Protein 9DRQ (pdb70)

Organism: Mumps virus genotype B (strain Miyahara vaccine) (NCBI:txid11171)

Sequence (441 aa):
VNINILQQIGYIKQQVRQLSYYSQSSSSYIVVKLLPNIQPTDDSCEFKSVTQYNKTLSNLLLPIAENINNIAIGIAALGVATAAQVTAAVSLVQAQTNARAIAAMKNSIQATNRAVFEVKEGTQQLAIAVQAIQDHINTIMNTQLNNMSCQILDNQLATSLGLYLTELTTCFQPQLTNPALSPISIQCLRSLLGSMTPAVVQATLSTSISAAEILSAGLMEGQIISVLLDEMQMIVKINI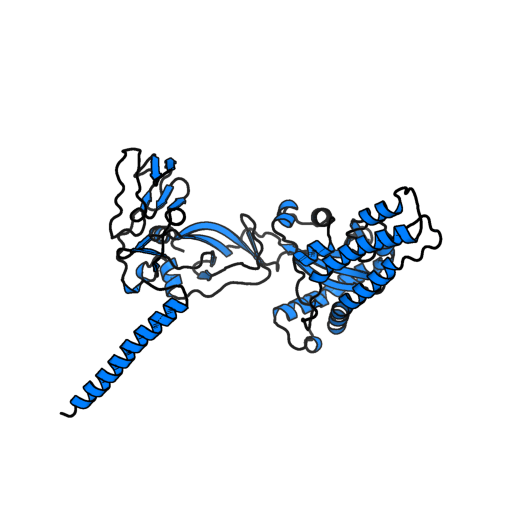PTIVTQSNALVIDFYSISSFINNQESIIQLPDRILEIGNEQWSYPAKNCKLTRHHIFCQYNEAERLSLESKLCLAGNISACVFSPIAGSYMRRFVALDGTIVANCRSLTCLCKSPSYPIYQPDHHAVTTIDLTACQTLSLDGLDFSIVSLSNITYAENLTISLSQTINTQPIDISTELSKVNASLQNAVKYIKESNHQLQS

Secondary structure (DSSP, 8-state):
--HHHHHTTTEEEEEEEEEEETTSEEEEEEEEE-S-----S-S----HHHHHHHHHHHHHHHHHHHHHHHH----GGG-S--HHHHHHHHHHHHTHHHHHHHHTTHHHHHH---SEEEEEETTEEEEEEE-TTHHHHHHHHH---SS--HHHHHHHHHHHHHHHHHHHGGG--TT-SSGGGSPBPHHHHHHHHGGGHHHHHHHS--SSS-HHHHHHHT--EEEEEEEETTTTEEEEEEEEE---S----EEEEEEE--EEETTEEEEE---SEEEEETTEEEE---TTSEE-SSEEEESS---BPPPHHHHHHHTT-GGG--EEE----GGGSEEEETTEEEE-TTTS-EEE-SS--EE---TT-SSEEE-TTT-SEEEETTEEEE--S--S--SPPPP---GGGB---SHHHHHHHHHHHHHHHHHHHHHHHHHHHTT--

Radius of gyration: 31.1 Å; Cα contacts (8 Å, |Δi|>4): 772; chains: 1; bounding box: 43×76×114 Å

Structure (mmCIF, N/CA/C/O backbone):
data_9DRQ
#
_entry.id   9DRQ
#
_cell.length_a   74.823
_cell.length_b   74.823
_cell.length_c   460.854
_cell.angle_alpha   90.00
_cell.angle_beta   90.00
_cell.angle_gamma   120.00
#
_symmetry.space_group_name_H-M   'H 3 2'
#
loop_
_entity.id
_entity.type
_entity.pdbx_description
1 polymer 'Fusion glycoprotein F0'
2 branched 2-acetamido-2-deoxy-beta-D-glucopyranose-(1-4)-2-acetamido-2-deoxy-beta-D-glucopyranose
3 branched alpha-D-mannopyranose-(1-3)-beta-D-mannopyranose-(1-4)-2-acetamido-2-deoxy-beta-D-glucopyranose-(1-4)-2-acetamido-2-deoxy-beta-D-glucopyranose
4 non-polymer 2-acetamido-2-deoxy-beta-D-glucopyranose
5 water water
#
loop_
_atom_site.group_PDB
_atom_site.id
_atom_site.type_symbol
_atom_site.label_atom_id
_atom_site.label_alt_id
_atom_site.label_comp_id
_atom_site.label_asym_id
_atom_site.label_entity_id
_atom_site.label_seq_id
_atom_site.pdbx_PDB_ins_code
_atom_site.Cartn_x
_atom_site.Cartn_y
_atom_site.Cartn_z
_atom_site.occupancy
_atom_site.B_iso_or_equiv
_atom_site.auth_seq_id
_atom_site.auth_comp_id
_atom_site.auth_asym_id
_atom_site.auth_atom_id
_atom_site.pdbx_PDB_model_num
ATOM 1 N N . VAL A 1 1 ? -12.746 33.043 20.080 1.00 68.03 0 VAL A N 1
ATOM 2 C CA . VAL A 1 1 ? -14.044 33.659 19.838 1.00 63.66 0 VAL A CA 1
ATOM 3 C C . VAL A 1 1 ? -13.890 35.173 19.595 1.00 57.89 0 VAL A C 1
ATOM 4 O O . VAL A 1 1 ? -13.137 35.844 20.289 1.00 55.00 0 VAL A O 1
ATOM 8 N N . ASN A 1 2 ? -14.617 35.702 18.611 1.00 49.37 1 ASN A N 1
ATOM 9 C CA . ASN A 1 2 ? -14.444 37.078 18.141 1.00 53.70 1 ASN A CA 1
ATOM 10 C C . ASN A 1 2 ? -15.365 38.023 18.910 1.00 56.22 1 ASN A C 1
ATOM 11 O O . ASN A 1 2 ? -16.460 38.363 18.452 1.00 49.96 1 ASN A O 1
ATOM 16 N N . ILE A 1 3 ? -14.871 38.506 20.059 1.00 42.58 2 ILE A N 1
ATOM 17 C CA . ILE A 1 3 ? -15.696 39.242 21.023 1.00 50.28 2 ILE A CA 1
ATOM 18 C C . ILE A 1 3 ? -16.233 40.545 20.425 1.00 47.75 2 ILE A C 1
ATOM 19 O O . ILE A 1 3 ? -17.407 40.889 20.610 1.00 48.86 2 ILE A O 1
ATOM 24 N N . ASN A 1 4 ? -15.386 41.289 19.708 1.00 44.99 3 ASN A N 1
ATOM 25 C CA . ASN A 1 4 ? -15.755 42.630 19.254 1.00 48.35 3 ASN A CA 1
ATOM 26 C C . ASN A 1 4 ? -16.791 42.579 18.139 1.00 50.25 3 ASN A C 1
ATOM 27 O O . ASN A 1 4 ? -17.661 43.450 18.052 1.00 55.49 3 ASN A O 1
ATOM 32 N N . ILE A 1 5 ? -16.689 41.595 17.255 1.00 47.73 4 ILE A N 1
ATOM 33 C CA . ILE A 1 5 ? -17.710 41.431 16.228 1.00 52.89 4 ILE A CA 1
ATOM 34 C C . ILE A 1 5 ? -19.014 40.931 16.848 1.00 52.79 4 ILE A C 1
ATOM 35 O O . ILE A 1 5 ? -20.078 41.527 16.644 1.00 48.21 4 ILE A O 1
ATOM 40 N N . LEU A 1 6 ? -18.939 39.872 17.668 1.00 50.72 5 LEU A N 1
ATOM 41 C CA . LEU A 1 6 ? -20.135 39.317 18.303 1.00 45.05 5 LEU A CA 1
ATOM 42 C C . LEU A 1 6 ? -20.935 40.379 19.049 1.00 41.10 5 LEU A C 1
ATOM 43 O O . LEU A 1 6 ? -22.171 40.345 19.040 1.00 49.46 5 LEU A O 1
ATOM 48 N N . GLN A 1 7 ? -20.252 41.349 19.656 1.00 43.63 6 GLN A N 1
ATOM 49 C CA . GLN A 1 7 ? -20.945 42.421 20.367 1.00 50.50 6 GLN A CA 1
ATOM 50 C C . GLN A 1 7 ? -21.864 43.193 19.430 1.00 52.38 6 GLN A C 1
ATOM 51 O O . GLN A 1 7 ? -22.947 43.635 19.835 1.00 46.18 6 GLN A O 1
ATOM 57 N N . GLN A 1 8 ? -21.475 43.327 18.167 1.00 46.84 7 GLN A N 1
ATOM 58 C CA . GLN A 1 8 ? -22.214 44.150 17.224 1.00 45.87 7 GLN A CA 1
ATOM 59 C C . GLN A 1 8 ? -23.422 43.442 16.638 1.00 47.11 7 GLN A C 1
ATOM 60 O O . GLN A 1 8 ? -24.110 44.009 15.791 1.00 51.04 7 GLN A O 1
ATOM 66 N N . ILE A 1 9 ? -23.700 42.219 17.067 1.00 44.81 8 ILE A N 1
ATOM 67 C CA . ILE A 1 9 ? -24.988 41.596 16.812 1.00 44.81 8 ILE A CA 1
ATOM 68 C C . ILE A 1 9 ? -25.678 41.223 18.121 1.00 44.50 8 ILE A C 1
ATOM 69 O O . ILE A 1 9 ? -26.559 40.368 18.141 1.00 45.42 8 ILE A O 1
ATOM 74 N N . GLY A 1 10 ? -25.244 41.829 19.220 1.00 46.98 9 GLY A N 1
ATOM 75 C CA . GLY A 1 10 ? -25.947 41.699 20.474 1.00 51.00 9 GLY A CA 1
ATOM 76 C C . GLY A 1 10 ? -25.573 40.507 21.326 1.00 49.89 9 GLY A C 1
ATOM 77 O O . GLY A 1 10 ? -26.339 40.145 22.207 1.00 46.10 9 GLY A O 1
ATOM 78 N N . TYR A 1 11 ? -24.424 39.888 21.088 1.00 51.54 10 TYR A N 1
ATOM 79 C CA . TYR A 1 11 ? -23.918 38.748 21.847 1.00 42.02 10 TYR A CA 1
ATOM 80 C C . TYR A 1 11 ? -22.736 39.275 22.660 1.00 46.67 10 TYR A C 1
ATOM 81 O O . TYR A 1 11 ? -21.643 39.452 22.110 1.00 40.94 10 TYR A O 1
ATOM 90 N N . ILE A 1 12 ? -22.970 39.535 23.960 1.00 41.75 11 ILE A N 1
ATOM 91 C CA . ILE A 1 12 ? -22.070 40.289 24.837 1.00 42.56 11 ILE A CA 1
ATOM 92 C C . ILE A 1 12 ? -21.416 39.354 25.855 1.00 44.78 11 ILE A C 1
ATOM 93 O O . ILE A 1 12 ? -22.109 38.659 26.611 1.00 48.06 11 ILE A O 1
ATOM 98 N N . LYS A 1 13 ? -20.081 39.371 25.911 1.00 45.10 12 LYS A N 1
ATOM 99 C CA . LYS A 1 13 ? -19.358 38.532 26.863 1.00 49.18 12 LYS A CA 1
ATOM 100 C C . LYS A 1 13 ? -19.557 39.061 28.279 1.00 48.22 12 LYS A C 1
ATOM 101 O O . LYS A 1 13 ? -19.440 40.265 28.519 1.00 47.24 12 LYS A O 1
ATOM 107 N N . GLN A 1 14 ? -19.872 38.170 29.219 1.00 54.09 13 GLN A N 1
ATOM 108 C CA . GLN A 1 14 ? -20.194 38.613 30.570 1.00 57.88 13 GLN A CA 1
ATOM 109 C C . GLN A 1 14 ? -19.216 38.128 31.629 1.00 60.72 13 GLN A C 1
ATOM 110 O O . GLN A 1 14 ? -18.719 38.938 32.420 1.00 66.48 13 GLN A O 1
ATOM 116 N N . GLN A 1 15 ? -18.948 36.827 31.697 1.00 57.65 14 GLN A N 1
ATOM 117 C CA . GLN A 1 15 ? -18.137 36.279 32.777 1.00 51.97 14 GLN A CA 1
ATOM 118 C C . GLN A 1 15 ? -17.386 35.060 32.274 1.00 44.58 14 GLN A C 1
ATOM 119 O O . GLN A 1 15 ? -17.954 34.233 31.561 1.00 51.45 14 GLN A O 1
ATOM 125 N N . VAL A 1 16 ? -16.112 34.955 32.637 1.00 49.05 15 VAL A N 1
ATOM 126 C CA . VAL A 1 16 ? -15.274 33.817 32.284 1.00 49.38 15 VAL A CA 1
ATOM 127 C C . VAL A 1 16 ? -14.948 33.037 33.552 1.00 53.08 15 VAL A C 1
ATOM 128 O O . VAL A 1 16 ? -14.653 33.632 34.594 1.00 50.08 15 VAL A O 1
ATOM 132 N N . ARG A 1 17 ? -15.023 31.707 33.467 1.00 48.10 16 ARG A N 1
ATOM 133 C CA . ARG A 1 17 ? -14.700 30.827 34.580 1.00 47.29 16 ARG A CA 1
ATOM 134 C C . ARG A 1 17 ? -13.778 29.721 34.100 1.00 48.26 16 ARG A C 1
ATOM 135 O O . ARG A 1 17 ? -13.812 29.323 32.934 1.00 50.80 16 ARG A O 1
ATOM 143 N N . GLN A 1 18 ? -12.942 29.248 35.008 1.00 45.56 17 GLN A N 1
ATOM 144 C CA . GLN A 1 18 ? -12.061 28.126 34.749 1.00 44.06 17 GLN A CA 1
ATOM 145 C C . GLN A 1 18 ? -12.818 26.840 35.020 1.00 49.79 17 GLN A C 1
ATOM 146 O O . GLN A 1 18 ? -13.461 26.707 36.065 1.00 49.33 17 GLN A O 1
ATOM 152 N N . LEU A 1 19 ? -12.739 25.896 34.089 1.00 47.84 18 LEU A N 1
ATOM 153 C CA . LEU A 1 19 ? -13.438 24.622 34.217 1.00 50.68 18 LEU A CA 1
ATOM 154 C C . LEU A 1 19 ? -12.475 23.591 34.781 1.00 56.02 18 LEU A C 1
ATOM 155 O O . LEU A 1 19 ? -11.338 23.487 34.323 1.00 52.80 18 LEU A O 1
ATOM 160 N N . SER A 1 20 ? -12.917 22.852 35.790 1.00 61.14 19 SER A N 1
ATOM 161 C CA . SER A 1 20 ? -12.131 21.729 36.265 1.00 60.05 19 SER A CA 1
ATOM 162 C C . SER A 1 20 ? -13.081 20.639 36.716 1.00 55.22 19 SER A C 1
ATOM 163 O O . SER A 1 20 ? -14.275 20.867 36.930 1.00 53.94 19 SER A O 1
ATOM 166 N N . TYR A 1 21 ? -12.538 19.440 36.821 1.00 50.03 20 TYR A N 1
ATOM 167 C CA . TYR A 1 21 ? -13.338 18.260 37.081 1.00 51.65 20 TYR A CA 1
ATOM 168 C C . TYR A 1 21 ? -12.996 17.711 38.457 1.00 56.48 20 TYR A C 1
ATOM 169 O O . TYR A 1 21 ? -11.907 17.951 38.985 1.00 57.59 20 TYR A O 1
ATOM 178 N N . TYR A 1 22 ? -13.960 17.004 39.047 1.00 54.09 21 TYR A N 1
ATOM 179 C CA . TYR A 1 22 ? -13.728 16.358 40.327 1.00 63.50 21 TYR A CA 1
ATOM 180 C C . TYR A 1 22 ? -12.654 15.280 40.253 1.00 71.56 21 TYR A C 1
ATOM 181 O O . TYR A 1 22 ? -12.284 14.737 41.298 1.00 75.78 21 TYR A O 1
ATOM 190 N N . SER A 1 23 ? -12.147 14.961 39.056 1.00 61.01 22 SER A N 1
ATOM 191 C CA . SER A 1 23 ? -10.974 14.102 38.947 1.00 68.60 22 SER A CA 1
ATOM 192 C C . SER A 1 23 ? -9.847 14.591 39.844 1.00 79.21 22 SER A C 1
ATOM 193 O O . SER A 1 23 ? -9.154 13.791 40.480 1.00 94.29 22 SER A O 1
ATOM 196 N N . GLN A 1 24 ? -9.633 15.898 39.900 1.00 82.17 23 GLN A N 1
ATOM 197 C CA . GLN A 1 24 ? -8.669 16.476 40.826 1.00 91.61 23 GLN A CA 1
ATOM 198 C C . GLN A 1 24 ? -9.451 17.140 41.951 1.00 91.19 23 GLN A C 1
ATOM 199 O O . GLN A 1 24 ? -10.092 18.180 41.752 1.00 92.24 23 GLN A O 1
ATOM 205 N N . SER A 1 25 ? -9.409 16.521 43.126 1.00 81.98 24 SER A N 1
ATOM 206 C CA . SER A 1 25 ? -10.194 16.966 44.266 1.00 74.44 24 SER A CA 1
ATOM 207 C C . SER A 1 25 ? -9.675 16.262 45.510 1.00 70.90 24 SER A C 1
ATOM 208 O O . SER A 1 25 ? -9.028 15.215 45.427 1.00 65.62 24 SER A O 1
ATOM 211 N N . SER A 1 26 ? -9.964 16.861 46.664 1.00 77.93 25 SER A N 1
ATOM 212 C CA . SER A 1 26 ? -9.607 16.279 47.951 1.00 74.59 25 SER A CA 1
ATOM 213 C C . SER A 1 26 ? -10.653 15.259 48.366 1.00 66.86 25 SER A C 1
ATOM 214 O O . SER A 1 26 ? -11.857 15.481 48.200 1.00 62.32 25 SER A O 1
ATOM 217 N N . SER A 1 27 ? -10.190 14.143 48.917 1.00 62.27 26 SER A N 1
ATOM 218 C CA . SER A 1 27 ? -11.064 13.036 49.268 1.00 63.82 26 SER A CA 1
ATOM 219 C C . SER A 1 27 ? -11.080 12.840 50.778 1.00 60.01 26 SER A C 1
ATOM 220 O O . SER A 1 27 ? -10.023 12.786 51.413 1.00 61.84 26 SER A O 1
ATOM 223 N N . SER A 1 28 ? -12.281 12.719 51.342 1.00 60.12 27 SER A N 1
ATOM 224 C CA . SER A 1 28 ? -12.494 12.609 52.781 1.00 60.44 27 SER A CA 1
ATOM 225 C C . SER A 1 28 ? -13.566 11.562 53.046 1.00 56.52 27 SER A C 1
ATOM 226 O O . SER A 1 28 ? -14.294 11.140 52.143 1.00 51.93 27 SER A O 1
ATOM 229 N N . TYR A 1 29 ? -13.683 11.162 54.308 1.00 43.96 28 TYR A N 1
ATOM 230 C CA . TYR A 1 29 ? -14.632 10.134 54.697 1.00 45.13 28 TYR A CA 1
ATOM 231 C C . TYR A 1 29 ? -15.496 10.610 55.856 1.00 47.59 28 TYR A C 1
ATOM 232 O O . TYR A 1 29 ? -15.019 11.275 56.780 1.00 50.83 28 TYR A O 1
ATOM 241 N N . ILE A 1 30 ? -16.771 10.245 55.790 1.00 44.61 29 ILE A N 1
ATOM 242 C CA . ILE A 1 30 ? -17.763 10.586 56.793 1.00 53.45 29 ILE A CA 1
ATOM 243 C C . ILE A 1 30 ? -18.459 9.311 57.242 1.00 56.42 29 ILE A C 1
ATOM 244 O O . ILE A 1 30 ? -18.826 8.468 56.415 1.00 49.84 29 ILE A O 1
ATOM 249 N N . VAL A 1 31 ? -18.642 9.169 58.552 1.00 50.60 30 VAL A N 1
ATOM 250 C CA . VAL A 1 31 ? -19.451 8.098 59.110 1.00 45.85 30 VAL A CA 1
ATOM 251 C C . VAL A 1 31 ? -20.742 8.734 59.597 1.00 47.18 30 VAL A C 1
ATOM 252 O O . VAL A 1 31 ? -20.745 9.496 60.575 1.00 45.64 30 VAL A O 1
ATOM 256 N N . VAL A 1 32 ? -21.842 8.417 58.924 1.00 46.34 31 VAL A N 1
ATOM 257 C CA . VAL A 1 32 ? -23.156 8.849 59.372 1.00 45.02 31 VAL A CA 1
ATOM 258 C C . VAL A 1 32 ? -23.654 7.803 60.362 1.00 43.48 31 VAL A C 1
ATOM 259 O O . VAL A 1 32 ? -23.944 6.660 59.989 1.00 47.15 31 VAL A O 1
ATOM 263 N N . LYS A 1 33 ? -23.690 8.185 61.634 1.00 42.22 32 LYS A N 1
ATOM 264 C CA . LYS A 1 33 ? -24.324 7.389 62.682 1.00 46.52 32 LYS A CA 1
ATOM 265 C C . LYS A 1 33 ? -25.819 7.601 62.577 1.00 41.11 32 LYS A C 1
ATOM 266 O O . LYS A 1 33 ? -26.309 8.686 62.914 1.00 45.50 32 LYS A O 1
ATOM 272 N N . LEU A 1 34 ? -26.548 6.570 62.138 1.00 38.66 33 LEU A N 1
ATOM 273 C CA . LEU A 1 34 ? -27.986 6.733 61.933 1.00 44.03 33 LEU A CA 1
ATOM 274 C C . LEU A 1 34 ? -28.790 6.536 63.216 1.00 48.80 33 LEU A C 1
ATOM 275 O O . LEU A 1 34 ? -29.945 6.968 63.283 1.00 47.48 33 LEU A O 1
ATOM 280 N N . LEU A 1 35 ? -28.194 5.925 64.236 1.00 43.49 34 LEU A N 1
ATOM 281 C CA . LEU A 1 35 ? -28.822 5.700 65.537 1.00 51.44 34 LEU A CA 1
ATOM 282 C C . LEU A 1 35 ? -28.199 6.635 66.567 1.00 44.76 34 LEU A C 1
ATOM 283 O O . LEU A 1 35 ? -26.987 6.533 66.812 1.00 46.48 34 LEU A O 1
ATOM 288 N N . PRO A 1 36 ? -28.945 7.539 67.194 1.00 47.47 35 PRO A N 1
ATOM 289 C CA . PRO A 1 36 ? -28.365 8.361 68.262 1.00 50.87 35 PRO A CA 1
ATOM 290 C C . PRO A 1 36 ? -28.251 7.585 69.564 1.00 50.51 35 PRO A C 1
ATOM 291 O O . PRO A 1 36 ? -28.965 6.611 69.812 1.00 55.63 35 PRO A O 1
ATOM 295 N N . ASN A 1 37 ? -27.326 8.040 70.402 1.00 43.79 36 ASN A N 1
ATOM 296 C CA . ASN A 1 37 ? -27.232 7.495 71.743 1.00 46.56 36 ASN A CA 1
ATOM 297 C C . ASN A 1 37 ? -28.434 7.974 72.540 1.00 47.88 36 ASN A C 1
ATOM 298 O O . ASN A 1 37 ? -28.754 9.163 72.521 1.00 56.51 36 ASN A O 1
ATOM 303 N N . ILE A 1 38 ? -29.122 7.045 73.197 1.00 50.18 37 ILE A N 1
ATOM 304 C CA . ILE A 1 38 ? -30.242 7.347 74.085 1.00 57.02 37 ILE A CA 1
ATOM 305 C C . ILE A 1 38 ? -29.799 6.974 75.493 1.00 61.28 37 ILE A C 1
ATOM 306 O O . ILE A 1 38 ? -29.864 5.802 75.883 1.00 58.29 37 ILE A O 1
ATOM 311 N N . GLN A 1 39 ? -29.370 7.965 76.276 1.00 67.43 38 GLN A N 1
ATOM 312 C CA . GLN A 1 39 ? -28.844 7.711 77.616 1.00 79.35 38 GLN A CA 1
ATOM 313 C C . GLN A 1 39 ? -29.771 8.344 78.645 1.00 84.66 38 GLN A C 1
ATOM 314 O O . GLN A 1 39 ? -29.658 9.542 78.952 1.00 81.58 38 GLN A O 1
ATOM 320 N N . PRO A 1 40 ? -30.718 7.593 79.180 1.00 93.99 39 PRO A N 1
ATOM 321 C CA . PRO A 1 40 ? -31.678 8.169 80.123 1.00 105.51 39 PRO A CA 1
ATOM 322 C C . PRO A 1 40 ? -31.382 7.819 81.566 1.00 112.89 39 PRO A C 1
ATOM 323 O O . PRO A 1 40 ? -30.674 6.847 81.849 1.00 117.17 39 PRO A O 1
ATOM 327 N N . THR A 1 41 ? -31.934 8.611 82.485 1.00 119.90 40 THR A N 1
ATOM 328 C CA . THR A 1 41 ? -32.136 8.155 83.853 1.00 123.06 40 THR A CA 1
ATOM 329 C C . THR A 1 41 ? -33.125 6.995 83.793 1.00 130.66 40 THR A C 1
ATOM 330 O O . THR A 1 41 ? -34.342 7.201 83.797 1.00 126.83 40 THR A O 1
ATOM 334 N N . ASP A 1 42 ? -32.601 5.772 83.719 1.00 142.33 41 ASP A N 1
ATOM 335 C CA . ASP A 1 42 ? -33.343 4.637 83.181 1.00 146.48 41 ASP A CA 1
ATOM 336 C C . ASP A 1 42 ? -34.277 4.013 84.213 1.00 151.92 41 ASP A C 1
ATOM 337 O O . ASP A 1 42 ? -33.883 3.750 85.357 1.00 161.19 41 ASP A O 1
ATOM 342 N N . ASP A 1 43 ? -35.525 3.779 83.796 1.00 139.17 42 ASP A N 1
ATOM 343 C CA . ASP A 1 43 ? -36.493 2.972 84.529 1.00 125.25 42 ASP A CA 1
ATOM 344 C C . ASP A 1 43 ? -36.875 1.742 83.717 1.00 120.08 42 ASP A C 1
ATOM 345 O O . ASP A 1 43 ? -38.021 1.291 83.762 1.00 112.76 42 ASP A O 1
ATOM 350 N N . SER A 1 44 ? -35.913 1.208 82.961 1.00 126.78 43 SER A N 1
ATOM 351 C CA . SER A 1 44 ? -36.145 0.119 82.013 1.00 131.66 43 SER A CA 1
ATOM 352 C C . SER A 1 44 ? -37.206 0.514 80.980 1.00 125.67 43 SER A C 1
ATOM 353 O O . SER A 1 44 ? -38.112 -0.257 80.656 1.00 141.25 43 SER A O 1
ATOM 356 N N . CYS A 1 45 ? -37.088 1.741 80.466 1.00 102.71 44 CYS A N 1
ATOM 357 C CA . CYS A 1 45 ? -37.951 2.184 79.377 1.00 85.54 44 CYS A CA 1
ATOM 358 C C . CYS A 1 45 ? -37.695 1.343 78.140 1.00 81.74 44 CYS A C 1
ATOM 359 O O . CYS A 1 45 ? -36.544 1.140 77.747 1.00 77.58 44 CYS A O 1
ATOM 362 N N . GLU A 1 46 ? -38.763 0.867 77.518 1.00 89.84 45 GLU A N 1
ATOM 363 C CA . GLU A 1 46 ? -38.679 0.251 76.199 1.00 101.26 45 GLU A CA 1
ATOM 364 C C . GLU A 1 46 ? -39.147 1.296 75.198 1.00 90.99 45 GLU A C 1
ATOM 365 O O . GLU A 1 46 ? -40.336 1.621 75.146 1.00 100.24 45 GLU A O 1
ATOM 371 N N . PHE A 1 47 ? -38.214 1.842 74.423 1.00 69.05 46 PHE A N 1
ATOM 372 C CA . PHE A 1 47 ? -38.562 2.870 73.446 1.00 55.96 46 PHE A CA 1
ATOM 373 C C . PHE A 1 47 ? -38.899 2.169 72.143 1.00 64.11 46 PHE A C 1
ATOM 374 O O . PHE A 1 47 ? -38.024 1.853 71.328 1.00 70.16 46 PHE A O 1
ATOM 382 N N . LYS A 1 48 ? -40.193 1.904 71.960 1.00 61.82 47 LYS A N 1
ATOM 383 C CA . LYS A 1 48 ? -40.665 1.345 70.700 1.00 65.75 47 LYS A CA 1
ATOM 384 C C . LYS A 1 48 ? -40.305 2.249 69.530 1.00 66.39 47 LYS A C 1
ATOM 385 O O . LYS A 1 48 ? -40.057 1.754 68.422 1.00 71.39 47 LYS A O 1
ATOM 391 N N . SER A 1 49 ? -40.254 3.570 69.761 1.00 54.56 48 SER A N 1
ATOM 392 C CA . SER A 1 49 ? -39.913 4.508 68.694 1.00 49.52 48 SER A CA 1
ATOM 393 C C . SER A 1 49 ? -38.589 4.144 68.063 1.00 49.43 48 SER A C 1
ATOM 394 O O . SER A 1 49 ? -38.459 4.129 66.837 1.00 55.46 48 SER A O 1
ATOM 397 N N . VAL A 1 50 ? -37.583 3.877 68.893 1.00 50.62 49 VAL A N 1
ATOM 398 C CA . VAL A 1 50 ? -36.276 3.499 68.366 1.00 53.86 49 VAL A CA 1
ATOM 399 C C . VAL A 1 50 ? -36.388 2.235 67.525 1.00 52.77 49 VAL A C 1
ATOM 400 O O . VAL A 1 50 ? -35.808 2.140 66.435 1.00 48.03 49 VAL A O 1
ATOM 404 N N . THR A 1 51 ? -37.171 1.265 67.993 1.00 55.21 50 THR A N 1
ATOM 405 C CA . THR A 1 51 ? -37.264 -0.013 67.299 1.00 54.66 50 THR A CA 1
ATOM 406 C C . THR A 1 51 ? -37.977 0.119 65.953 1.00 48.46 50 THR A C 1
ATOM 407 O O . THR A 1 51 ? -37.534 -0.459 64.952 1.00 50.94 50 THR A O 1
ATOM 411 N N . GLN A 1 52 ? -39.073 0.880 65.901 1.00 50.35 51 GLN A N 1
ATOM 412 C CA . GLN A 1 52 ? -39.742 1.100 64.626 1.00 53.56 51 GLN A CA 1
ATOM 413 C C . GLN A 1 52 ? -38.849 1.868 63.661 1.00 48.67 51 GLN A C 1
ATOM 414 O O . GLN A 1 52 ? -38.731 1.499 62.488 1.00 56.83 51 GLN A O 1
ATOM 420 N N . TYR A 1 53 ? -38.231 2.950 64.133 1.00 47.51 52 TYR A N 1
ATOM 421 C CA . TYR A 1 53 ? -37.280 3.685 63.307 1.00 42.58 52 TYR A CA 1
ATOM 422 C C . TYR A 1 53 ? -36.194 2.756 62.780 1.00 43.24 52 TYR A C 1
ATOM 423 O O . TYR A 1 53 ? -35.925 2.715 61.573 1.00 47.51 52 TYR A O 1
ATOM 432 N N . ASN A 1 54 ? -35.580 1.970 63.665 1.00 49.80 53 ASN A N 1
ATOM 433 C CA . ASN A 1 54 ? -34.491 1.112 63.215 1.00 43.90 53 ASN A CA 1
ATOM 434 C C . ASN A 1 54 ? -34.974 0.089 62.193 1.00 53.58 53 ASN A C 1
ATOM 435 O O . ASN A 1 54 ? -34.251 -0.241 61.246 1.00 47.48 53 ASN A O 1
ATOM 440 N N . LYS A 1 55 ? -36.199 -0.418 62.363 1.00 54.58 54 LYS A N 1
ATOM 441 C CA . LYS A 1 55 ? -36.723 -1.420 61.439 1.00 60.14 54 LYS A CA 1
ATOM 442 C C . LYS A 1 55 ? -36.966 -0.824 60.056 1.00 56.28 54 LYS A C 1
ATOM 443 O O . LYS A 1 55 ? -36.582 -1.409 59.038 1.00 59.52 54 LYS A O 1
ATOM 449 N N . THR A 1 56 ? -37.627 0.327 59.996 1.00 53.76 55 THR A N 1
ATOM 450 C CA . THR A 1 56 ? -37.888 0.941 58.700 1.00 51.68 55 THR A CA 1
ATOM 451 C C . THR A 1 56 ? -36.589 1.347 58.025 1.00 54.50 55 THR A C 1
ATOM 452 O O . THR A 1 56 ? -36.371 1.046 56.848 1.00 60.41 55 THR A O 1
ATOM 456 N N . LEU A 1 57 ? -35.702 2.017 58.761 1.00 56.91 56 LEU A N 1
ATOM 457 C CA . LEU A 1 57 ? -34.481 2.495 58.131 1.00 60.53 56 LEU A CA 1
ATOM 458 C C . LEU A 1 57 ? -33.653 1.336 57.588 1.00 57.39 56 LEU A C 1
ATOM 459 O O . LEU A 1 57 ? -33.046 1.457 56.516 1.00 49.34 56 LEU A O 1
ATOM 464 N N . SER A 1 58 ? -33.660 0.191 58.278 1.00 47.63 57 SER A N 1
ATOM 465 C CA . SER A 1 58 ? -32.873 -0.943 57.806 1.00 52.59 57 SER A CA 1
ATOM 466 C C . SER A 1 58 ? -33.452 -1.518 56.509 1.00 60.46 57 SER A C 1
ATOM 467 O O . SER A 1 58 ? -32.697 -1.899 55.604 1.00 55.65 57 SER A O 1
ATOM 470 N N . ASN A 1 59 ? -34.787 -1.567 56.391 1.00 57.05 58 ASN A N 1
ATOM 471 C CA . ASN A 1 59 ? -35.403 -1.952 55.121 1.00 52.98 58 ASN A CA 1
ATOM 472 C C . ASN A 1 59 ? -34.989 -1.008 54.000 1.00 58.97 58 ASN A C 1
ATOM 473 O O . ASN A 1 59 ? -34.728 -1.446 52.876 1.00 54.20 58 ASN A O 1
ATOM 478 N N . LEU A 1 60 ? -34.924 0.291 54.285 1.00 57.77 59 LEU A N 1
ATOM 479 C CA . LEU A 1 60 ? -34.540 1.247 53.256 1.00 51.36 59 LEU A CA 1
ATOM 480 C C . LEU A 1 60 ? -33.096 1.043 52.813 1.00 48.81 59 LEU A C 1
ATOM 481 O O . LEU A 1 60 ? -32.782 1.213 51.637 1.00 49.79 59 LEU A O 1
ATOM 486 N N . LEU A 1 61 ? -32.206 0.683 53.735 1.00 50.23 60 LEU A N 1
ATOM 487 C CA . LEU A 1 61 ? -30.786 0.552 53.420 1.00 51.33 60 LEU A CA 1
ATOM 488 C C . LEU A 1 61 ? -30.437 -0.772 52.748 1.00 51.73 60 LEU A C 1
ATOM 489 O O . LEU A 1 61 ? -29.391 -0.864 52.102 1.00 55.01 60 LEU A O 1
ATOM 494 N N . LEU A 1 62 ? -31.285 -1.789 52.882 1.00 46.35 61 LEU A N 1
ATOM 495 C CA . LEU A 1 62 ? -30.915 -3.127 52.435 1.00 47.85 61 LEU A CA 1
ATOM 496 C C . LEU A 1 62 ? -30.502 -3.194 50.962 1.00 56.89 61 LEU A C 1
ATOM 497 O O . LEU A 1 62 ? -29.480 -3.841 50.673 1.00 54.35 61 LEU A O 1
ATOM 502 N N . PRO A 1 63 ? -31.213 -2.574 50.000 1.00 57.01 62 PRO A N 1
ATOM 503 C CA . PRO A 1 63 ? -30.737 -2.631 48.601 1.00 49.15 62 PRO A CA 1
ATOM 504 C C . PRO A 1 63 ? -29.359 -2.022 48.384 1.00 52.56 62 PRO A C 1
ATOM 505 O O . PRO A 1 63 ? -28.603 -2.531 47.547 1.00 61.18 62 PRO A O 1
ATOM 509 N N . ILE A 1 64 ? -29.013 -0.942 49.097 1.00 46.74 63 ILE A N 1
ATOM 510 C CA . ILE A 1 64 ? -27.677 -0.354 48.974 1.00 45.01 63 ILE A CA 1
ATOM 511 C C . ILE A 1 64 ? -26.627 -1.309 49.522 1.00 46.33 63 ILE A C 1
ATOM 512 O O . ILE A 1 64 ? -25.592 -1.566 48.889 1.00 51.70 63 ILE A O 1
ATOM 517 N N . ALA A 1 65 ? -26.867 -1.820 50.729 1.00 48.20 64 ALA A N 1
ATOM 518 C CA . ALA A 1 65 ? -25.964 -2.787 51.340 1.00 45.58 64 ALA A CA 1
ATOM 519 C C . ALA A 1 65 ? -25.774 -4.005 50.442 1.00 52.76 64 ALA A C 1
ATOM 520 O O . ALA A 1 65 ? -24.643 -4.447 50.202 1.00 51.67 64 ALA A O 1
ATOM 522 N N . GLU A 1 66 ? -26.874 -4.571 49.940 1.00 50.30 65 GLU A N 1
ATOM 523 C CA . GLU A 1 66 ? -26.758 -5.733 49.064 1.00 55.02 65 GLU A CA 1
ATOM 524 C C . GLU A 1 66 ? -25.993 -5.391 47.784 1.00 58.00 65 GLU A C 1
ATOM 525 O O . GLU A 1 66 ? -25.126 -6.160 47.355 1.00 60.35 65 GLU A O 1
ATOM 531 N N . ASN A 1 67 ? -26.278 -4.226 47.182 1.00 48.98 66 ASN A N 1
ATOM 532 C CA . ASN A 1 67 ? -25.577 -3.805 45.968 1.00 46.55 66 ASN A CA 1
ATOM 533 C C . ASN A 1 67 ? -24.072 -3.719 46.215 1.00 49.22 66 ASN A C 1
ATOM 534 O O . ASN A 1 67 ? -23.271 -4.249 45.437 1.00 49.60 66 ASN A O 1
ATOM 539 N N . ILE A 1 68 ? -23.678 -3.069 47.315 1.00 46.55 67 ILE A N 1
ATOM 540 C CA . ILE A 1 68 ? -22.270 -2.984 47.708 1.00 50.07 67 ILE A CA 1
ATOM 541 C C . ILE A 1 68 ? -21.685 -4.378 47.880 1.00 53.68 67 ILE A C 1
ATOM 542 O O . ILE A 1 68 ? -20.574 -4.669 47.425 1.00 51.51 67 ILE A O 1
ATOM 547 N N . ASN A 1 69 ? -22.430 -5.255 48.555 1.00 61.68 68 ASN A N 1
ATOM 548 C CA . ASN A 1 69 ? -21.952 -6.605 48.821 1.00 64.82 68 ASN A CA 1
ATOM 549 C C . ASN A 1 69 ? -21.659 -7.347 47.520 1.00 61.49 68 ASN A C 1
ATOM 550 O O . ASN A 1 69 ? -20.606 -7.978 47.381 1.00 59.52 68 ASN A O 1
ATOM 555 N N . ASN A 1 70 ? -22.578 -7.272 46.548 1.00 55.56 69 ASN A N 1
ATOM 556 C CA . ASN A 1 70 ? -22.385 -7.986 45.282 1.00 63.31 69 ASN A CA 1
ATOM 557 C C . ASN A 1 70 ? -21.212 -7.426 44.477 1.00 64.59 69 ASN A C 1
ATOM 558 O O . ASN A 1 70 ? -20.525 -8.183 43.782 1.00 65.61 69 ASN A O 1
ATOM 563 N N . ILE A 1 71 ? -20.962 -6.118 44.553 1.00 63.99 70 ILE A N 1
ATOM 564 C CA . ILE A 1 71 ? -19.882 -5.515 43.773 1.00 71.96 70 ILE A CA 1
ATOM 565 C C . ILE A 1 71 ? -18.539 -5.702 44.470 1.00 78.36 70 ILE A C 1
ATOM 566 O O . ILE A 1 71 ? -17.556 -6.115 43.847 1.00 82.00 70 ILE A O 1
ATOM 571 N N . ALA A 1 72 ? -18.470 -5.402 45.767 1.00 75.58 71 ALA A N 1
ATOM 572 C CA . ALA A 1 72 ? -17.204 -5.491 46.496 1.00 75.61 71 ALA A CA 1
ATOM 573 C C . ALA A 1 72 ? -17.033 -6.840 47.189 1.00 78.48 71 ALA A C 1
ATOM 574 O O . ALA A 1 72 ? -16.020 -7.517 47.008 1.00 85.81 71 ALA A O 1
ATOM 576 N N . ILE A 1 73 ? -12.908 -4.465 38.621 1.00 95.40 88 ILE A N 1
ATOM 577 C CA . ILE A 1 73 ? -12.303 -4.979 37.397 1.00 92.94 88 ILE A CA 1
ATOM 578 C C . ILE A 1 73 ? -13.261 -5.988 36.774 1.00 91.48 88 ILE A C 1
ATOM 579 O O . ILE A 1 73 ? -13.264 -6.178 35.562 1.00 101.83 88 ILE A O 1
ATOM 584 N N . GLY A 1 74 ? -14.077 -6.629 37.610 1.00 82.98 89 GLY A N 1
ATOM 585 C CA . GLY A 1 74 ? -15.121 -7.516 37.125 1.00 82.64 89 GLY A CA 1
ATOM 586 C C . GLY A 1 74 ? -16.412 -6.743 36.898 1.00 82.44 89 GLY A C 1
ATOM 587 O O . GLY A 1 74 ? -16.766 -5.862 37.674 1.00 81.16 89 GLY A O 1
ATOM 588 N N . ILE A 1 75 ? -17.112 -7.079 35.814 1.00 78.32 90 ILE A N 1
ATOM 589 C CA . ILE A 1 75 ? -18.321 -6.355 35.438 1.00 59.24 90 ILE A CA 1
ATOM 590 C C . ILE A 1 75 ? -19.593 -7.198 35.534 1.00 59.29 90 ILE A C 1
ATOM 591 O O . ILE A 1 75 ? -20.685 -6.618 35.624 1.00 60.70 90 ILE A O 1
ATOM 596 N N . ALA A 1 76 ? -19.496 -8.530 35.528 1.00 58.44 91 ALA A N 1
ATOM 597 C CA . ALA A 1 76 ? -20.686 -9.382 35.550 1.00 69.73 91 ALA A CA 1
ATOM 598 C C . ALA A 1 76 ? -21.672 -8.976 36.637 1.00 65.12 91 ALA A C 1
ATOM 599 O O . ALA A 1 76 ? -22.886 -8.954 36.412 1.00 66.22 91 ALA A O 1
ATOM 601 N N . ALA A 1 77 ? -21.169 -8.653 37.824 1.00 59.39 92 ALA A N 1
ATOM 602 C CA . ALA A 1 77 ? -22.036 -8.294 38.937 1.00 60.28 92 ALA A CA 1
ATOM 603 C C . ALA A 1 77 ? -22.786 -6.990 38.712 1.00 61.98 92 ALA A C 1
ATOM 604 O O . ALA A 1 77 ? -23.683 -6.664 39.494 1.00 61.05 92 ALA A O 1
ATOM 606 N N . LEU A 1 78 ? -22.453 -6.241 37.667 1.00 61.80 93 LEU A N 1
ATOM 607 C CA . LEU A 1 78 ? -23.100 -4.957 37.460 1.00 54.07 93 LEU A CA 1
ATOM 608 C C . LEU A 1 78 ? -24.416 -5.074 36.710 1.00 55.86 93 LEU A C 1
ATOM 609 O O . LEU A 1 78 ? -25.211 -4.132 36.745 1.00 56.05 93 LEU A O 1
ATOM 614 N N . GLY A 1 79 ? -24.665 -6.197 36.046 1.00 55.68 94 GLY A N 1
ATOM 615 C CA . GLY A 1 79 ? -25.797 -6.276 35.133 1.00 51.68 94 GLY A CA 1
ATOM 616 C C . GLY A 1 79 ? -25.560 -5.367 33.943 1.00 53.40 94 GLY A C 1
ATOM 617 O O . GLY A 1 79 ? -24.583 -5.517 33.209 1.00 64.17 94 GLY A O 1
ATOM 618 N N . VAL A 1 80 ? -26.451 -4.402 33.748 1.00 54.59 95 VAL A N 1
ATOM 619 C CA . VAL A 1 80 ? -26.334 -3.408 32.685 1.00 55.42 95 VAL A CA 1
ATOM 620 C C . VAL A 1 80 ? -26.017 -2.081 33.354 1.00 57.90 95 VAL A C 1
ATOM 621 O O . VAL A 1 80 ? -26.749 -1.644 34.246 1.00 58.41 95 VAL A O 1
ATOM 625 N N . ALA A 1 81 ? -24.922 -1.446 32.949 1.00 48.24 96 ALA A N 1
ATOM 626 C CA . ALA A 1 81 ? -24.478 -0.256 33.662 1.00 44.93 96 ALA A CA 1
ATOM 627 C C . ALA A 1 81 ? -23.839 0.711 32.678 1.00 50.09 96 ALA A C 1
ATOM 628 O O . ALA A 1 81 ? -23.223 0.287 31.699 1.00 46.74 96 ALA A O 1
ATOM 630 N N . THR A 1 82 ? -24.017 2.007 32.926 1.00 44.35 97 THR A N 1
ATOM 631 C CA . THR A 1 82 ? -23.336 3.013 32.134 1.00 48.45 97 THR A CA 1
ATOM 632 C C . THR A 1 82 ? -21.858 3.055 32.488 1.00 47.25 97 THR A C 1
ATOM 633 O O . THR A 1 82 ? -21.393 2.433 33.447 1.00 49.29 97 THR A O 1
ATOM 637 N N . ALA A 1 83 ? -21.122 3.833 31.702 1.00 46.94 98 ALA A N 1
ATOM 638 C CA . ALA A 1 83 ? -19.711 4.033 31.983 1.00 46.75 98 ALA A CA 1
ATOM 639 C C . ALA A 1 83 ? -19.518 4.765 33.301 1.00 42.17 98 ALA A C 1
ATOM 640 O O . ALA A 1 83 ? -18.558 4.493 34.015 1.00 46.60 98 ALA A O 1
ATOM 642 N N . ALA A 1 84 ? -20.423 5.686 33.629 1.00 49.43 99 ALA A N 1
ATOM 643 C CA . ALA A 1 84 ? -20.352 6.405 34.890 1.00 53.52 99 ALA A CA 1
ATOM 644 C C . ALA A 1 84 ? -20.546 5.465 36.081 1.00 54.52 99 ALA A C 1
ATOM 645 O O . ALA A 1 84 ? -19.847 5.584 37.096 1.00 51.26 99 ALA A O 1
ATOM 647 N N . GLN A 1 85 ? -21.509 4.542 35.986 1.00 54.08 100 GLN A N 1
ATOM 648 C CA . GLN A 1 85 ? -21.698 3.558 37.050 1.00 47.88 100 GLN A CA 1
ATOM 649 C C . GLN A 1 85 ? -20.496 2.633 37.154 1.00 49.93 100 GLN A C 1
ATOM 650 O O . GLN A 1 85 ? -20.067 2.289 38.259 1.00 49.46 100 GLN A O 1
ATOM 656 N N . VAL A 1 86 ? -19.938 2.227 36.009 1.00 46.19 101 VAL A N 1
ATOM 657 C CA . VAL A 1 86 ? -18.760 1.372 36.019 1.00 48.94 101 VAL A CA 1
ATOM 658 C C . VAL A 1 86 ? -17.621 2.069 36.748 1.00 52.22 101 VAL A C 1
ATOM 659 O O . VAL A 1 86 ? -16.936 1.460 37.576 1.00 52.20 101 VAL A O 1
ATOM 663 N N . THR A 1 87 ? -17.411 3.367 36.472 1.00 49.05 102 THR A N 1
ATOM 664 C CA . THR A 1 87 ? -16.304 4.046 37.140 1.00 51.69 102 THR A CA 1
ATOM 665 C C . THR A 1 87 ? -16.607 4.266 38.619 1.00 51.87 102 THR A C 1
ATOM 666 O O . THR A 1 87 ? -15.686 4.210 39.443 1.00 48.59 102 THR A O 1
ATOM 670 N N . ALA A 1 88 ? -17.880 4.484 38.979 1.00 49.14 103 ALA A N 1
ATOM 671 C CA . ALA A 1 88 ? -18.241 4.527 40.396 1.00 51.85 103 ALA A CA 1
ATOM 672 C C . ALA A 1 88 ? -17.959 3.188 41.071 1.00 55.55 103 ALA A C 1
ATOM 673 O O . ALA A 1 88 ? -17.446 3.149 42.193 1.00 60.92 103 ALA A O 1
ATOM 675 N N . ALA A 1 89 ? -18.278 2.081 40.389 1.00 50.96 104 ALA A N 1
ATOM 676 C CA . ALA A 1 89 ? -17.957 0.759 40.911 1.00 47.67 104 ALA A CA 1
ATOM 677 C C . ALA A 1 89 ? -16.467 0.616 41.169 1.00 49.15 104 ALA A C 1
ATOM 678 O O . ALA A 1 89 ? -16.062 0.015 42.167 1.00 52.05 104 ALA A O 1
ATOM 680 N N . VAL A 1 90 ? -15.636 1.156 40.274 1.00 48.19 105 VAL A N 1
ATOM 681 C CA . VAL A 1 90 ? -14.193 1.063 40.459 1.00 49.24 105 VAL A CA 1
ATOM 682 C C . VAL A 1 90 ? -13.779 1.768 41.747 1.00 56.85 105 VAL A C 1
ATOM 683 O O . VAL A 1 90 ? -13.090 1.191 42.596 1.00 62.67 105 VAL A O 1
ATOM 687 N N . SER A 1 91 ? -14.223 3.011 41.936 1.00 48.94 106 SER A N 1
ATOM 688 C CA . SER A 1 91 ? -13.847 3.718 43.159 1.00 57.26 106 SER A CA 1
ATOM 689 C C . SER A 1 91 ? -14.513 3.119 44.398 1.00 52.73 106 SER A C 1
ATOM 690 O O . SER A 1 91 ? -13.941 3.182 45.493 1.00 55.38 106 SER A O 1
ATOM 693 N N . LEU A 1 92 ? -15.713 2.543 44.258 1.00 46.83 107 LEU A N 1
ATOM 694 C CA . LEU A 1 92 ? -16.298 1.790 45.371 1.00 49.37 107 LEU A CA 1
ATOM 695 C C . LEU A 1 92 ? -15.366 0.675 45.830 1.00 49.81 107 LEU A C 1
ATOM 696 O O . LEU A 1 92 ? -15.141 0.490 47.032 1.00 53.93 107 LEU A O 1
ATOM 701 N N . VAL A 1 93 ? -14.833 -0.093 44.881 1.00 48.65 108 VAL A N 1
ATOM 702 C CA . VAL A 1 93 ? -13.941 -1.195 45.229 1.00 61.20 108 VAL A CA 1
ATOM 703 C C . VAL A 1 93 ? -12.634 -0.666 45.824 1.00 61.84 108 VAL A C 1
ATOM 704 O O . VAL A 1 93 ? -12.147 -1.171 46.844 1.00 60.58 108 VAL A O 1
ATOM 708 N N . GLN A 1 94 ? -12.069 0.382 45.222 1.00 56.26 109 GLN A N 1
ATOM 709 C CA . GLN A 1 94 ? -10.822 0.945 45.716 1.00 61.65 109 GLN A CA 1
ATOM 710 C C . GLN A 1 94 ? -10.978 1.587 47.078 1.00 64.79 109 GLN A C 1
ATOM 711 O O . GLN A 1 94 ? -9.973 1.810 47.759 1.00 69.12 109 GLN A O 1
ATOM 717 N N . ALA A 1 95 ? -12.201 1.921 47.477 1.00 59.74 110 ALA A N 1
ATOM 718 C CA . ALA A 1 95 ? -12.405 2.586 48.756 1.00 58.03 110 ALA A CA 1
ATOM 719 C C . ALA A 1 95 ? -12.548 1.606 49.911 1.00 59.26 110 ALA A C 1
ATOM 720 O O . ALA A 1 95 ? -12.650 2.040 51.064 1.00 60.17 110 ALA A O 1
ATOM 722 N N . GLN A 1 96 ? -12.549 0.304 49.634 1.00 60.11 111 GLN A N 1
ATOM 723 C CA . GLN A 1 96 ? -12.879 -0.670 50.666 1.00 64.57 111 GLN A CA 1
ATOM 724 C C . GLN A 1 96 ? -11.780 -0.813 51.710 1.00 59.25 111 GLN A C 1
ATOM 725 O O . GLN A 1 96 ? -12.080 -1.143 52.864 1.00 54.14 111 GLN A O 1
ATOM 731 N N . THR A 1 97 ? -10.525 -0.544 51.350 1.00 55.08 112 THR A N 1
ATOM 732 C CA . THR A 1 97 ? -9.473 -0.535 52.363 1.00 68.45 112 THR A CA 1
ATOM 733 C C . THR A 1 97 ? -9.692 0.583 53.375 1.00 65.88 112 THR A C 1
ATOM 734 O O . THR A 1 97 ? -9.599 0.358 54.586 1.00 66.47 112 THR A O 1
ATOM 738 N N . ASN A 1 98 ? -10.008 1.790 52.900 1.00 62.83 113 ASN A N 1
ATOM 739 C CA . ASN A 1 98 ? -10.295 2.881 53.821 1.00 60.24 113 ASN A CA 1
ATOM 740 C C . ASN A 1 98 ? -11.537 2.601 54.653 1.00 56.17 113 ASN A C 1
ATOM 741 O O . ASN A 1 98 ? -11.617 3.031 55.806 1.00 61.33 113 ASN A O 1
ATOM 746 N N . ALA A 1 99 ? -12.519 1.902 54.093 1.00 53.27 114 ALA A N 1
ATOM 747 C CA . ALA A 1 99 ? -13.756 1.701 54.830 1.00 55.60 114 ALA A CA 1
ATOM 748 C C . ALA A 1 99 ? -13.610 0.607 55.870 1.00 56.10 114 ALA A C 1
ATOM 749 O O . ALA A 1 99 ? -14.263 0.669 56.915 1.00 57.85 114 ALA A O 1
ATOM 751 N N . ARG A 1 100 ? -12.760 -0.389 55.613 1.00 45.48 115 ARG A N 1
ATOM 752 C CA . ARG A 1 100 ? -12.502 -1.393 56.637 1.00 53.14 115 ARG A CA 1
ATOM 753 C C . ARG A 1 100 ? -11.724 -0.806 57.810 1.00 56.65 115 ARG A C 1
ATOM 754 O O . ARG A 1 100 ? -11.975 -1.164 58.965 1.00 57.35 115 ARG A O 1
ATOM 762 N N . ALA A 1 101 ? -10.765 0.084 57.539 1.00 60.96 116 ALA A N 1
ATOM 763 C CA . ALA A 1 101 ? -10.044 0.716 58.638 1.00 61.50 116 ALA A CA 1
ATOM 764 C C . ALA A 1 101 ? -10.991 1.539 59.497 1.00 56.60 116 ALA A C 1
ATOM 765 O O . ALA A 1 101 ? -10.875 1.550 60.726 1.00 59.16 116 ALA A O 1
ATOM 767 N N . ILE A 1 102 ? -11.952 2.210 58.862 1.00 49.57 117 ILE A N 1
ATOM 768 C CA . ILE A 1 102 ? -12.966 2.976 59.586 1.00 51.37 117 ILE A CA 1
ATOM 769 C C . ILE A 1 102 ? -13.954 2.049 60.294 1.00 52.04 117 ILE A C 1
ATOM 770 O O . ILE A 1 102 ? -14.359 2.304 61.438 1.00 54.83 117 ILE A O 1
ATOM 775 N N . ALA A 1 103 ? -14.369 0.969 59.628 1.00 50.27 118 ALA A N 1
ATOM 776 C CA . ALA A 1 103 ? -15.338 0.059 60.228 1.00 49.92 118 ALA A CA 1
ATOM 777 C C . ALA A 1 103 ? -14.784 -0.632 61.462 1.00 53.52 118 ALA A C 1
ATOM 778 O O . ALA A 1 103 ? -15.563 -1.033 62.332 1.00 57.33 118 ALA A O 1
ATOM 780 N N . ALA A 1 104 ? -13.455 -0.759 61.566 1.00 59.17 119 ALA A N 1
ATOM 781 C CA . ALA A 1 104 ? -12.827 -1.299 62.771 1.00 60.81 119 ALA A CA 1
ATOM 782 C C . ALA A 1 104 ? -13.123 -0.469 64.021 1.00 56.62 119 ALA A C 1
ATOM 783 O O . ALA A 1 104 ? -12.873 -0.939 65.138 1.00 53.65 119 ALA A O 1
ATOM 785 N N . MET A 1 105 ? -13.630 0.751 63.862 1.00 52.91 120 MET A N 1
ATOM 786 C CA . MET A 1 105 ? -13.891 1.651 64.974 1.00 53.71 120 MET A CA 1
ATOM 787 C C . MET A 1 105 ? -15.372 1.766 65.291 1.00 46.96 120 MET A C 1
ATOM 788 O O . MET A 1 105 ? -15.757 2.658 66.050 1.00 52.07 120 MET A O 1
ATOM 793 N N . LYS A 1 106 ? -16.210 0.892 64.718 1.00 43.61 121 LYS A N 1
ATOM 794 C CA . LYS A 1 106 ? -17.652 1.097 64.752 1.00 45.54 121 LYS A CA 1
ATOM 795 C C . LYS A 1 106 ? -18.198 1.095 66.176 1.00 46.18 121 LYS A C 1
ATOM 796 O O . LYS A 1 106 ? -19.155 1.817 66.474 1.00 51.70 121 LYS A O 1
ATOM 802 N N . ASN A 1 107 ? -17.631 0.277 67.068 1.00 50.63 122 ASN A N 1
ATOM 803 C CA . ASN A 1 107 ? -18.217 0.217 68.403 1.00 50.81 122 ASN A CA 1
ATOM 804 C C . ASN A 1 107 ? -17.812 1.415 69.224 1.00 50.60 122 ASN A C 1
ATOM 805 O O . ASN A 1 107 ? -18.625 1.949 69.976 1.00 56.72 122 ASN A O 1
ATOM 810 N N . SER A 1 108 ? -16.571 1.865 69.085 1.00 47.22 123 SER A N 1
ATOM 811 C CA . SER A 1 108 ? -16.204 3.109 69.746 1.00 48.05 123 SER A CA 1
ATOM 812 C C . SER A 1 108 ? -16.950 4.297 69.148 1.00 51.85 123 SER A C 1
ATOM 813 O O . SER A 1 108 ? -17.271 5.255 69.866 1.00 50.25 123 SER A O 1
ATOM 816 N N . ILE A 1 109 ? -17.245 4.246 67.844 1.00 48.28 124 ILE A N 1
ATOM 817 C CA . ILE A 1 109 ? -18.046 5.297 67.221 1.00 45.02 124 ILE A CA 1
ATOM 818 C C . ILE A 1 109 ? -19.456 5.302 67.797 1.00 49.23 124 ILE A C 1
ATOM 819 O O . ILE A 1 109 ? -19.975 6.350 68.200 1.00 48.35 124 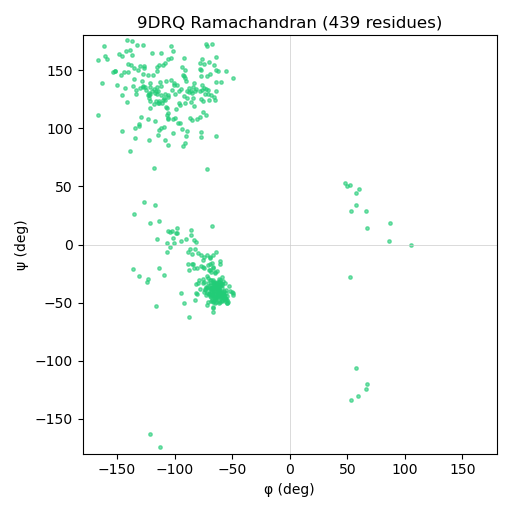ILE A O 1
ATOM 824 N N . GLN A 1 110 ? -20.101 4.131 67.830 1.00 47.00 125 GLN A N 1
ATOM 825 C CA . GLN A 1 110 ? -21.444 4.035 68.392 1.00 46.53 125 GLN A CA 1
ATOM 826 C C . GLN A 1 110 ? -21.470 4.495 69.848 1.00 54.55 125 GLN A C 1
ATOM 827 O O . GLN A 1 110 ? -22.444 5.114 70.297 1.00 51.26 125 GLN A O 1
ATOM 833 N N . ALA A 1 111 ? -20.400 4.224 70.595 1.00 44.78 126 ALA A N 1
ATOM 834 C CA . ALA A 1 111 ? -20.388 4.545 72.014 1.00 50.53 126 ALA A CA 1
ATOM 835 C C . ALA A 1 111 ? -20.162 6.023 72.297 1.00 50.36 126 ALA A C 1
ATOM 836 O O . ALA A 1 111 ? -20.472 6.471 73.393 1.00 50.32 126 ALA A O 1
ATOM 838 N N . THR A 1 112 ? -19.645 6.804 71.355 1.00 49.61 127 THR A N 1
ATOM 839 C CA . THR A 1 112 ? -19.353 8.201 71.664 1.00 53.61 127 THR A CA 1
ATOM 840 C C . THR A 1 112 ? -20.595 9.058 71.468 1.00 57.71 127 THR A C 1
ATOM 841 O O . THR A 1 112 ? -21.150 9.108 70.365 1.00 54.42 127 THR A O 1
ATOM 845 N N . ASN A 1 113 ? -21.015 9.756 72.521 1.00 54.89 128 ASN A N 1
ATOM 846 C CA . ASN A 1 113 ? -22.218 10.583 72.447 1.00 46.27 128 ASN A CA 1
ATOM 847 C C . ASN A 1 113 ? -21.780 11.993 72.070 1.00 44.36 128 ASN A C 1
ATOM 848 O O . ASN A 1 113 ? -21.618 12.863 72.924 1.00 47.52 128 ASN A O 1
ATOM 853 N N . ARG A 1 114 ? -21.623 12.221 70.767 1.00 48.18 129 ARG A N 1
ATOM 854 C CA . ARG A 1 114 ? -21.252 13.527 70.250 1.00 50.91 129 ARG A CA 1
ATOM 855 C C . ARG A 1 114 ? -21.811 13.665 68.839 1.00 46.13 129 ARG A C 1
ATOM 856 O O . ARG A 1 114 ? -21.981 12.675 68.122 1.00 44.25 129 ARG A O 1
ATOM 864 N N . ALA A 1 115 ? -22.130 14.900 68.463 1.00 44.37 130 ALA A N 1
ATOM 865 C CA . ALA A 1 115 ? -22.820 15.127 67.200 1.00 51.99 130 ALA A CA 1
ATOM 866 C C . ALA A 1 115 ? -21.853 15.123 66.023 1.00 48.34 130 ALA A C 1
ATOM 867 O O . ALA A 1 115 ? -22.217 14.696 64.927 1.00 43.03 130 ALA A O 1
ATOM 869 N N . VAL A 1 116 ? -20.631 15.602 66.232 1.00 49.07 131 VAL A N 1
ATOM 870 C CA . VAL A 1 116 ? -19.568 15.559 65.235 1.00 48.10 131 VAL A CA 1
ATOM 871 C C . VAL A 1 116 ? -18.249 15.362 65.972 1.00 51.79 131 VAL A C 1
ATOM 872 O O . VAL A 1 116 ? -17.966 16.057 66.953 1.00 52.91 131 VAL A O 1
ATOM 876 N N . PHE A 1 117 ? -17.472 14.376 65.545 1.00 46.23 132 PHE A N 1
ATOM 877 C CA . PHE A 1 117 ? -16.215 14.054 66.204 1.00 52.26 132 PHE A CA 1
ATOM 878 C C . PHE A 1 117 ? -15.390 13.250 65.213 1.00 51.40 132 PHE A C 1
ATOM 879 O O . PHE A 1 117 ? -15.919 12.731 64.226 1.00 47.47 132 PHE A O 1
ATOM 887 N N . GLU A 1 118 ? -14.085 13.172 65.461 1.00 48.00 133 GLU A N 1
ATOM 888 C CA . GLU A 1 118 ? -13.222 12.514 64.499 1.00 59.12 133 GLU A CA 1
ATOM 889 C C . GLU A 1 118 ? -13.037 11.045 64.832 1.00 58.22 133 GLU A C 1
ATOM 890 O O . GLU A 1 118 ? -13.044 10.638 65.998 1.00 53.93 133 GLU A O 1
ATOM 896 N N . VAL A 1 119 ? -12.924 10.247 63.781 1.00 53.12 134 VAL A N 1
ATOM 897 C CA . VAL A 1 119 ? -12.562 8.846 63.903 1.00 53.82 134 VAL A CA 1
ATOM 898 C C . VAL A 1 119 ? -11.057 8.743 63.688 1.00 60.50 134 VAL A C 1
ATOM 899 O O . VAL A 1 119 ? -10.537 9.138 62.639 1.00 63.03 134 VAL A O 1
ATOM 903 N N . LYS A 1 120 ? -10.353 8.247 64.689 1.00 61.29 135 LYS A N 1
ATOM 904 C CA . LYS A 1 120 ? -8.906 8.332 64.713 1.00 65.80 135 LYS A CA 1
ATOM 905 C C . LYS A 1 120 ? -8.272 6.949 64.650 1.00 61.38 135 LYS A C 1
ATOM 906 O O . LYS A 1 120 ? -8.861 5.948 65.066 1.00 58.62 135 LYS A O 1
ATOM 912 N N . GLU A 1 121 ? -7.060 6.906 64.113 1.00 62.99 136 GLU A N 1
ATOM 913 C CA . GLU A 1 121 ? -6.197 5.729 64.189 1.00 72.06 136 GLU A CA 1
ATOM 914 C C . GLU A 1 121 ? -4.843 6.242 64.659 1.00 70.57 136 GLU A C 1
ATOM 915 O O . GLU A 1 121 ? -4.081 6.795 63.861 1.00 69.76 136 GLU A O 1
ATOM 921 N N . GLY A 1 122 ? -4.535 6.047 65.940 1.00 62.03 137 GLY A N 1
ATOM 922 C CA . GLY A 1 122 ? -3.407 6.758 66.506 1.00 53.03 137 GLY A CA 1
ATOM 923 C C . GLY A 1 122 ? -3.670 8.240 66.354 1.00 69.18 137 GLY A C 1
ATOM 924 O O . GLY A 1 122 ? -4.760 8.739 66.667 1.00 64.60 137 GLY A O 1
ATOM 925 N N . THR A 1 123 ? -2.673 8.947 65.819 1.00 73.48 138 THR A N 1
ATOM 926 C CA . THR A 1 123 ? -2.772 10.378 65.565 1.00 73.50 138 THR A CA 1
ATOM 927 C C . THR A 1 123 ? -3.463 10.694 64.254 1.00 74.67 138 THR A C 1
ATOM 928 O O . THR A 1 123 ? -3.932 11.822 64.081 1.00 83.29 138 THR A O 1
ATOM 932 N N . GLN A 1 124 ? -3.521 9.730 63.338 1.00 70.30 139 GLN A N 1
ATOM 933 C CA . GLN A 1 124 ? -4.145 9.939 62.040 1.00 72.09 139 GLN A CA 1
ATOM 934 C C . GLN A 1 124 ? -5.658 9.954 62.162 1.00 71.49 139 GLN A C 1
ATOM 935 O O . GLN A 1 124 ? -6.257 9.107 62.830 1.00 77.80 139 GLN A O 1
ATOM 941 N N . GLN A 1 125 ? -6.275 10.922 61.502 1.00 67.88 140 GLN A N 1
ATOM 942 C CA . GLN A 1 125 ? -7.724 10.988 61.394 1.00 63.83 140 GLN A CA 1
ATOM 943 C C . GLN A 1 125 ? -8.187 10.126 60.226 1.00 56.13 140 GLN A C 1
ATOM 944 O O . GLN A 1 125 ? -7.651 10.231 59.123 1.00 64.04 140 GLN A O 1
ATOM 950 N N . LEU A 1 126 ? -9.168 9.266 60.470 1.00 51.98 141 LEU A N 1
ATOM 951 C CA . LEU A 1 126 ? -9.689 8.424 59.403 1.00 48.78 141 LEU A CA 1
ATOM 952 C C . LEU A 1 126 ? -10.906 9.035 58.731 1.00 53.53 141 LEU A C 1
ATOM 953 O O . LEU A 1 126 ? -11.041 8.959 57.507 1.00 60.87 141 LEU A O 1
ATOM 958 N N . ALA A 1 127 ? -11.800 9.615 59.521 1.00 51.51 142 ALA A N 1
ATOM 959 C CA . ALA A 1 127 ? -13.093 10.088 59.057 1.00 52.39 142 ALA A CA 1
ATOM 960 C C . ALA A 1 127 ? -13.628 11.075 60.084 1.00 51.81 142 ALA A C 1
ATOM 961 O O . ALA A 1 127 ? -13.064 11.252 61.162 1.00 50.45 142 ALA A O 1
ATOM 963 N N . ILE A 1 128 ? -14.710 11.738 59.717 1.00 52.66 143 ILE A N 1
ATOM 964 C CA . ILE A 1 128 ? -15.481 12.563 60.632 1.00 52.54 143 ILE A CA 1
ATOM 965 C C . ILE A 1 128 ? -16.772 11.804 60.891 1.00 46.75 143 ILE A C 1
ATOM 966 O O . ILE A 1 128 ? -17.473 11.429 59.948 1.00 44.23 143 ILE A O 1
ATOM 971 N N . ALA A 1 129 ? -17.079 11.535 62.145 1.00 44.84 144 ALA A N 1
ATOM 972 C CA . ALA A 1 129 ? -18.354 10.903 62.461 1.00 43.59 144 ALA A CA 1
ATOM 973 C C . ALA A 1 129 ? -19.411 11.977 62.728 1.00 47.04 144 ALA A C 1
ATOM 974 O O . ALA A 1 129 ? -19.120 13.020 63.329 1.00 42.85 144 ALA A O 1
ATOM 976 N N . VAL A 1 130 ? -20.641 11.711 62.301 1.00 41.30 145 VAL A N 1
ATOM 977 C CA . VAL A 1 130 ? -21.733 12.678 62.409 1.00 46.47 145 VAL A CA 1
ATOM 978 C C . VAL A 1 130 ? -22.979 11.964 62.903 1.00 43.38 145 VAL A C 1
ATOM 979 O O . VAL A 1 130 ? -23.315 10.889 62.405 1.00 49.70 145 VAL A O 1
ATOM 983 N N . GLN A 1 131 ? -23.690 12.578 63.845 1.00 47.85 146 GLN A N 1
ATOM 984 C CA . GLN A 1 131 ? -24.990 12.084 64.301 1.00 43.96 146 GLN A CA 1
ATOM 985 C C . GLN A 1 131 ? -25.910 13.300 64.272 1.00 45.48 146 GLN A C 1
ATOM 986 O O . GLN A 1 131 ? -25.845 14.147 65.165 1.00 50.20 146 GLN A O 1
ATOM 992 N N . ALA A 1 132 ? -26.772 13.365 63.255 1.00 42.89 147 ALA A N 1
ATOM 993 C CA . ALA A 1 132 ? -27.370 14.632 62.849 1.00 45.71 147 ALA A CA 1
ATOM 994 C C . ALA A 1 132 ? -28.251 15.228 63.937 1.00 45.51 147 ALA A C 1
ATOM 995 O O . ALA A 1 132 ? -28.306 16.453 64.092 1.00 47.08 147 ALA A O 1
ATOM 997 N N . ILE A 1 133 ? -28.925 14.390 64.720 1.00 47.48 148 ILE A N 1
ATOM 998 C CA . ILE A 1 133 ? -29.886 14.866 65.701 1.00 44.88 148 ILE A CA 1
ATOM 999 C C . ILE A 1 133 ? -29.424 14.596 67.137 1.00 46.81 148 ILE A C 1
ATOM 1000 O O . ILE A 1 133 ? -30.240 14.623 68.064 1.00 49.49 148 ILE A O 1
ATOM 1005 N N . GLN A 1 134 ? -28.125 14.383 67.356 1.00 45.27 149 GLN A N 1
ATOM 1006 C CA . GLN A 1 134 ? -27.683 13.906 68.671 1.00 43.37 149 GLN A CA 1
ATOM 1007 C C . GLN A 1 134 ? -27.882 14.966 69.751 1.00 47.41 149 GLN A C 1
ATOM 1008 O O . GLN A 1 134 ? -28.306 14.648 70.874 1.00 47.21 149 GLN A O 1
ATOM 1014 N N . ASP A 1 135 ? -27.592 16.230 69.437 1.00 42.53 150 ASP A N 1
ATOM 1015 C CA . ASP A 1 135 ? -27.808 17.287 70.423 1.00 50.10 150 ASP A CA 1
ATOM 1016 C C . ASP A 1 135 ? -29.286 17.400 70.786 1.00 52.74 150 ASP A C 1
ATOM 1017 O O . ASP A 1 135 ? -29.646 17.508 71.968 1.00 52.26 150 ASP A O 1
ATOM 1022 N N . HIS A 1 136 ? -30.155 17.331 69.784 1.00 44.83 151 HIS A N 1
ATOM 1023 C CA . HIS A 1 136 ? -31.586 17.380 70.036 1.00 47.75 151 HIS A CA 1
ATOM 1024 C C . HIS A 1 136 ? -32.009 16.264 70.977 1.00 49.79 151 HIS A C 1
ATOM 1025 O O . HIS A 1 136 ? -32.754 16.499 71.932 1.00 52.09 151 HIS A O 1
ATOM 1032 N N . ILE A 1 137 ? -31.508 15.044 70.740 1.00 48.48 152 ILE A N 1
ATOM 1033 C CA . ILE A 1 137 ? -31.875 13.887 71.552 1.00 44.95 152 ILE A CA 1
ATOM 1034 C C . ILE A 1 137 ? -31.339 14.023 72.979 1.00 54.60 152 ILE A C 1
ATOM 1035 O O . ILE A 1 137 ? -32.042 13.715 73.949 1.00 46.44 152 ILE A O 1
ATOM 1040 N N . ASN A 1 138 ? -30.075 14.448 73.128 1.00 51.42 153 ASN A N 1
ATOM 1041 C CA . ASN A 1 138 ? -29.538 14.711 74.455 1.00 48.61 153 ASN A CA 1
ATOM 1042 C C . ASN A 1 138 ? -30.388 15.743 75.177 1.00 52.70 153 ASN A C 1
ATOM 1043 O O . ASN A 1 138 ? -30.685 15.588 76.363 1.00 50.09 153 ASN A O 1
ATOM 1048 N N . THR A 1 139 ? -30.805 16.799 74.472 1.00 54.98 154 THR A N 1
ATOM 1049 C CA . THR A 1 139 ? -31.662 17.783 75.116 1.00 51.91 154 THR A CA 1
ATOM 1050 C C . THR A 1 139 ? -32.964 17.150 75.571 1.00 58.00 154 THR A C 1
ATOM 1051 O O . THR A 1 139 ? -33.399 17.378 76.697 1.00 53.91 154 THR A O 1
ATOM 1055 N N . ILE A 1 140 ? -33.571 16.307 74.738 1.00 58.99 155 ILE A N 1
ATOM 1056 C CA . ILE A 1 140 ? -34.794 15.629 75.157 1.00 56.89 155 ILE A CA 1
ATOM 1057 C C . ILE A 1 140 ? -34.555 14.844 76.442 1.00 58.35 155 ILE A C 1
ATOM 1058 O O . ILE A 1 140 ? -35.356 14.903 77.380 1.00 53.18 155 ILE A O 1
ATOM 1063 N N . MET A 1 141 ? -33.453 14.083 76.498 1.00 57.43 156 MET A N 1
ATOM 1064 C CA . MET A 1 141 ? -33.220 13.179 77.623 1.00 55.92 156 MET A CA 1
ATOM 1065 C C . MET A 1 141 ? -32.865 13.892 78.918 1.00 59.16 156 MET A C 1
ATOM 1066 O O . MET A 1 141 ? -32.807 13.226 79.952 1.00 63.70 156 MET A O 1
ATOM 1071 N N . ASN A 1 142 ? -32.610 15.203 78.924 1.00 58.84 157 ASN A N 1
ATOM 1072 C CA . ASN A 1 142 ? -32.368 15.753 80.251 1.00 65.32 157 ASN A CA 1
ATOM 1073 C C . ASN A 1 142 ? -33.106 17.067 80.498 1.00 57.83 157 ASN A C 1
ATOM 1074 O O . ASN A 1 142 ? -32.697 17.854 81.358 1.00 65.49 157 ASN A O 1
ATOM 1079 N N . THR A 1 143 ? -34.221 17.309 79.814 1.00 48.09 158 THR A N 1
ATOM 1080 C CA . THR A 1 143 ? -35.096 18.389 80.251 1.00 55.16 158 THR A CA 1
ATOM 1081 C C . THR A 1 143 ? -36.003 17.869 81.352 1.00 49.36 158 THR A C 1
ATOM 1082 O O . THR A 1 143 ? -36.550 16.763 81.254 1.00 45.65 158 THR A O 1
ATOM 1086 N N . GLN A 1 144 ? -36.139 18.664 82.402 1.00 48.84 159 GLN A N 1
ATOM 1087 C CA . GLN A 1 144 ? -37.092 18.377 83.463 1.00 47.62 159 GLN A CA 1
ATOM 1088 C C . GLN A 1 144 ? -38.507 18.546 82.935 1.00 50.57 159 GLN A C 1
ATOM 1089 O O . GLN A 1 144 ? -38.832 19.573 82.334 1.00 51.14 159 GLN A O 1
ATOM 1095 N N . LEU A 1 145 ? -39.340 17.537 83.146 1.00 49.30 160 LEU A N 1
ATOM 1096 C CA . LEU A 1 145 ? -40.747 17.594 82.789 1.00 47.97 160 LEU A CA 1
ATOM 1097 C C . LEU A 1 145 ? -41.615 17.650 84.046 1.00 47.80 160 LEU A C 1
ATOM 1098 O O . LEU A 1 145 ? -41.210 17.196 85.123 1.00 48.77 160 LEU A O 1
ATOM 1103 N N . ASN A 1 146 ? -42.819 18.221 83.909 1.00 49.69 161 ASN A N 1
ATOM 1104 C CA . ASN A 1 146 ? -43.825 18.052 84.958 1.00 50.95 161 ASN A CA 1
ATOM 1105 C C . ASN A 1 146 ? -44.123 16.579 85.177 1.00 48.60 161 ASN A C 1
ATOM 1106 O O . ASN A 1 146 ? -44.297 16.119 86.310 1.00 60.99 161 ASN A O 1
ATOM 1111 N N . ASN A 1 147 ? -44.135 15.825 84.101 1.00 51.50 162 ASN A N 1
ATOM 1112 C CA . ASN A 1 147 ? -44.534 14.432 84.087 1.00 64.15 162 ASN A CA 1
ATOM 1113 C C . ASN A 1 147 ? -43.487 13.688 83.271 1.00 62.34 162 ASN A C 1
ATOM 1114 O O . ASN A 1 147 ? -43.490 13.753 82.038 1.00 58.50 162 ASN A O 1
ATOM 1119 N N . MET A 1 148 ? -42.565 13.033 83.959 1.00 69.19 163 MET A N 1
ATOM 1120 C CA . MET A 1 148 ? -41.504 12.274 83.316 1.00 72.89 163 MET A CA 1
ATOM 1121 C C . MET A 1 148 ? -41.918 10.810 83.328 1.00 76.84 163 MET A C 1
ATOM 1122 O O . MET A 1 148 ? -41.947 10.179 84.392 1.00 73.61 163 MET A O 1
ATOM 1127 N N . SER A 1 149 ? -42.259 10.280 82.150 1.00 75.05 164 SER A N 1
ATOM 1128 C CA . SER A 1 149 ? -42.655 8.885 82.000 1.00 74.81 164 SER A CA 1
ATOM 1129 C C . SER A 1 149 ? -42.070 8.323 80.713 1.00 73.48 164 SER A C 1
ATOM 1130 O O . SER A 1 149 ? -41.787 9.064 79.767 1.00 74.33 164 SER A O 1
ATOM 1133 N N . CYS A 1 150 ? -41.901 6.996 80.688 1.00 63.01 165 CYS A N 1
ATOM 1134 C CA . CYS A 1 150 ? -41.320 6.345 79.519 1.00 64.31 165 CYS A CA 1
ATOM 1135 C C . CYS A 1 150 ? -42.100 6.687 78.258 1.00 55.09 165 CYS A C 1
ATOM 1136 O O . CYS A 1 150 ? -41.509 6.928 77.203 1.00 62.08 165 CYS A O 1
ATOM 1139 N N . GLN A 1 151 ? -43.427 6.745 78.365 1.00 50.08 166 GLN A N 1
ATOM 1140 C CA . GLN A 1 151 ? -44.279 6.915 77.197 1.00 58.57 166 GLN A CA 1
ATOM 1141 C C . GLN A 1 151 ? -44.178 8.324 76.628 1.00 54.06 166 GLN A C 1
ATOM 1142 O O . GLN A 1 151 ? -44.215 8.502 75.404 1.00 53.90 166 GLN A O 1
ATOM 1148 N N . ILE A 1 152 ? -44.055 9.341 77.485 1.00 45.55 167 ILE A N 1
ATOM 1149 C CA . ILE A 1 152 ? -43.961 10.690 76.934 1.00 51.41 167 ILE A CA 1
ATOM 1150 C C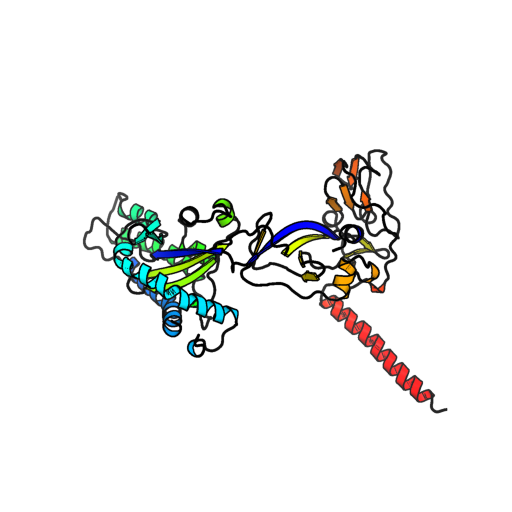 . ILE A 1 152 ? -42.583 10.939 76.325 1.00 51.52 167 ILE A C 1
ATOM 1151 O O . ILE A 1 152 ? -42.465 11.677 75.345 1.00 50.26 167 ILE A O 1
ATOM 1156 N N . LEU A 1 153 ? -41.522 10.330 76.868 1.00 50.24 168 LEU A N 1
ATOM 1157 C CA . LEU A 1 153 ? -40.229 10.388 76.185 1.00 54.43 168 LEU A CA 1
ATOM 1158 C C . LEU A 1 153 ? -40.269 9.628 74.868 1.00 46.86 168 LEU A C 1
ATOM 1159 O O . LEU A 1 153 ? -39.726 10.098 73.861 1.00 46.59 168 LEU A O 1
ATOM 1164 N N . ASP A 1 154 ? -40.907 8.447 74.868 1.00 48.41 169 ASP A N 1
ATOM 1165 C CA . ASP A 1 154 ? -41.061 7.644 73.653 1.00 47.27 169 ASP A CA 1
ATOM 1166 C C . ASP A 1 154 ? -41.757 8.446 72.562 1.00 45.96 169 ASP A C 1
ATOM 1167 O O . ASP A 1 154 ? -41.343 8.423 71.396 1.00 52.58 169 ASP A O 1
ATOM 1172 N N . ASN A 1 155 ? -42.814 9.169 72.935 1.00 43.88 170 ASN A N 1
ATOM 1173 C CA . ASN A 1 155 ? -43.533 10.004 71.982 1.00 53.06 170 ASN A CA 1
ATOM 1174 C C . ASN A 1 155 ? -42.636 11.100 71.422 1.00 51.03 170 ASN A C 1
ATOM 1175 O O . ASN A 1 155 ? -42.739 11.457 70.241 1.00 49.82 170 ASN A O 1
ATOM 1180 N N . GLN A 1 156 ? -41.754 11.652 72.254 1.00 47.69 171 GLN A N 1
ATOM 1181 C CA . GLN A 1 156 ? -40.835 12.662 71.748 1.00 50.51 171 GLN A CA 1
ATOM 1182 C C . GLN A 1 156 ? -39.823 12.037 70.798 1.00 50.83 171 GLN A C 1
ATOM 1183 O O . GLN A 1 156 ? -39.554 12.580 69.716 1.00 55.08 171 GLN A O 1
ATOM 1189 N N . LEU A 1 157 ? -39.267 10.884 71.170 1.00 43.79 172 LEU A N 1
ATOM 1190 C CA . LEU A 1 157 ? -38.408 10.166 70.235 1.00 44.12 172 LEU A CA 1
ATOM 1191 C C . LEU A 1 157 ? -39.134 9.901 68.923 1.00 47.98 172 LEU A C 1
ATOM 1192 O O . LEU A 1 157 ? -38.558 10.077 67.843 1.00 57.30 172 LEU A O 1
ATOM 1197 N N . ALA A 1 158 ? -40.415 9.516 69.000 1.00 43.61 173 ALA A N 1
ATOM 1198 C CA . ALA A 1 158 ? -41.166 9.216 67.785 1.00 50.75 173 ALA A CA 1
ATOM 1199 C C . ALA A 1 158 ? -41.127 10.385 66.809 1.00 51.19 173 ALA A C 1
ATOM 1200 O O . ALA A 1 158 ? -40.914 10.189 65.607 1.00 53.33 173 ALA A O 1
ATOM 1202 N N . THR A 1 159 ? -41.319 11.611 67.301 1.00 50.35 174 THR A N 1
ATOM 1203 C CA . THR A 1 159 ? -41.414 12.721 66.363 1.00 51.31 174 THR A CA 1
ATOM 1204 C C . THR A 1 159 ? -40.033 13.177 65.881 1.00 52.50 174 THR A C 1
ATOM 1205 O O . THR A 1 159 ? -39.889 13.540 64.706 1.00 46.85 174 THR A O 1
ATOM 1209 N N . SER A 1 160 ? -38.992 13.089 66.722 1.00 46.61 175 SER A N 1
ATOM 1210 C CA . SER A 1 160 ? -37.642 13.430 66.257 1.00 45.26 175 SER A CA 1
ATOM 1211 C C . SER A 1 160 ? -37.119 12.422 65.233 1.00 49.11 175 SER A C 1
ATOM 1212 O O . SER A 1 160 ? -36.562 12.813 64.194 1.00 44.43 175 SER A O 1
ATOM 1215 N N . LEU A 1 161 ? -37.233 11.119 65.539 1.00 43.22 176 LEU A N 1
ATOM 1216 C CA . LEU A 1 161 ? -36.769 10.088 64.610 1.00 44.43 176 LEU A CA 1
ATOM 1217 C C . LEU A 1 161 ? -37.602 10.094 63.329 1.00 46.26 176 LEU A C 1
ATOM 1218 O O . LEU A 1 161 ? -37.060 9.972 62.222 1.00 52.05 176 LEU A O 1
ATOM 1223 N N . GLY A 1 162 ? -38.919 10.275 63.466 1.00 44.29 177 GLY A N 1
ATOM 1224 C CA . GLY A 1 162 ? -39.798 10.288 62.306 1.00 44.08 177 GLY A CA 1
ATOM 1225 C C . GLY A 1 162 ? -39.502 11.428 61.355 1.00 45.92 177 GLY A C 1
ATOM 1226 O O . GLY A 1 162 ? -39.567 11.263 60.129 1.00 47.04 177 GLY A O 1
ATOM 1227 N N . LEU A 1 163 ? -39.176 12.597 61.902 1.00 42.87 178 LEU A N 1
ATOM 1228 C CA . LEU A 1 163 ? -38.757 13.707 61.050 1.00 50.73 178 LEU A CA 1
ATOM 1229 C C . LEU A 1 163 ? -37.455 13.373 60.326 1.00 51.68 178 LEU A C 1
ATOM 1230 O O . LEU A 1 163 ? -37.345 13.526 59.101 1.00 46.01 178 LEU A O 1
ATOM 1235 N N . TYR A 1 164 ? -36.460 12.890 61.070 1.00 43.91 179 TYR A N 1
ATOM 1236 C CA . TYR A 1 164 ? -35.200 12.518 60.442 1.00 45.50 179 TYR A CA 1
ATOM 1237 C C . TYR A 1 164 ? -35.408 11.405 59.417 1.00 44.61 179 TYR A C 1
ATOM 1238 O O . TYR A 1 164 ? -34.833 11.442 58.324 1.00 44.69 179 TYR A O 1
ATOM 1247 N N . LEU A 1 165 ? -36.252 10.427 59.738 1.00 44.99 180 LEU A N 1
ATOM 1248 C CA . LEU A 1 165 ? -36.538 9.352 58.793 1.00 45.06 180 LEU A CA 1
ATOM 1249 C C . LEU A 1 165 ? -37.214 9.891 57.536 1.00 48.43 180 LEU A C 1
ATOM 1250 O O . LEU A 1 165 ? -36.840 9.532 56.413 1.00 47.82 180 LEU A O 1
ATOM 1255 N N . THR A 1 166 ? -38.208 10.766 57.704 1.00 48.47 181 THR A N 1
ATOM 1256 C CA . THR A 1 166 ? -38.873 11.342 56.540 1.00 50.50 181 THR A CA 1
ATOM 1257 C C . THR A 1 166 ? -37.876 12.076 55.642 1.00 52.11 181 THR A C 1
ATOM 1258 O O . THR A 1 166 ? -37.927 11.948 54.412 1.00 48.98 181 THR A O 1
ATOM 1262 N N . GLU A 1 167 ? -36.934 12.816 56.239 1.00 49.08 182 GLU A N 1
ATOM 1263 C CA . GLU A 1 167 ? -35.965 13.546 55.430 1.00 54.43 182 GLU A CA 1
ATOM 1264 C C . GLU A 1 167 ? -34.994 12.595 54.735 1.00 56.61 182 GLU A C 1
ATOM 1265 O O . GLU A 1 167 ? -34.575 12.847 53.599 1.00 49.38 182 GLU A O 1
ATOM 1271 N N . LEU A 1 168 ? -34.644 11.488 55.385 1.00 52.42 183 LEU A N 1
ATOM 1272 C CA . LEU A 1 168 ? -33.712 10.547 54.776 1.00 53.35 183 LEU A CA 1
ATOM 1273 C C . LEU A 1 168 ? -34.283 9.862 53.540 1.00 55.10 183 LEU A C 1
ATOM 1274 O O . LEU A 1 168 ? -33.507 9.348 52.737 1.00 54.46 183 LEU A O 1
ATOM 1279 N N . THR A 1 169 ? -35.611 9.837 53.367 1.00 51.48 184 THR A N 1
ATOM 1280 C CA . THR A 1 169 ? -36.184 9.044 52.285 1.00 54.57 184 THR A CA 1
ATOM 1281 C C . THR A 1 169 ? -35.777 9.558 50.911 1.00 58.62 184 THR A C 1
ATOM 1282 O O . THR A 1 169 ? -35.811 8.793 49.944 1.00 63.65 184 THR A O 1
ATOM 1286 N N . THR A 1 170 ? -35.416 10.837 50.796 1.00 56.42 185 THR A N 1
ATOM 1287 C CA . THR A 1 170 ? -34.907 11.337 49.528 1.00 63.61 185 THR A CA 1
ATOM 1288 C C . THR A 1 170 ? -33.598 10.652 49.135 1.00 62.99 185 THR A C 1
ATOM 1289 O O . THR A 1 170 ? -33.275 10.594 47.951 1.00 60.00 185 THR A O 1
ATOM 1293 N N . CYS A 1 171 ? -32.864 10.091 50.096 1.00 66.18 186 CYS A N 1
ATOM 1294 C CA . CYS A 1 171 ? -31.635 9.371 49.802 1.00 63.33 186 CYS A CA 1
ATOM 1295 C C . CYS A 1 171 ? -31.863 8.045 49.089 1.00 60.50 186 CYS A C 1
ATOM 1296 O O . CYS A 1 171 ? -30.937 7.537 48.448 1.00 65.55 186 CYS A O 1
ATOM 1299 N N . PHE A 1 172 ? -33.047 7.453 49.191 1.00 54.13 187 PHE A N 1
ATOM 1300 C CA . PHE A 1 172 ? -33.250 6.098 48.696 1.00 56.58 187 PHE A CA 1
ATOM 1301 C C . PHE A 1 172 ? -34.052 6.141 47.408 1.00 69.04 187 PHE A C 1
ATOM 1302 O O . PHE A 1 172 ? -35.127 6.748 47.357 1.00 82.07 187 PHE A O 1
ATOM 1310 N N . GLN A 1 173 ? -33.513 5.503 46.372 1.00 61.31 188 GLN A N 1
ATOM 1311 C CA . GLN A 1 173 ? -34.112 5.458 45.043 1.00 63.76 188 GLN A CA 1
ATOM 1312 C C . GLN A 1 173 ? -34.298 3.987 44.720 1.00 55.18 188 GLN A C 1
ATOM 1313 O O . GLN A 1 173 ? -33.402 3.343 44.150 1.00 56.27 188 GLN A O 1
ATOM 1319 N N . PRO A 1 174 ? -35.445 3.410 45.073 1.00 51.66 189 PRO A N 1
ATOM 1320 C CA . PRO A 1 174 ? -35.635 1.967 44.868 1.00 51.59 189 PRO A CA 1
ATOM 1321 C C . PRO A 1 174 ? -35.738 1.570 43.407 1.00 49.57 189 PRO A C 1
ATOM 1322 O O . PRO A 1 174 ? -35.688 0.370 43.107 1.00 49.34 189 PRO A O 1
ATOM 1326 N N . GLN A 1 175 ? -35.880 2.526 42.483 1.00 52.38 190 GLN A N 1
ATOM 1327 C CA . GLN A 1 175 ? -35.995 2.151 41.079 1.00 55.71 190 GLN A CA 1
ATOM 1328 C C . GLN A 1 175 ? -34.661 1.730 40.482 1.00 55.22 190 GLN A C 1
ATOM 1329 O O . GLN A 1 175 ? -34.649 1.057 39.443 1.00 51.04 190 GLN A O 1
ATOM 1335 N N . LEU A 1 176 ? -33.545 2.108 41.108 1.00 53.93 191 LEU A N 1
ATOM 1336 C CA . LEU A 1 176 ? -32.227 1.838 40.543 1.00 49.58 191 LEU A CA 1
ATOM 1337 C C . LEU A 1 176 ? -31.864 0.374 40.733 1.00 48.91 191 LEU A C 1
ATOM 1338 O O . LEU A 1 176 ? -32.092 -0.205 41.797 1.00 48.82 191 LEU A O 1
ATOM 1343 N N . THR A 1 177 ? -31.293 -0.225 39.691 1.00 43.05 192 THR A N 1
ATOM 1344 C CA . THR A 1 177 ? -30.744 -1.573 39.819 1.00 56.53 192 THR A CA 1
ATOM 1345 C C . THR A 1 177 ? -29.422 -1.584 40.571 1.00 49.47 192 THR A C 1
ATOM 1346 O O . THR A 1 177 ? -29.114 -2.568 41.251 1.00 53.38 192 THR A O 1
ATOM 1350 N N . ASN A 1 178 ? -28.616 -0.530 40.427 1.00 42.91 193 ASN A N 1
ATOM 1351 C CA . ASN A 1 178 ? -27.348 -0.385 41.139 1.00 49.80 193 ASN A CA 1
ATOM 1352 C C . ASN A 1 178 ? -27.426 0.856 42.023 1.00 46.00 193 ASN A C 1
ATOM 1353 O O . ASN A 1 178 ? -26.692 1.829 41.802 1.00 48.73 193 ASN A O 1
ATOM 1358 N N . PRO A 1 179 ? -28.294 0.847 43.053 1.00 50.69 194 PRO A N 1
ATOM 1359 C CA . PRO A 1 179 ? -28.483 2.072 43.853 1.00 51.26 194 PRO A CA 1
ATOM 1360 C C . PRO A 1 179 ? -27.204 2.613 44.445 1.00 44.98 194 PRO A C 1
ATOM 1361 O O . PRO A 1 179 ? -27.060 3.834 44.542 1.00 52.36 194 PRO A O 1
ATOM 1365 N N . ALA A 1 180 ? -26.248 1.752 44.810 1.00 47.44 195 ALA A N 1
ATOM 1366 C CA . ALA A 1 180 ? -25.040 2.269 45.454 1.00 48.00 195 ALA A CA 1
ATOM 1367 C C . ALA A 1 180 ? -24.149 3.036 44.490 1.00 53.07 195 ALA A C 1
ATOM 1368 O O . ALA A 1 180 ? -23.291 3.799 44.941 1.00 55.76 195 ALA A O 1
ATOM 1370 N N . LEU A 1 181 ? -24.335 2.867 43.179 1.00 49.87 196 LEU A N 1
ATOM 1371 C CA . LEU A 1 181 ? -23.446 3.514 42.230 1.00 52.96 196 LEU A CA 1
ATOM 1372 C C . LEU A 1 181 ? -23.893 4.917 41.845 1.00 55.78 196 LEU A C 1
ATOM 1373 O O . LEU A 1 181 ? -23.088 5.683 41.304 1.00 65.88 196 LEU A O 1
ATOM 1378 N N . SER A 1 182 ? -25.136 5.280 42.105 1.00 52.34 197 SER A N 1
ATOM 1379 C CA . SER A 1 182 ? -25.541 6.641 41.827 1.00 52.88 197 SER A CA 1
ATOM 1380 C C . SER A 1 182 ? -24.889 7.566 42.847 1.00 58.69 197 SER A C 1
ATOM 1381 O O . SER A 1 182 ? -24.705 7.179 44.004 1.00 56.73 197 SER A O 1
ATOM 1384 N N . PRO A 1 183 ? -24.507 8.774 42.450 1.00 59.99 198 PRO A N 1
ATOM 1385 C CA . PRO A 1 183 ? -23.944 9.723 43.416 1.00 55.21 198 PRO A CA 1
ATOM 1386 C C . PRO A 1 183 ? -25.012 10.215 44.380 1.00 55.40 198 PRO A C 1
ATOM 1387 O O . PRO A 1 183 ? -26.210 10.181 44.098 1.00 55.47 198 PRO A O 1
ATOM 1391 N N . ILE A 1 184 ? -24.560 10.674 45.545 1.00 49.47 199 ILE A N 1
ATOM 1392 C CA . ILE A 1 184 ? -25.476 11.199 46.550 1.00 51.53 199 ILE A CA 1
ATOM 1393 C C . ILE A 1 184 ? -25.920 12.598 46.141 1.00 50.12 199 ILE A C 1
ATOM 1394 O O . ILE A 1 184 ? -25.088 13.487 45.937 1.00 50.75 199 ILE A O 1
ATOM 1399 N N . SER A 1 185 ? -27.230 12.805 46.054 1.00 45.47 200 SER A N 1
ATOM 1400 C CA . SER A 1 185 ? -27.719 14.136 45.728 1.00 50.95 200 SER A CA 1
ATOM 1401 C C . SER A 1 185 ? -27.357 15.123 46.829 1.00 60.90 200 SER A C 1
ATOM 1402 O O . SER A 1 185 ? -27.041 14.750 47.967 1.00 56.61 200 SER A O 1
ATOM 1405 N N . ILE A 1 186 ? -27.397 16.406 46.473 1.00 64.18 201 ILE A N 1
ATOM 1406 C CA . ILE A 1 186 ? -27.128 17.437 47.466 1.00 64.95 201 ILE A CA 1
ATOM 1407 C C . ILE A 1 186 ? -28.251 17.479 48.496 1.00 57.12 201 ILE A C 1
ATOM 1408 O O . ILE A 1 186 ? -28.004 17.716 49.682 1.00 58.77 201 ILE A O 1
ATOM 1413 N N . GLN A 1 187 ? -29.493 17.228 48.072 1.00 59.29 202 GLN A N 1
ATOM 1414 C CA . GLN A 1 187 ? -30.593 17.118 49.020 1.00 68.46 202 GLN A CA 1
ATOM 1415 C C . GLN A 1 187 ? -30.365 15.960 49.996 1.00 67.74 202 GLN A C 1
ATOM 1416 O O . GLN A 1 187 ? -30.620 16.084 51.202 1.00 58.93 202 GLN A O 1
ATOM 1422 N N . CYS A 1 188 ? -29.856 14.835 49.495 1.00 58.46 203 CYS A N 1
ATOM 1423 C CA . CYS A 1 188 ? -29.640 13.690 50.363 1.00 52.57 203 CYS A CA 1
ATOM 1424 C C . CYS A 1 188 ? -28.517 13.953 51.366 1.00 41.77 203 CYS A C 1
ATOM 1425 O O . CYS A 1 188 ? -28.669 13.663 52.556 1.00 45.49 203 CYS A O 1
ATOM 1428 N N . LEU A 1 189 ? -27.397 14.518 50.908 1.00 38.99 204 LEU A N 1
ATOM 1429 C CA . LEU A 1 189 ? -26.308 14.867 51.814 1.00 47.36 204 LEU A CA 1
ATOM 1430 C C . LEU A 1 189 ? -26.795 15.798 52.917 1.00 49.70 204 LEU A C 1
ATOM 1431 O O . LEU A 1 189 ? -26.519 15.563 54.099 1.00 46.52 204 LEU A O 1
ATOM 1436 N N . ARG A 1 190 ? -27.561 16.833 52.553 1.00 48.50 205 ARG A N 1
ATOM 1437 C CA . ARG A 1 190 ? -28.078 17.761 53.562 1.00 51.03 205 ARG A CA 1
ATOM 1438 C C . ARG A 1 190 ? -29.049 17.069 54.507 1.00 54.47 205 ARG A C 1
ATOM 1439 O O . ARG A 1 190 ? -29.083 17.373 55.708 1.00 49.92 205 ARG A O 1
ATOM 1447 N N . SER A 1 191 ? -29.871 16.155 53.979 1.00 53.21 206 SER A N 1
ATOM 1448 C CA . SER A 1 191 ? -30.733 15.369 54.854 1.00 52.83 206 SER A CA 1
ATOM 1449 C C . SER A 1 191 ? -29.908 14.515 55.804 1.00 46.03 206 SER A C 1
ATOM 1450 O O . SER A 1 191 ? -30.261 14.362 56.978 1.00 46.09 206 SER A O 1
ATOM 1453 N N . LEU A 1 192 ? -28.804 13.948 55.318 1.00 45.34 207 LEU A N 1
ATOM 1454 C CA . LEU A 1 192 ? -28.015 13.058 56.159 1.00 42.05 207 LEU A CA 1
ATOM 1455 C C . LEU A 1 192 ? -27.384 13.812 57.314 1.00 41.30 207 LEU A C 1
ATOM 1456 O O . LEU A 1 192 ? -27.447 13.365 58.464 1.00 49.35 207 LEU A O 1
ATOM 1461 N N . LEU A 1 193 ? -26.742 14.937 57.016 1.00 43.90 208 LEU A N 1
ATOM 1462 C CA . LEU A 1 193 ? -25.978 15.710 57.990 1.00 46.47 208 LEU A CA 1
ATOM 1463 C C . LEU A 1 193 ? -26.827 16.726 58.741 1.00 47.76 208 LEU A C 1
ATOM 1464 O O . LEU A 1 193 ? -26.407 17.185 59.811 1.00 49.03 208 LEU A O 1
ATOM 1469 N N . GLY A 1 194 ? -27.973 17.120 58.177 1.00 45.15 209 GLY A N 1
ATOM 1470 C CA . GLY A 1 194 ? -28.892 17.993 58.890 1.00 43.64 209 GLY A CA 1
ATOM 1471 C C . GLY A 1 194 ? -28.208 19.243 59.391 1.00 50.90 209 GLY A C 1
ATOM 1472 O O . GLY A 1 194 ? -27.426 19.891 58.673 1.00 50.87 209 GLY A O 1
ATOM 1473 N N . SER A 1 195 ? -28.480 19.580 60.656 1.00 45.45 210 SER A N 1
ATOM 1474 C CA . SER A 1 195 ? -27.960 20.804 61.237 1.00 46.25 210 SER A CA 1
ATOM 1475 C C . SER A 1 195 ? -26.454 20.767 61.439 1.00 45.39 210 SER A C 1
ATOM 1476 O O . SER A 1 195 ? -25.868 21.814 61.740 1.00 53.19 210 SER A O 1
ATOM 1479 N N . MET A 1 196 ? -25.813 19.606 61.298 1.00 42.63 211 MET A N 1
ATOM 1480 C CA . MET A 1 196 ? -24.363 19.512 61.405 1.00 36.05 211 MET A CA 1
ATOM 1481 C C . MET A 1 196 ? -23.653 19.709 60.067 1.00 46.06 211 MET A C 1
ATOM 1482 O O . MET A 1 196 ? -22.420 19.588 60.017 1.00 43.79 211 MET A O 1
ATOM 1487 N N . THR A 1 197 ? -24.382 20.029 58.988 1.00 44.42 212 THR A N 1
ATOM 1488 C CA . THR A 1 197 ? -23.713 20.293 57.712 1.00 42.75 212 THR A CA 1
ATOM 1489 C C . THR A 1 197 ? -22.617 21.363 57.824 1.00 46.16 212 THR A C 1
ATOM 1490 O O . THR A 1 197 ? -21.495 21.110 57.358 1.00 46.69 212 THR A O 1
ATOM 1494 N N . PRO A 1 198 ? -22.844 22.542 58.423 1.00 45.72 213 PRO A N 1
ATOM 1495 C CA . PRO A 1 198 ? -21.728 23.506 58.510 1.00 48.29 213 PRO A CA 1
ATOM 1496 C C . PRO A 1 198 ? -20.529 22.995 59.305 1.00 52.14 213 PRO A C 1
ATOM 1497 O O . PRO A 1 198 ? -19.388 23.194 58.866 1.00 52.20 213 PRO A O 1
ATOM 1501 N N . ALA A 1 199 ? -20.741 22.336 60.451 1.00 54.93 214 ALA A N 1
ATOM 1502 C CA . ALA A 1 199 ? -19.603 21.838 61.223 1.00 52.13 214 ALA A CA 1
ATOM 1503 C C . ALA A 1 199 ? -18.810 20.801 60.433 1.00 50.43 214 ALA A C 1
ATOM 1504 O O . ALA A 1 199 ? -17.576 20.796 60.466 1.00 54.05 214 ALA A O 1
ATOM 1506 N N . VAL A 1 200 ? -19.498 19.933 59.690 1.00 53.11 215 VAL A N 1
ATOM 1507 C CA . VAL A 1 200 ? -18.792 18.917 58.914 1.00 46.44 215 VAL A CA 1
ATOM 1508 C C . VAL A 1 200 ? -17.955 19.567 57.816 1.00 56.13 215 VAL A C 1
ATOM 1509 O O . VAL A 1 200 ? -16.847 19.112 57.505 1.00 59.41 215 VAL A O 1
ATOM 1513 N N . VAL A 1 201 ? -18.469 20.633 57.200 1.00 56.37 216 VAL A N 1
ATOM 1514 C CA . VAL A 1 201 ? -17.666 21.338 56.201 1.00 53.88 216 VAL A CA 1
ATOM 1515 C C . VAL A 1 201 ? -16.456 21.988 56.858 1.00 60.67 216 VAL A C 1
ATOM 1516 O O . VAL A 1 201 ? -15.335 21.908 56.348 1.00 53.64 216 VAL A O 1
ATOM 1520 N N . GLN A 1 202 ? -16.658 22.638 58.004 1.00 66.55 217 GLN A N 1
ATOM 1521 C CA . GLN A 1 202 ? -15.533 23.261 58.686 1.00 68.01 217 GLN A CA 1
ATOM 1522 C C . GLN A 1 202 ? -14.509 22.223 59.118 1.00 69.92 217 GLN A C 1
ATOM 1523 O O . GLN A 1 202 ? -13.305 22.507 59.139 1.00 75.18 217 GLN A O 1
ATOM 1529 N N . ALA A 1 203 ? -14.959 21.017 59.454 1.00 66.65 218 ALA A N 1
ATOM 1530 C CA . ALA A 1 203 ? -14.021 19.978 59.858 1.00 76.40 218 ALA A CA 1
ATOM 1531 C C . ALA A 1 203 ? -13.336 19.305 58.677 1.00 76.89 218 ALA A C 1
ATOM 1532 O O . ALA A 1 203 ? -12.418 18.507 58.894 1.00 77.63 218 ALA A O 1
ATOM 1534 N N . THR A 1 204 ? -13.740 19.607 57.445 1.00 80.51 219 THR A N 1
ATOM 1535 C CA . THR A 1 204 ? -13.078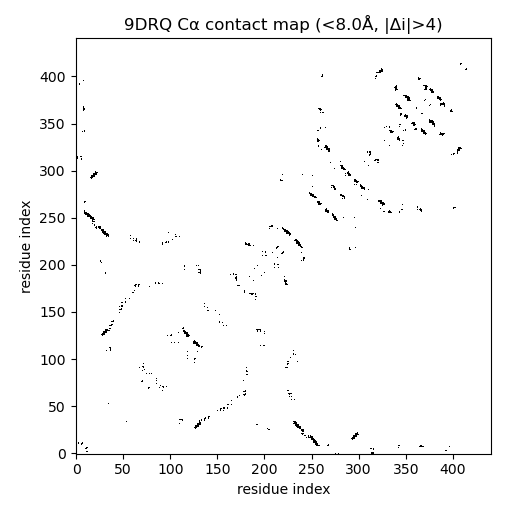 19.034 56.284 1.00 82.41 219 THR A CA 1
ATOM 1536 C C . THR A 1 204 ? -11.959 19.941 55.804 1.00 92.15 219 THR A C 1
ATOM 1537 O O . THR A 1 204 ? -11.913 21.136 56.101 1.00 94.62 219 THR A O 1
ATOM 1541 N N . LEU A 1 205 ? -11.058 19.353 55.034 1.00 106.51 220 LEU A N 1
ATOM 1542 C CA . LEU A 1 205 ? -9.821 20.006 54.649 1.00 119.07 220 LEU A CA 1
ATOM 1543 C C . LEU A 1 205 ? -9.908 20.440 53.194 1.00 127.36 220 LEU A C 1
ATOM 1544 O O . LEU A 1 205 ? -10.275 19.645 52.324 1.00 130.28 220 LEU A O 1
ATOM 1549 N N . SER A 1 206 ? -9.594 21.709 52.944 1.00 131.65 221 SER A N 1
ATOM 1550 C CA . SER A 1 206 ? -9.572 22.262 51.597 1.00 131.65 221 SER A CA 1
ATOM 1551 C C . SER A 1 206 ? -8.869 23.610 51.610 1.00 133.66 221 SER A C 1
ATOM 1552 O O . SER A 1 206 ? -9.384 24.580 52.174 1.00 132.71 221 SER A O 1
ATOM 1555 N N . THR A 1 207 ? -7.688 23.681 51.000 1.00 136.49 222 THR A N 1
ATOM 1556 C CA . THR A 1 207 ? -6.977 24.952 50.930 1.00 138.11 222 THR A CA 1
ATOM 1557 C C . THR A 1 207 ? -7.521 25.828 49.813 1.00 128.34 222 THR A C 1
ATOM 1558 O O . THR A 1 207 ? -7.710 27.035 50.002 1.00 127.67 222 THR A O 1
ATOM 1562 N N . SER A 1 208 ? -7.783 25.230 48.650 1.00 119.20 223 SER A N 1
ATOM 1563 C CA . SER A 1 208 ? -8.233 25.993 47.493 1.00 113.67 223 SER A CA 1
ATOM 1564 C C . SER A 1 208 ? -9.552 26.708 47.757 1.00 112.63 223 SER A C 1
ATOM 1565 O O . SER A 1 208 ? -9.802 27.774 47.183 1.00 119.84 223 SER A O 1
ATOM 1568 N N . ILE A 1 209 ? -10.410 26.145 48.608 1.00 99.09 224 ILE A N 1
ATOM 1569 C CA . ILE A 1 209 ? -11.791 26.596 48.721 1.00 80.73 224 ILE A CA 1
ATOM 1570 C C . ILE A 1 209 ? -12.171 26.745 50.189 1.00 74.94 224 ILE A C 1
ATOM 1571 O O . ILE A 1 209 ? -11.936 25.836 50.994 1.00 76.77 224 ILE A O 1
ATOM 1576 N N . SER A 1 210 ? -12.791 27.877 50.518 1.00 68.30 225 SER A N 1
ATOM 1577 C CA . SER A 1 210 ? -13.263 28.209 51.851 1.00 68.42 225 SER A CA 1
ATOM 1578 C C . SER A 1 210 ? -14.548 27.468 52.190 1.00 64.60 225 SER A C 1
ATOM 1579 O O . SER A 1 210 ? -15.298 27.025 51.314 1.00 64.47 225 SER A O 1
ATOM 1582 N N . ALA A 1 211 ? -14.818 27.373 53.494 1.00 60.38 226 ALA A N 1
ATOM 1583 C CA . ALA A 1 211 ? -16.036 26.707 53.944 1.00 59.51 226 ALA A CA 1
ATOM 1584 C C . ALA A 1 211 ? -17.278 27.439 53.456 1.00 64.37 226 ALA A C 1
ATOM 1585 O O . ALA A 1 211 ? -18.296 26.806 53.158 1.00 58.89 226 ALA A O 1
ATOM 1587 N N . ALA A 1 212 ? -17.210 28.770 53.374 1.00 71.71 227 ALA A N 1
ATOM 1588 C CA . ALA A 1 212 ? -18.322 29.547 52.838 1.00 69.16 227 ALA A CA 1
ATOM 1589 C C . ALA A 1 212 ? -18.652 29.129 51.406 1.00 61.56 227 ALA A C 1
ATOM 1590 O O . ALA A 1 212 ? -19.830 28.961 51.059 1.00 54.10 227 ALA A O 1
ATOM 1592 N N . GLU A 1 213 ? -17.625 28.934 50.567 1.00 60.33 228 GLU A N 1
ATOM 1593 C CA . GLU A 1 213 ? -17.856 28.562 49.168 1.00 68.15 228 GLU A CA 1
ATOM 1594 C C . GLU A 1 213 ? -18.311 27.115 49.044 1.00 61.47 228 GLU A C 1
ATOM 1595 O O . GLU A 1 213 ? -19.171 26.799 48.214 1.00 59.12 228 GLU A O 1
ATOM 1601 N N . ILE A 1 214 ? -17.735 26.216 49.843 1.00 55.32 229 ILE A N 1
ATOM 1602 C CA . ILE A 1 214 ? -18.181 24.829 49.822 1.00 48.72 229 ILE A CA 1
ATOM 1603 C C . ILE A 1 214 ? -19.665 24.747 50.157 1.00 54.77 229 ILE A C 1
ATOM 1604 O O . ILE A 1 214 ? -20.426 24.041 49.482 1.00 54.19 229 ILE A O 1
ATOM 1609 N N . LEU A 1 215 ? -20.116 25.516 51.162 1.00 56.08 230 LEU A N 1
ATOM 1610 C CA . LEU A 1 215 ? -21.528 25.481 51.560 1.00 53.91 230 LEU A CA 1
ATOM 1611 C C . LEU A 1 215 ? -22.428 26.155 50.531 1.00 53.02 230 LEU A C 1
ATOM 1612 O O . LEU A 1 215 ? -23.438 25.579 50.111 1.00 54.03 230 LEU A O 1
ATOM 1617 N N . SER A 1 216 ? -22.102 27.395 50.141 1.00 48.50 231 SER A N 1
ATOM 1618 C CA . SER A 1 216 ? -23.022 28.170 49.309 1.00 52.92 231 SER A CA 1
ATOM 1619 C C . SER A 1 216 ? -23.148 27.594 47.898 1.00 55.86 231 SER A C 1
ATOM 1620 O O . SER A 1 216 ? -24.217 27.691 47.283 1.00 54.88 231 SER A O 1
ATOM 1623 N N . ALA A 1 217 ? -22.093 26.966 47.384 1.00 53.07 232 ALA A N 1
ATOM 1624 C CA . ALA A 1 217 ? -22.131 26.386 46.051 1.00 51.69 232 ALA A CA 1
ATOM 1625 C C . ALA A 1 217 ? -22.350 24.883 46.066 1.00 54.96 232 ALA A C 1
ATOM 1626 O O . ALA A 1 217 ? -22.373 24.271 44.999 1.00 52.53 232 ALA A O 1
ATOM 1628 N N . GLY A 1 218 ? -22.502 24.271 47.240 1.00 49.49 233 GLY A N 1
ATOM 1629 C CA . GLY A 1 218 ? -22.751 22.843 47.305 1.00 43.52 233 GLY A CA 1
ATOM 1630 C C . GLY A 1 218 ? -21.661 21.980 46.701 1.00 45.75 233 GLY A C 1
ATOM 1631 O O . GLY A 1 218 ? -21.956 21.061 45.936 1.00 58.09 233 GLY A O 1
ATOM 1632 N N . LEU A 1 219 ? -20.398 22.242 47.035 1.00 44.98 234 LEU A N 1
ATOM 1633 C CA . LEU A 1 219 ? -19.295 21.549 46.372 1.00 47.45 234 LEU A CA 1
ATOM 1634 C C . LEU A 1 219 ? -19.115 20.114 46.836 1.00 55.83 234 LEU A C 1
ATOM 1635 O O . LEU A 1 219 ? -18.405 19.350 46.168 1.00 56.00 234 LEU A O 1
ATOM 1640 N N . MET A 1 220 ? -19.744 19.721 47.934 1.00 48.30 235 MET A N 1
ATOM 1641 C CA . MET A 1 220 ? -19.527 18.396 48.498 1.00 48.88 235 MET A CA 1
ATOM 1642 C C . MET A 1 220 ? -20.253 17.353 47.660 1.00 53.62 235 MET A C 1
ATOM 1643 O O . MET A 1 220 ? -21.471 17.429 47.476 1.00 58.86 235 MET A O 1
ATOM 1648 N N . GLU A 1 221 ? -19.513 16.372 47.164 1.00 55.63 236 GLU A N 1
ATOM 1649 C CA . GLU A 1 221 ? -20.080 15.269 46.401 1.00 63.86 236 GLU A CA 1
ATOM 1650 C C . GLU A 1 221 ? -19.730 13.965 47.101 1.00 55.36 236 GLU A C 1
ATOM 1651 O O . GLU A 1 221 ? -18.576 13.759 47.484 1.00 61.35 236 GLU A O 1
ATOM 1657 N N . GLY A 1 222 ? -20.700 13.075 47.231 1.00 48.10 237 GLY A N 1
ATOM 1658 C CA . GLY A 1 222 ? -20.522 11.885 48.036 1.00 51.58 237 GLY A CA 1
ATOM 1659 C C . GLY A 1 222 ? -20.840 10.617 47.279 1.00 50.67 237 GLY A C 1
ATOM 1660 O O . GLY A 1 222 ? -21.632 10.607 46.338 1.00 48.18 237 GLY A O 1
ATOM 1661 N N . GLN A 1 223 ? -20.200 9.530 47.713 1.00 44.85 238 GLN A N 1
ATOM 1662 C CA . GLN A 1 223 ? -20.514 8.179 47.277 1.00 44.46 238 GLN A CA 1
ATOM 1663 C C . GLN A 1 223 ? -20.591 7.278 48.508 1.00 47.67 238 GLN A C 1
ATOM 1664 O O . GLN A 1 223 ? -19.672 7.278 49.332 1.00 50.15 238 GLN A O 1
ATOM 1670 N N . ILE A 1 224 ? -21.682 6.518 48.634 1.00 46.41 239 ILE A N 1
ATOM 1671 C CA . ILE A 1 224 ? -21.826 5.564 49.731 1.00 46.57 239 ILE A CA 1
ATOM 1672 C C . ILE A 1 224 ? -20.860 4.408 49.537 1.00 50.64 239 ILE A C 1
ATOM 1673 O O . ILE A 1 224 ? -20.891 3.713 48.512 1.00 47.46 239 ILE A O 1
ATOM 1678 N N . ILE A 1 225 ? -20.024 4.170 50.544 1.00 51.01 240 ILE A N 1
ATOM 1679 C CA . ILE A 1 225 ? -18.933 3.219 50.438 1.00 50.94 240 ILE A CA 1
ATOM 1680 C C . ILE A 1 225 ? -19.171 1.972 51.275 1.00 49.80 240 ILE A C 1
ATOM 1681 O O . ILE A 1 225 ? -18.666 0.892 50.931 1.00 50.56 240 ILE A O 1
ATOM 1686 N N . SER A 1 226 ? -19.953 2.076 52.334 1.00 48.39 241 SER A N 1
ATOM 1687 C CA . SER A 1 226 ? -20.142 0.937 53.208 1.00 43.49 241 SER A CA 1
ATOM 1688 C C . SER A 1 226 ? -21.376 1.203 54.049 1.00 49.56 241 SER A C 1
ATOM 1689 O O . SER A 1 226 ? -21.602 2.339 54.478 1.00 51.96 241 SER A O 1
ATOM 1692 N N . VAL A 1 227 ? -22.190 0.168 54.233 1.00 50.25 242 VAL A N 1
ATOM 1693 C CA . VAL A 1 227 ? -23.340 0.215 55.117 1.00 51.22 242 VAL A CA 1
ATOM 1694 C C . VAL A 1 227 ? -23.141 -0.871 56.149 1.00 52.74 242 VAL A C 1
ATOM 1695 O O . VAL A 1 227 ? -23.037 -2.050 55.794 1.00 53.25 242 VAL A O 1
ATOM 1699 N N . LEU A 1 228 ? -23.036 -0.474 57.416 1.00 47.63 243 LEU A N 1
ATOM 1700 C CA . LEU A 1 228 ? -22.875 -1.420 58.523 1.00 49.13 243 LEU A CA 1
ATOM 1701 C C . LEU A 1 228 ? -24.252 -1.536 59.153 1.00 46.95 243 LEU A C 1
ATOM 1702 O O . LEU A 1 228 ? -24.650 -0.704 59.966 1.00 49.77 243 LEU A O 1
ATOM 1707 N N . LEU A 1 229 ? -25.000 -2.557 58.744 1.00 50.08 244 LEU A N 1
ATOM 1708 C CA . LEU A 1 229 ? -26.382 -2.682 59.202 1.00 62.67 244 LEU A CA 1
ATOM 1709 C C . LEU A 1 229 ? -26.478 -3.023 60.684 1.00 64.80 244 LEU A C 1
ATOM 1710 O O . LEU A 1 229 ? -27.513 -2.746 61.296 1.00 65.67 244 LEU A O 1
ATOM 1715 N N . ASP A 1 230 ? -25.420 -3.587 61.280 1.00 71.32 245 ASP A N 1
ATOM 1716 C CA . ASP A 1 230 ? -25.483 -3.960 62.691 1.00 73.32 245 ASP A CA 1
ATOM 1717 C C . ASP A 1 230 ? -25.440 -2.731 63.603 1.00 69.18 245 ASP A C 1
ATOM 1718 O O . ASP A 1 230 ? -26.115 -2.698 64.640 1.00 72.16 245 ASP A O 1
ATOM 1723 N N . GLU A 1 231 ? -24.660 -1.711 63.238 1.00 53.72 246 GLU A N 1
ATOM 1724 C CA . GLU A 1 231 ? -24.575 -0.489 64.025 1.00 55.58 246 GLU A CA 1
ATOM 1725 C C . GLU A 1 231 ? -25.300 0.673 63.361 1.00 53.51 246 GLU A C 1
ATOM 1726 O O . GLU A 1 231 ? -25.314 1.780 63.910 1.00 54.57 246 GLU A O 1
ATOM 1732 N N . MET A 1 232 ? -25.914 0.442 62.205 1.00 52.94 247 MET A N 1
ATOM 1733 C CA . MET A 1 232 ? -26.573 1.488 61.429 1.00 51.96 247 MET A CA 1
ATOM 1734 C C . MET A 1 232 ? -25.639 2.670 61.197 1.00 50.52 247 MET A C 1
ATOM 1735 O O . MET A 1 232 ? -25.978 3.829 61.470 1.00 46.48 247 MET A O 1
ATOM 1740 N N . GLN A 1 233 ? -24.440 2.368 60.707 1.00 48.49 248 GLN A N 1
ATOM 1741 C CA . GLN A 1 233 ? -23.515 3.407 60.267 1.00 44.98 248 GLN A CA 1
ATOM 1742 C C . GLN A 1 233 ? -23.330 3.315 58.756 1.00 49.83 248 GLN A C 1
ATOM 1743 O O . GLN A 1 233 ? -23.270 2.217 58.188 1.00 51.90 248 GLN A O 1
ATOM 1749 N N . MET A 1 234 ? -23.276 4.474 58.106 1.00 49.59 249 MET A N 1
ATOM 1750 C CA . MET A 1 234 ? -23.000 4.583 56.680 1.00 46.36 249 MET A CA 1
ATOM 1751 C C . MET A 1 234 ? -21.664 5.284 56.520 1.00 44.03 249 MET A C 1
ATOM 1752 O O . MET A 1 234 ? -21.495 6.405 57.007 1.00 48.95 249 MET A O 1
ATOM 1757 N N . ILE A 1 235 ? -20.730 4.649 55.827 1.00 44.08 250 ILE A N 1
ATOM 1758 C CA . ILE A 1 235 ? -19.488 5.309 55.449 1.00 44.36 250 ILE A CA 1
ATOM 1759 C C . ILE A 1 235 ? -19.664 5.948 54.075 1.00 47.42 250 ILE A C 1
ATOM 1760 O O . ILE A 1 235 ? -19.960 5.271 53.082 1.00 48.90 250 ILE A O 1
ATOM 1765 N N . VAL A 1 236 ? -19.464 7.256 54.011 1.00 46.05 251 VAL A N 1
ATOM 1766 C CA . VAL A 1 236 ? -19.594 8.016 52.777 1.00 50.15 251 VAL A CA 1
ATOM 1767 C C . VAL A 1 236 ? -18.230 8.602 52.433 1.00 52.96 251 VAL A C 1
ATOM 1768 O O . VAL A 1 236 ? -17.549 9.150 53.306 1.00 46.75 251 VAL A O 1
ATOM 1772 N N . LYS A 1 237 ? -17.816 8.446 51.177 1.00 49.09 252 LYS A N 1
ATOM 1773 C CA . LYS A 1 237 ? -16.635 9.122 50.656 1.00 47.60 252 LYS A CA 1
ATOM 1774 C C . LYS A 1 237 ? -17.060 10.446 50.036 1.00 54.91 252 LYS A C 1
ATOM 1775 O O . LYS A 1 237 ? -17.988 10.482 49.221 1.00 48.33 252 LYS A O 1
ATOM 1781 N N . ILE A 1 238 ? -16.406 11.533 50.450 1.00 53.82 253 ILE A N 1
ATOM 1782 C CA . ILE A 1 238 ? -16.759 12.885 50.024 1.00 54.74 253 ILE A CA 1
ATOM 1783 C C . ILE A 1 238 ? -15.602 13.461 49.223 1.00 53.20 253 ILE A C 1
ATOM 1784 O O . ILE A 1 238 ? -14.442 13.363 49.633 1.00 53.12 253 ILE A O 1
ATOM 1789 N N . ASN A 1 239 ? -15.921 14.104 48.106 1.00 52.37 254 ASN A N 1
ATOM 1790 C CA . ASN A 1 239 ? -14.915 14.751 47.281 1.00 53.49 254 ASN A CA 1
ATOM 1791 C C . ASN A 1 239 ? -15.197 16.242 47.217 1.00 58.28 254 ASN A C 1
ATOM 1792 O O . ASN A 1 239 ? -16.353 16.650 47.039 1.00 54.72 254 ASN A O 1
ATOM 1797 N N . ILE A 1 240 ? -14.148 17.041 47.403 1.00 62.01 255 ILE A N 1
ATOM 1798 C CA . ILE A 1 240 ? -14.210 18.498 47.352 1.00 64.30 255 ILE A CA 1
ATOM 1799 C C . ILE A 1 240 ? -13.245 18.937 46.262 1.00 65.57 255 ILE A C 1
ATOM 1800 O O . ILE A 1 240 ? -12.057 18.614 46.331 1.00 65.03 255 ILE A O 1
ATOM 1805 N N . PRO A 1 241 ? -13.689 19.683 45.253 1.00 59.70 256 PRO A N 1
ATOM 1806 C CA . PRO A 1 241 ? -12.798 19.998 44.133 1.00 62.24 256 PRO A CA 1
ATOM 1807 C C . PRO A 1 241 ? -11.622 20.836 44.598 1.00 66.35 256 PRO A C 1
ATOM 1808 O O . PRO A 1 241 ? -11.712 21.584 45.573 1.00 75.77 256 PRO A O 1
ATOM 1812 N N . THR A 1 242 ? -10.500 20.674 43.912 1.00 64.65 257 THR A N 1
ATOM 1813 C CA . THR A 1 242 ? -9.321 21.489 44.152 1.00 72.18 257 THR A CA 1
ATOM 1814 C C . THR A 1 242 ? -9.034 22.323 42.913 1.00 79.97 257 THR A C 1
ATOM 1815 O O . THR A 1 242 ? -9.314 21.909 41.786 1.00 75.40 257 THR A O 1
ATOM 1819 N N . ILE A 1 243 ? -8.469 23.501 43.137 1.00 94.05 258 ILE A N 1
ATOM 1820 C CA . ILE A 1 243 ? -8.343 24.522 42.106 1.00 100.52 258 ILE A CA 1
ATOM 1821 C C . ILE A 1 243 ? -6.939 24.468 41.516 1.00 101.29 258 ILE A C 1
ATOM 1822 O O . ILE A 1 243 ? -5.950 24.690 42.223 1.00 99.62 258 ILE A O 1
ATOM 1827 N N . VAL A 1 244 ? -6.851 24.153 40.225 1.00 107.18 259 VAL A N 1
ATOM 1828 C CA . VAL A 1 244 ? -5.650 24.388 39.432 1.00 116.85 259 VAL A CA 1
ATOM 1829 C C . VAL A 1 244 ? -5.894 25.637 38.594 1.00 121.64 259 VAL A C 1
ATOM 1830 O O . VAL A 1 244 ? -6.965 25.794 37.991 1.00 131.07 259 VAL A O 1
ATOM 1834 N N . THR A 1 245 ? -4.925 26.546 38.585 1.00 115.88 260 THR A N 1
ATOM 1835 C CA . THR A 1 245 ? -5.142 27.892 38.071 1.00 106.45 260 THR A CA 1
ATOM 1836 C C . THR A 1 245 ? -4.532 28.119 36.694 1.00 103.99 260 THR A C 1
ATOM 1837 O O . THR A 1 245 ? -4.475 29.265 36.238 1.00 98.80 260 THR A O 1
ATOM 1841 N N . GLN A 1 246 ? -4.084 27.067 36.019 1.00 117.29 261 GLN A N 1
ATOM 1842 C CA . GLN A 1 246 ? -3.482 27.197 34.699 1.00 131.04 261 GLN A CA 1
ATOM 1843 C C . GLN A 1 246 ? -4.161 26.272 33.706 1.00 126.48 261 GLN A C 1
ATOM 1844 O O . GLN A 1 246 ? -3.523 25.720 32.802 1.00 133.08 261 GLN A O 1
ATOM 1850 N N . SER A 1 247 ? -5.478 26.109 33.849 1.00 108.48 262 SER A N 1
ATOM 1851 C CA . SER A 1 247 ? -6.206 25.153 33.019 1.00 94.29 262 SER A CA 1
ATOM 1852 C C . SER A 1 247 ? -6.226 25.577 31.552 1.00 90.95 262 SER A C 1
ATOM 1853 O O . SER A 1 247 ? -5.851 24.799 30.671 1.00 97.38 262 SER A O 1
ATOM 1856 N N . ASN A 1 248 ? -6.671 26.800 31.267 1.00 77.87 263 ASN A N 1
ATOM 1857 C CA . ASN A 1 248 ? -6.960 27.264 29.906 1.00 70.37 263 ASN A CA 1
ATOM 1858 C C . ASN A 1 248 ? -8.150 26.541 29.276 1.00 62.31 263 ASN A C 1
ATOM 1859 O O . ASN A 1 248 ? -8.345 26.616 28.053 1.00 58.22 263 ASN A O 1
ATOM 1864 N N . ALA A 1 249 ? -8.948 25.818 30.070 1.00 42.24 264 ALA A N 1
ATOM 1865 C CA . ALA A 1 249 ? -10.296 25.441 29.666 1.00 51.91 264 ALA A CA 1
ATOM 1866 C C . ALA A 1 249 ? -11.213 26.497 30.268 1.00 51.10 264 ALA A C 1
ATOM 1867 O O . ALA A 1 249 ? -11.416 26.531 31.484 1.00 54.33 264 ALA A O 1
ATOM 1869 N N . LEU A 1 250 ? -11.703 27.403 29.434 1.00 49.46 265 LEU A N 1
ATOM 1870 C CA . LEU A 1 250 ? -12.445 28.568 29.895 1.00 52.62 265 LEU A CA 1
ATOM 1871 C C . LEU A 1 250 ? -13.896 28.454 29.471 1.00 47.99 265 LEU A C 1
ATOM 1872 O O . LEU A 1 250 ? -14.194 28.220 28.297 1.00 46.02 265 LEU A O 1
ATOM 1877 N N . VAL A 1 251 ? -14.795 28.628 30.418 1.00 48.57 266 VAL A N 1
ATOM 1878 C CA . VAL A 1 251 ? -16.212 28.585 30.135 1.00 48.64 266 VAL A CA 1
ATOM 1879 C C . VAL A 1 251 ? -16.734 30.016 30.191 1.00 52.90 266 VAL A C 1
ATOM 1880 O O . VAL A 1 251 ? -16.655 30.677 31.235 1.00 49.26 266 VAL A O 1
ATOM 1884 N N . ILE A 1 252 ? -17.249 30.505 29.058 1.00 44.56 267 ILE A N 1
ATOM 1885 C CA . ILE A 1 252 ? -17.647 31.898 28.904 1.00 44.30 267 ILE A CA 1
ATOM 1886 C C . ILE A 1 252 ? -19.161 31.988 28.854 1.00 46.62 267 ILE A C 1
ATOM 1887 O O . ILE A 1 252 ? -19.806 31.295 28.058 1.00 42.47 267 ILE A O 1
ATOM 1892 N N . ASP A 1 253 ? -19.721 32.875 29.667 1.00 39.08 268 ASP A N 1
ATOM 1893 C CA . ASP A 1 253 ? -21.144 33.181 29.649 1.00 46.40 268 ASP A CA 1
ATOM 1894 C C . ASP A 1 253 ? -21.369 34.447 28.831 1.00 47.78 268 ASP A C 1
ATOM 1895 O O . ASP A 1 253 ? -20.617 35.420 28.962 1.00 45.16 268 ASP A O 1
ATOM 1900 N N . PHE A 1 254 ? -22.409 34.433 28.003 1.00 40.63 269 PHE A N 1
ATOM 1901 C CA . PHE A 1 254 ? -22.793 35.573 27.178 1.00 40.45 269 PHE A CA 1
ATOM 1902 C C . PHE A 1 254 ? -24.217 36.017 27.492 1.00 43.68 269 PHE A C 1
ATOM 1903 O O . PHE A 1 254 ? -25.109 35.180 27.674 1.00 48.53 269 PHE A O 1
ATOM 1911 N N . TYR A 1 255 ? -24.431 37.332 27.541 1.00 46.37 270 TYR A N 1
ATOM 1912 C CA . TYR A 1 255 ? -25.766 37.913 27.460 1.00 42.34 270 TYR A CA 1
ATOM 1913 C C . TYR A 1 255 ? -26.121 38.228 26.009 1.00 49.11 270 TYR A C 1
ATOM 1914 O O . TYR A 1 255 ? -25.255 38.559 25.197 1.00 57.69 270 TYR A O 1
ATOM 1923 N N . SER A 1 256 ? -27.416 38.169 25.698 1.00 42.90 271 SER A N 1
ATOM 1924 C CA . SER A 1 256 ? -27.927 38.525 24.380 1.00 46.10 271 SER A CA 1
ATOM 1925 C C . SER A 1 256 ? -28.932 39.656 24.519 1.00 50.94 271 SER A C 1
ATOM 1926 O O . SER A 1 256 ? -29.828 39.585 25.371 1.00 44.84 271 SER A O 1
ATOM 1929 N N . ILE A 1 257 ? -28.754 40.710 23.716 1.00 41.30 272 ILE A N 1
ATOM 1930 C CA . ILE A 1 257 ? -29.738 41.777 23.578 1.00 38.29 272 ILE A CA 1
ATOM 1931 C C . ILE A 1 257 ? -30.395 41.656 22.209 1.00 44.53 272 ILE A C 1
ATOM 1932 O O . ILE A 1 257 ? -29.852 41.057 21.279 1.00 39.06 272 ILE A O 1
ATOM 1937 N N . SER A 1 258 ? -31.605 42.197 22.111 1.00 41.19 273 SER A N 1
ATOM 1938 C CA . SER A 1 258 ? -32.284 42.211 20.835 1.00 44.18 273 SER A CA 1
ATOM 1939 C C . SER A 1 258 ? -31.512 43.102 19.872 1.00 49.64 273 SER A C 1
ATOM 1940 O O . SER A 1 258 ? -30.779 44.010 20.278 1.00 46.13 273 SER A O 1
ATOM 1943 N N . SER A 1 259 ? -31.672 42.814 18.590 1.00 47.05 274 SER A N 1
ATOM 1944 C CA . SER A 1 259 ? -31.102 43.601 17.516 1.00 45.79 274 SER A CA 1
ATOM 1945 C C . SER A 1 259 ? -32.225 43.948 16.561 1.00 52.32 274 SER A C 1
ATOM 1946 O O . SER A 1 259 ? -33.346 43.444 16.686 1.00 50.44 274 SER A O 1
ATOM 1949 N N . PHE A 1 260 ? -31.917 44.823 15.605 1.00 52.94 275 PHE A N 1
ATOM 1950 C CA . PHE A 1 260 ? -32.857 45.208 14.547 1.00 57.63 275 PHE A CA 1
ATOM 1951 C C . PHE A 1 260 ? -32.324 44.655 13.233 1.00 53.72 275 PHE A C 1
ATOM 1952 O O . PHE A 1 260 ? -31.425 45.238 12.623 1.00 54.14 275 PHE A O 1
ATOM 1960 N N . ILE A 1 261 ? -32.884 43.531 12.801 1.00 52.26 276 ILE A N 1
ATOM 1961 C CA . ILE A 1 261 ? -32.360 42.754 11.685 1.00 60.74 276 ILE A CA 1
ATOM 1962 C C . ILE A 1 261 ? -33.406 42.718 10.570 1.00 68.44 276 ILE A C 1
ATOM 1963 O O . ILE A 1 261 ? -34.516 42.199 10.766 1.00 61.80 276 ILE A O 1
ATOM 1968 N N . ASN A 1 262 ? -33.028 43.222 9.392 1.00 83.96 277 ASN A N 1
ATOM 1969 C CA . ASN A 1 262 ? -33.890 43.244 8.209 1.00 80.19 277 ASN A CA 1
ATOM 1970 C C . ASN A 1 262 ? -35.275 43.781 8.562 1.00 70.09 277 ASN A C 1
ATOM 1971 O O . ASN A 1 262 ? -36.298 43.138 8.335 1.00 57.71 277 ASN A O 1
ATOM 1976 N N . ASN A 1 263 ? -35.277 44.957 9.191 1.00 73.96 278 ASN A N 1
ATOM 1977 C CA . ASN A 1 263 ? -36.478 45.713 9.538 1.00 74.53 278 ASN A CA 1
ATOM 1978 C C . ASN A 1 263 ? -37.364 45.022 10.580 1.00 68.50 278 ASN A C 1
ATOM 1979 O O . ASN A 1 263 ? -38.578 45.247 10.610 1.00 67.19 278 ASN A O 1
ATOM 1984 N N . GLN A 1 264 ? -36.798 44.210 11.471 1.00 59.48 279 GLN A N 1
ATOM 1985 C CA . GLN A 1 264 ? -37.595 43.770 12.605 1.00 60.74 279 GLN A CA 1
ATOM 1986 C C . GLN A 1 264 ? -36.719 43.464 13.814 1.00 51.02 279 GLN A C 1
ATOM 1987 O O . GLN A 1 264 ? -35.570 43.030 13.686 1.00 45.65 279 GLN A O 1
ATOM 1993 N N . GLU A 1 265 ? -37.293 43.682 14.992 1.00 45.23 280 GLU A N 1
ATOM 1994 C CA . GLU A 1 265 ? -36.610 43.359 16.231 1.00 45.24 280 GLU A CA 1
ATOM 1995 C C . GLU A 1 265 ? -36.404 41.858 16.314 1.00 48.67 280 GLU A C 1
ATOM 1996 O O . GLU A 1 265 ? -37.366 41.087 16.230 1.00 50.43 280 GLU A O 1
ATOM 2002 N N . SER A 1 266 ? -35.149 41.446 16.497 1.00 40.12 281 SER A N 1
ATOM 2003 C CA . SER A 1 266 ? -34.760 40.046 16.467 1.00 35.88 281 SER A CA 1
ATOM 2004 C C . SER A 1 266 ? -33.708 39.813 17.539 1.00 40.35 281 SER A C 1
ATOM 2005 O O . SER A 1 266 ? -33.248 40.756 18.187 1.00 52.46 281 SER A O 1
ATOM 2008 N N . ILE A 1 267 ? -33.296 38.558 17.719 1.00 41.57 282 ILE A N 1
ATOM 2009 C CA . ILE A 1 267 ? -32.217 38.233 18.645 1.00 40.30 282 ILE A CA 1
ATOM 2010 C C . ILE A 1 267 ? -31.367 37.103 18.081 1.00 41.58 282 ILE A C 1
ATOM 2011 O O . ILE A 1 267 ? -31.894 36.108 17.567 1.00 49.08 282 ILE A O 1
ATOM 2016 N N . ILE A 1 268 ? -30.044 37.281 18.167 1.00 42.84 283 ILE A N 1
ATOM 2017 C CA . ILE A 1 268 ? -29.042 36.276 17.826 1.00 39.35 283 ILE A CA 1
ATOM 2018 C C . ILE A 1 268 ? -29.387 34.950 18.495 1.00 44.26 283 ILE A C 1
ATOM 2019 O O . ILE A 1 268 ? -29.864 34.929 19.636 1.00 45.92 283 ILE A O 1
ATOM 2024 N N . GLN A 1 269 ? -29.143 33.833 17.809 1.00 43.56 284 GLN A N 1
ATOM 2025 C CA . GLN A 1 269 ? -29.387 32.513 18.385 1.00 43.94 284 GLN A CA 1
ATOM 2026 C C . GLN A 1 269 ? -28.063 31.772 18.480 1.00 45.17 284 GLN A C 1
ATOM 2027 O O . GLN A 1 269 ? -27.528 31.325 17.468 1.00 52.05 284 GLN A O 1
ATOM 2033 N N . LEU A 1 270 ? -27.551 31.651 19.702 1.00 43.32 285 LEU A N 1
ATOM 2034 C CA . LEU A 1 270 ? -26.325 30.952 20.042 1.00 43.95 285 LEU A CA 1
ATOM 2035 C C . LEU A 1 270 ? -26.464 30.495 21.485 1.00 46.18 285 LEU A C 1
ATOM 2036 O O . LEU A 1 270 ? -27.111 31.177 22.282 1.00 51.21 285 LEU A O 1
ATOM 2041 N N . PRO A 1 271 ? -25.865 29.368 21.856 1.00 58.80 286 PRO A N 1
ATOM 2042 C CA . PRO A 1 271 ? -25.893 28.975 23.271 1.00 59.15 286 PRO A CA 1
ATOM 2043 C C . PRO A 1 271 ? -25.331 30.081 24.155 1.00 51.15 286 PRO A C 1
ATOM 2044 O O . PRO A 1 271 ? -24.473 30.862 23.745 1.00 45.74 286 PRO A O 1
ATOM 2048 N N . ASP A 1 272 ? -25.839 30.155 25.379 1.00 48.69 287 ASP A N 1
ATOM 2049 C CA . ASP A 1 272 ? -25.450 31.226 26.280 1.00 53.72 287 ASP A CA 1
ATOM 2050 C C . ASP A 1 272 ? -24.162 30.934 27.040 1.00 53.15 287 ASP A C 1
ATOM 2051 O O . ASP A 1 272 ? -23.630 31.831 27.699 1.00 47.71 287 ASP A O 1
ATOM 2056 N N . ARG A 1 273 ? -23.627 29.724 26.945 1.00 41.50 288 ARG A N 1
ATOM 2057 C CA . ARG A 1 273 ? -22.459 29.358 27.728 1.00 43.07 288 ARG A CA 1
ATOM 2058 C C . ARG A 1 273 ? -21.567 28.494 26.861 1.00 41.20 288 ARG A C 1
ATOM 2059 O O . ARG A 1 273 ? -21.998 27.441 26.380 1.00 50.30 288 ARG A O 1
ATOM 2067 N N . ILE A 1 274 ? -20.324 28.940 26.683 1.00 40.24 289 ILE A N 1
ATOM 2068 C CA . ILE A 1 274 ? -19.404 28.407 25.690 1.00 46.13 289 ILE A CA 1
ATOM 2069 C C . ILE A 1 274 ? -18.142 27.944 26.402 1.00 49.74 289 ILE A C 1
ATOM 2070 O O . ILE A 1 274 ? -17.539 28.713 27.159 1.00 53.09 289 ILE A O 1
ATOM 2075 N N . LEU A 1 275 ? -17.737 26.700 26.139 1.00 44.02 290 LEU A N 1
ATOM 2076 C CA . LEU A 1 275 ? -16.405 26.224 26.484 1.00 44.69 290 LEU A CA 1
ATOM 2077 C C . LEU A 1 275 ? -15.472 26.509 25.319 1.00 47.54 290 LEU A C 1
ATOM 2078 O O . LEU A 1 275 ? -15.745 26.121 24.175 1.00 49.22 290 LEU A O 1
ATOM 2083 N N . GLU A 1 276 ? -14.374 27.190 25.608 1.00 36.73 291 GLU A N 1
ATOM 2084 C CA . GLU A 1 276 ? -13.360 27.469 24.610 1.00 43.02 291 GLU A CA 1
ATOM 2085 C C . GLU A 1 276 ? -12.037 26.905 25.099 1.00 47.05 291 GLU A C 1
ATOM 2086 O O . GLU A 1 276 ? -11.640 27.142 26.241 1.00 49.13 291 GLU A O 1
ATOM 2092 N N . ILE A 1 277 ? -11.390 26.121 24.246 1.00 46.24 292 ILE A N 1
ATOM 2093 C CA . ILE A 1 277 ? -10.025 25.658 24.447 1.00 51.97 292 ILE A CA 1
ATOM 2094 C C . ILE A 1 277 ? -9.276 25.970 23.163 1.00 57.41 292 ILE A C 1
ATOM 2095 O O . ILE A 1 277 ? -9.528 25.342 22.126 1.00 60.79 292 ILE A O 1
ATOM 2100 N N . GLY A 1 278 ? -8.367 26.934 23.220 1.00 60.20 293 GLY A N 1
ATOM 2101 C CA . GLY A 1 278 ? -7.639 27.317 22.032 1.00 59.92 293 GLY A CA 1
ATOM 2102 C C . GLY A 1 278 ? -8.579 27.945 21.033 1.00 63.00 293 GLY A C 1
ATOM 2103 O O . GLY A 1 278 ? -9.285 28.902 21.366 1.00 60.68 293 GLY A O 1
ATOM 2104 N N . ASN A 1 279 ? -8.616 27.408 19.817 1.00 63.98 294 ASN A N 1
ATOM 2105 C CA . ASN A 1 279 ? -9.570 27.864 18.821 1.00 69.24 294 ASN A CA 1
ATOM 2106 C C . ASN A 1 279 ? -10.760 26.922 18.664 1.00 65.98 294 ASN A C 1
ATOM 2107 O O . ASN A 1 279 ? -11.524 27.063 17.707 1.00 75.49 294 ASN A O 1
ATOM 2112 N N . GLU A 1 280 ? -10.932 25.959 19.560 1.00 53.75 295 GLU A N 1
ATOM 2113 C CA . GLU A 1 280 ? -12.079 25.060 19.506 1.00 54.20 295 GLU A CA 1
ATOM 2114 C C . GLU A 1 280 ? -13.121 25.508 20.518 1.00 55.84 295 GLU A C 1
ATOM 2115 O O . GLU A 1 280 ? -12.782 25.897 21.641 1.00 59.39 295 GLU A O 1
ATOM 2121 N N . GLN A 1 281 ? -14.389 25.459 20.122 1.00 46.84 296 GLN A N 1
ATOM 2122 C CA . GLN A 1 281 ? -15.469 25.828 21.015 1.00 39.07 296 GLN A CA 1
ATOM 2123 C C . GLN A 1 281 ? -16.487 24.710 21.085 1.00 50.60 296 GLN A C 1
ATOM 2124 O O . GLN A 1 281 ? -16.662 23.941 20.132 1.00 60.34 296 GLN A O 1
ATOM 2130 N N . TRP A 1 282 ? -17.159 24.637 22.231 1.00 41.86 297 TRP A N 1
ATOM 2131 C CA . TRP A 1 282 ? -18.274 23.729 22.442 1.00 37.26 297 TRP A CA 1
ATOM 2132 C C . TRP A 1 282 ? -19.372 24.476 23.192 1.00 46.95 297 TRP A C 1
ATOM 2133 O O . TRP A 1 282 ? -19.104 25.453 23.900 1.00 39.65 297 TRP A O 1
ATOM 2144 N N . SER A 1 283 ? -20.615 24.026 23.023 1.00 45.10 298 SER A N 1
ATOM 2145 C CA . SER A 1 283 ? -21.655 24.438 23.953 1.00 42.15 298 SER A CA 1
ATOM 2146 C C . SER A 1 283 ? -21.426 23.724 25.285 1.00 46.51 298 SER A C 1
ATOM 2147 O O . SER A 1 283 ? -21.124 22.532 25.314 1.00 49.35 298 SER A O 1
ATOM 2150 N N . TYR A 1 284 ? -21.510 24.455 26.391 1.00 45.65 299 TYR A N 1
ATOM 2151 C CA . TYR A 1 284 ? -21.241 23.876 27.713 1.00 47.39 299 TYR A CA 1
ATOM 2152 C C . TYR A 1 284 ? -22.262 24.391 28.704 1.00 45.89 299 TYR A C 1
ATOM 2153 O O . TYR A 1 284 ? -21.989 25.313 29.471 1.00 50.00 299 TYR A O 1
ATOM 2162 N N . PRO A 1 285 ? -23.463 23.812 28.714 1.00 45.79 300 PRO A N 1
ATOM 2163 C CA . PRO A 1 285 ? -24.517 24.322 29.609 1.00 43.23 300 PRO A CA 1
ATOM 2164 C C . PRO A 1 285 ? -24.165 24.256 31.095 1.00 50.78 300 PRO A C 1
ATOM 2165 O O . PRO A 1 285 ? -24.576 25.143 31.863 1.00 48.06 300 PRO A O 1
ATOM 2169 N N . ALA A 1 286 ? -23.418 23.238 31.524 1.00 47.61 301 ALA A N 1
ATOM 2170 C CA . ALA A 1 286 ? -23.003 23.104 32.932 1.00 54.43 301 ALA A CA 1
ATOM 2171 C C . ALA A 1 286 ? -24.203 23.060 33.876 1.00 59.96 301 ALA A C 1
ATOM 2172 O O . ALA A 1 286 ? -24.147 23.563 35.001 1.00 63.78 301 ALA A O 1
ATOM 2174 N N . LYS A 1 287 ? -25.300 22.459 33.407 1.00 58.44 302 LYS A N 1
ATOM 2175 C CA . LYS A 1 287 ? -26.514 22.385 34.209 1.00 58.16 302 LYS A CA 1
ATOM 2176 C C . LYS A 1 287 ? -26.323 21.528 35.454 1.00 59.61 302 LYS A C 1
ATOM 2177 O O . LYS A 1 287 ? -26.899 21.838 36.505 1.00 56.88 302 LYS A O 1
ATOM 2183 N N . ASN A 1 288 ? -25.510 20.473 35.375 1.00 57.72 303 ASN A N 1
ATOM 2184 C CA . ASN A 1 288 ? -25.232 19.622 36.530 1.00 63.25 303 ASN A CA 1
ATOM 2185 C C . ASN A 1 288 ? -23.918 19.973 37.226 1.00 59.58 303 ASN A C 1
ATOM 2186 O O . ASN A 1 288 ? -23.417 19.170 38.013 1.00 62.07 303 ASN A O 1
ATOM 2191 N N . CYS A 1 289 ? -23.327 21.122 36.940 1.00 53.32 304 CYS A N 1
ATOM 2192 C CA . CYS A 1 289 ? -22.072 21.474 37.594 1.00 54.15 304 CYS A CA 1
ATOM 2193 C C . CYS A 1 289 ? -22.317 22.503 38.692 1.00 50.80 304 CYS A C 1
ATOM 2194 O O . CYS A 1 289 ? -23.409 23.057 38.833 1.00 48.31 304 CYS A O 1
ATOM 2197 N N . LYS A 1 290 ? -21.277 22.746 39.479 1.00 46.60 305 LYS A N 1
ATOM 2198 C CA . LYS A 1 290 ? -21.287 23.755 40.524 1.00 47.78 305 LYS A CA 1
ATOM 2199 C C . LYS A 1 290 ? -20.432 24.942 40.107 1.00 54.26 305 LYS A C 1
ATOM 2200 O O . LYS A 1 290 ? -19.364 24.775 39.502 1.00 47.83 305 LYS A O 1
ATOM 2206 N N . LEU A 1 291 ? -20.911 26.139 40.439 1.00 52.73 306 LEU A N 1
ATOM 2207 C CA . LEU A 1 291 ? -20.310 27.375 39.972 1.00 53.69 306 LEU A CA 1
ATOM 2208 C C . LEU A 1 291 ? -19.951 28.269 41.149 1.00 48.35 306 LEU A C 1
ATOM 2209 O O . LEU A 1 291 ? -20.756 28.454 42.069 1.00 49.23 306 LEU A O 1
ATOM 2214 N N . THR A 1 292 ? -18.738 28.804 41.123 1.00 46.18 307 THR A N 1
ATOM 2215 C CA . THR A 1 292 ? -18.370 29.972 41.902 1.00 45.86 307 THR A CA 1
ATOM 2216 C C . THR A 1 292 ? -18.112 31.119 40.929 1.00 49.76 307 THR A C 1
ATOM 2217 O O . THR A 1 292 ? -18.321 30.986 39.714 1.00 48.72 307 THR A O 1
ATOM 2221 N N . ARG A 1 293 ? -17.651 32.253 41.465 1.00 50.35 308 ARG A N 1
ATOM 2222 C CA . ARG A 1 293 ? -17.494 33.437 40.627 1.00 52.25 308 ARG A CA 1
ATOM 2223 C C . ARG A 1 293 ? -16.493 33.184 39.513 1.00 45.78 308 ARG A C 1
ATOM 2224 O O . ARG A 1 293 ? -16.699 33.606 38.373 1.00 53.33 308 ARG A O 1
ATOM 2232 N N . HIS A 1 294 ? -15.411 32.482 39.816 1.00 47.73 309 HIS A N 1
ATOM 2233 C CA . HIS A 1 294 ? -14.337 32.304 38.857 1.00 49.84 309 HIS A CA 1
ATOM 2234 C C . HIS A 1 294 ? -14.152 30.857 38.429 1.00 50.89 309 HIS A C 1
ATOM 2235 O O . HIS A 1 294 ? -13.231 30.572 37.658 1.00 56.72 309 HIS A O 1
ATOM 2242 N N . HIS A 1 295 ? -15.007 29.937 38.867 1.00 48.85 310 HIS A N 1
ATOM 2243 C CA . HIS A 1 295 ? -14.746 28.531 38.602 1.00 44.92 310 HIS A CA 1
ATOM 2244 C C . HIS A 1 295 ? -16.021 27.759 38.342 1.00 47.59 310 HIS A C 1
ATOM 2245 O O . HIS A 1 295 ? -17.080 28.055 38.901 1.00 47.96 310 HIS A O 1
ATOM 2252 N N . ILE A 1 296 ? -15.889 26.739 37.498 1.00 50.34 311 ILE A N 1
ATOM 2253 C CA . ILE A 1 296 ? -16.930 25.747 37.280 1.00 46.42 311 ILE A CA 1
ATOM 2254 C C . ILE A 1 296 ? -16.347 24.386 37.595 1.00 51.86 311 ILE A C 1
ATOM 2255 O O . ILE A 1 296 ? -15.307 24.000 37.039 1.00 50.72 311 ILE A O 1
ATOM 2260 N N . PHE A 1 297 ? -17.023 23.660 38.479 1.00 47.95 312 PHE A N 1
ATOM 2261 C CA . PHE A 1 297 ? -16.584 22.348 38.921 1.00 44.50 312 PHE A CA 1
ATOM 2262 C C . PHE A 1 297 ? -17.586 21.316 38.423 1.00 43.34 312 PHE A C 1
ATOM 2263 O O . PHE A 1 297 ? -18.772 21.388 38.754 1.00 46.22 312 PHE A O 1
ATOM 2271 N N . CYS A 1 298 ? -17.113 20.355 37.646 1.00 52.04 313 CYS A N 1
ATOM 2272 C CA . CYS A 1 298 ? -17.995 19.428 36.956 1.00 60.56 313 CYS A CA 1
ATOM 2273 C C . CYS A 1 298 ? -17.676 17.998 37.356 1.00 52.88 313 CYS A C 1
ATOM 2274 O O . CYS A 1 298 ? -16.516 17.582 37.324 1.00 54.97 313 CYS A O 1
ATOM 2277 N N . GLN A 1 299 ? -18.711 17.253 37.731 1.00 49.13 314 GLN A N 1
ATOM 2278 C CA . GLN A 1 299 ? -18.552 15.816 37.894 1.00 54.50 314 GLN A CA 1
ATOM 2279 C C . GLN A 1 299 ? -18.357 15.131 36.544 1.00 62.11 314 GLN A C 1
ATOM 2280 O O . GLN A 1 299 ? -17.488 14.260 36.407 1.00 60.17 314 GLN A O 1
ATOM 2286 N N . TYR A 1 300 ? -19.127 15.532 35.525 1.00 57.77 315 TYR A N 1
ATOM 2287 C CA . TYR A 1 300 ? -19.073 14.898 34.210 1.00 55.62 315 TYR A CA 1
ATOM 2288 C C . TYR A 1 300 ? -18.921 15.939 33.107 1.00 57.72 315 TYR A C 1
ATOM 2289 O O . TYR A 1 300 ? -19.328 17.093 33.260 1.00 60.11 315 TYR A O 1
ATOM 2298 N N . ASN A 1 301 ? -18.323 15.515 31.991 1.00 64.48 316 ASN A N 1
ATOM 2299 C CA . ASN A 1 301 ? -18.124 16.385 30.830 1.00 59.17 316 ASN A CA 1
ATOM 2300 C C . ASN A 1 301 ? -19.455 16.613 30.119 1.00 60.69 316 ASN A C 1
ATOM 2301 O O . ASN A 1 301 ? -20.011 15.698 29.503 1.00 57.02 316 ASN A O 1
ATOM 2306 N N . GLU A 1 302 ? -19.962 17.840 30.190 1.00 53.28 317 GLU A N 1
ATOM 2307 C CA . GLU A 1 302 ? -21.232 18.208 29.578 1.00 63.10 317 GLU A CA 1
ATOM 2308 C C . GLU A 1 302 ? -21.087 18.913 28.231 1.00 50.15 317 GLU A C 1
ATOM 2309 O O . GLU A 1 302 ? -22.082 19.435 27.722 1.00 65.97 317 GLU A O 1
ATOM 2315 N N . ALA A 1 303 ? -19.893 18.948 27.644 1.00 43.11 318 ALA A N 1
ATOM 2316 C CA . ALA A 1 303 ? -19.711 19.670 26.379 1.00 41.97 318 ALA A CA 1
ATOM 2317 C C . ALA A 1 303 ? -20.605 19.106 25.278 1.00 50.68 318 ALA A C 1
ATOM 2318 O O . ALA A 1 303 ? -20.769 17.889 25.153 1.00 56.64 318 ALA A O 1
ATOM 2320 N N . GLU A 1 304 ? -21.177 20.004 24.468 1.00 53.35 319 GLU A N 1
ATOM 2321 C CA . GLU A 1 304 ? -22.035 19.655 23.342 1.00 54.45 319 GLU A CA 1
ATOM 2322 C C . GLU A 1 304 ? -21.486 20.247 22.050 1.00 51.56 319 GLU A C 1
ATOM 2323 O O . GLU A 1 304 ? -20.938 21.349 22.043 1.00 51.38 319 GLU A O 1
ATOM 2329 N N . ARG A 1 305 ? -21.681 19.512 20.953 1.00 50.19 320 ARG A N 1
ATOM 2330 C CA . ARG A 1 305 ? -21.207 19.936 19.641 1.00 53.92 320 ARG A CA 1
ATOM 2331 C C . ARG A 1 305 ? -21.891 21.215 19.165 1.00 51.35 320 ARG A C 1
ATOM 2332 O O . ARG A 1 305 ? -23.090 21.428 19.377 1.00 49.05 320 ARG A O 1
ATOM 2340 N N . LEU A 1 306 ? -21.103 22.082 18.549 1.00 45.53 321 LEU A N 1
ATOM 2341 C CA . LEU A 1 306 ? -21.606 23.232 17.813 1.00 51.68 321 LEU A CA 1
ATOM 2342 C C . LEU A 1 306 ? -21.523 22.939 16.317 1.00 49.29 321 LEU A C 1
ATOM 2343 O O . LEU A 1 306 ? -20.567 22.312 15.854 1.00 48.26 321 LEU A O 1
ATOM 2348 N N . SER A 1 307 ? -22.529 23.382 15.563 1.00 45.99 322 SER A N 1
ATOM 2349 C CA . SER A 1 307 ? -22.464 23.226 14.120 1.00 48.72 322 SER A CA 1
ATOM 2350 C C . SER A 1 307 ? -21.357 24.108 13.538 1.00 51.14 322 SER A C 1
ATOM 2351 O O . SER A 1 307 ? -20.762 24.946 14.218 1.00 49.06 322 SER A O 1
ATOM 2354 N N . LEU A 1 308 ? -21.109 23.924 12.242 1.00 50.81 323 LEU A N 1
ATOM 2355 C CA . LEU A 1 308 ? -20.184 24.792 11.529 1.00 51.96 323 LEU A CA 1
ATOM 2356 C C . LEU A 1 308 ? -20.669 26.235 11.535 1.00 49.00 323 LEU A C 1
ATOM 2357 O O . LEU A 1 308 ? -19.882 27.164 11.748 1.00 55.03 323 LEU A O 1
ATOM 2362 N N . GLU A 1 309 ? -21.964 26.443 11.277 1.00 49.25 324 GLU A N 1
ATOM 2363 C CA . GLU A 1 309 ? -22.498 27.801 11.219 1.00 52.79 324 GLU A CA 1
ATOM 2364 C C . GLU A 1 309 ? -22.290 28.517 12.538 1.00 50.87 324 GLU A C 1
ATOM 2365 O O . GLU A 1 309 ? -21.893 29.684 12.559 1.00 53.99 324 GLU A O 1
ATOM 2371 N N . SER A 1 310 ? -22.540 27.818 13.650 1.00 39.02 325 SER A N 1
ATOM 2372 C CA . SER A 1 310 ? -22.341 28.413 14.966 1.00 39.10 325 SER A CA 1
ATOM 2373 C C . SER A 1 310 ? -20.883 28.791 15.186 1.00 45.99 325 SER A C 1
ATOM 2374 O O . SER A 1 310 ? -20.585 29.870 15.707 1.00 47.21 325 SER A O 1
ATOM 2377 N N . LYS A 1 311 ? -19.959 27.927 14.771 1.00 42.88 326 LYS A N 1
ATOM 2378 C CA . LYS A 1 311 ? -18.548 28.230 14.959 1.00 47.89 326 LYS A CA 1
ATOM 2379 C C . LYS A 1 311 ? -18.100 29.371 14.050 1.00 46.47 326 LYS A C 1
ATOM 2380 O O . LYS A 1 311 ? -17.355 30.255 14.482 1.00 52.54 326 LYS A O 1
ATOM 2386 N N . LEU A 1 312 ? -18.547 29.381 12.794 1.00 41.48 327 LEU A N 1
ATOM 2387 C CA . LEU A 1 312 ? -18.209 30.503 11.918 1.00 46.83 327 LEU A CA 1
ATOM 2388 C C . LEU A 1 312 ? -18.778 31.809 12.460 1.00 49.56 327 LEU A C 1
ATOM 2389 O O . LEU A 1 312 ? -18.098 32.840 12.447 1.00 49.47 327 LEU A O 1
ATOM 2394 N N . CYS A 1 313 ? -20.026 31.782 12.940 1.00 45.10 328 CYS A N 1
ATOM 2395 C CA . CYS A 1 313 ? -20.601 32.962 13.577 1.00 51.15 328 CYS A CA 1
ATOM 2396 C C . CYS A 1 313 ? -19.753 33.385 14.769 1.00 50.82 328 CYS A C 1
ATOM 2397 O O . CYS A 1 313 ? -19.380 34.556 14.904 1.00 47.69 328 CYS A O 1
ATOM 2400 N N . LEU A 1 314 ? -19.409 32.427 15.630 1.00 41.50 329 LEU A N 1
ATOM 2401 C CA . LEU A 1 314 ? -18.577 32.756 16.787 1.00 47.86 329 LEU A CA 1
ATOM 2402 C C . LEU A 1 314 ? -17.236 33.348 16.377 1.00 50.45 329 LEU A C 1
ATOM 2403 O O . LEU A 1 314 ? -16.659 34.137 17.135 1.00 46.97 329 LEU A O 1
ATOM 2408 N N . ALA A 1 315 ? -16.729 32.992 15.189 1.00 45.51 330 ALA A N 1
ATOM 2409 C CA . ALA A 1 315 ? -15.445 33.510 14.727 1.00 42.67 330 ALA A CA 1
ATOM 2410 C C . ALA A 1 315 ? -15.548 34.894 14.101 1.00 46.71 330 ALA A C 1
ATOM 2411 O O . ALA A 1 315 ? -14.519 35.465 13.717 1.00 50.68 330 ALA A O 1
ATOM 2413 N N . GLY A 1 316 ? -16.752 35.438 13.971 1.00 47.37 331 GLY A N 1
ATOM 2414 C CA . GLY A 1 316 ? -16.940 36.761 13.424 1.00 47.01 331 GLY A CA 1
ATOM 2415 C C . GLY A 1 316 ? -17.478 36.795 12.011 1.00 57.94 331 GLY A C 1
ATOM 2416 O O . GLY A 1 316 ? -17.662 37.888 11.470 1.00 52.78 331 GLY A O 1
ATOM 2417 N N . ASN A 1 317 ? -17.728 35.645 11.391 1.00 58.36 332 ASN A N 1
ATOM 2418 C CA . ASN A 1 317 ? -18.339 35.599 10.065 1.00 48.87 332 ASN A CA 1
ATOM 2419 C C . ASN A 1 317 ? -19.826 35.876 10.236 1.00 51.58 332 ASN A C 1
ATOM 2420 O O . ASN A 1 317 ? -20.609 34.982 10.551 1.00 51.35 332 ASN A O 1
ATOM 2425 N N . ILE A 1 318 ? -20.217 37.129 10.034 1.00 50.94 333 ILE A N 1
ATOM 2426 C CA . ILE A 1 318 ? -21.573 37.546 10.351 1.00 49.90 333 ILE A CA 1
ATOM 2427 C C . ILE A 1 318 ? -22.600 36.788 9.523 1.00 54.23 333 ILE A C 1
ATOM 2428 O O . ILE A 1 318 ? -23.703 36.509 10.005 1.00 57.82 333 ILE A O 1
ATOM 2433 N N . SER A 1 319 ? -22.263 36.416 8.286 1.00 44.46 334 SER A N 1
ATOM 2434 C CA . SER A 1 319 ? -23.292 35.812 7.436 1.00 55.89 334 SER A CA 1
ATOM 2435 C C . SER A 1 319 ? -23.629 34.379 7.833 1.00 54.28 334 SER A C 1
ATOM 2436 O O . SER A 1 319 ? -24.629 33.835 7.348 1.00 52.15 334 SER A O 1
ATOM 2439 N N . ALA A 1 320 ? -22.843 33.767 8.716 1.00 47.77 335 ALA A N 1
ATOM 2440 C CA . ALA A 1 320 ? -23.183 32.462 9.264 1.00 50.26 335 ALA A CA 1
ATOM 2441 C C . ALA A 1 320 ? -24.054 32.555 10.510 1.00 52.91 335 ALA A C 1
ATOM 2442 O O . ALA A 1 320 ? -24.502 31.518 11.008 1.00 58.44 335 ALA A O 1
ATOM 2444 N N . CYS A 1 321 ? -24.292 33.755 11.031 1.00 48.95 336 CYS A N 1
ATOM 2445 C CA . CYS A 1 321 ? -25.132 33.912 12.219 1.00 46.40 336 CYS A CA 1
ATOM 2446 C C . CYS A 1 321 ? -26.610 33.813 11.854 1.00 41.36 336 CYS A C 1
ATOM 2447 O O . CYS A 1 321 ? -27.024 34.154 10.746 1.00 47.83 336 CYS A O 1
ATOM 2450 N N . VAL A 1 322 ? -27.415 33.358 12.803 1.00 36.15 337 VAL A N 1
ATOM 2451 C CA . VAL A 1 322 ? -28.846 33.243 12.588 1.00 43.43 337 VAL A CA 1
ATOM 2452 C C . VAL A 1 322 ? -29.571 33.964 13.713 1.00 43.31 337 VAL A C 1
ATOM 2453 O O . VAL A 1 322 ? -29.097 33.998 14.854 1.00 42.95 337 VAL A O 1
ATOM 2457 N N . PHE A 1 323 ? -30.719 34.544 13.374 1.00 41.61 338 PHE A N 1
ATOM 2458 C CA . PHE A 1 323 ? -31.465 35.473 14.206 1.00 38.93 338 PHE A CA 1
ATOM 2459 C C . PHE A 1 323 ? -32.938 35.101 14.175 1.00 42.55 338 PHE A C 1
ATOM 2460 O O . PHE A 1 323 ? -33.475 34.764 13.122 1.00 44.03 338 PHE A O 1
ATOM 2468 N N . SER A 1 324 ? -33.611 35.232 15.302 1.00 42.86 339 SER A N 1
ATOM 2469 C CA . SER A 1 324 ? -35.026 34.946 15.255 1.00 46.02 339 SER A CA 1
ATOM 2470 C C . SER A 1 324 ? -35.828 36.191 15.632 1.00 52.43 339 SER A C 1
ATOM 2471 O O . SER A 1 324 ? -35.377 36.993 16.455 1.00 55.96 339 SER A O 1
ATOM 2474 N N . PRO A 1 325 ? -37.004 36.394 15.039 1.00 52.03 340 PRO A N 1
ATOM 2475 C CA . PRO A 1 325 ? -37.823 37.552 15.416 1.00 51.75 340 PRO A CA 1
ATOM 2476 C C . PRO A 1 325 ? -38.363 37.366 16.819 1.00 49.02 340 PRO A C 1
ATOM 2477 O O . PRO A 1 325 ? -38.668 36.247 17.237 1.00 45.12 340 PRO A O 1
ATOM 2481 N N . ILE A 1 326 ? -38.508 38.476 17.545 1.00 52.71 341 ILE A N 1
ATOM 2482 C CA . ILE A 1 326 ? -38.955 38.420 18.936 1.00 52.54 341 ILE A CA 1
ATOM 2483 C C . ILE A 1 326 ? -39.981 39.500 19.233 1.00 53.41 341 ILE A C 1
ATOM 2484 O O . ILE A 1 326 ? -40.117 40.487 18.511 1.00 54.43 341 ILE A O 1
ATOM 2489 N N . ALA A 1 327 ? -40.689 39.292 20.341 1.00 56.64 342 ALA A N 1
ATOM 2490 C CA . ALA A 1 327 ? -41.468 40.330 21.004 1.00 51.98 342 ALA A CA 1
ATOM 2491 C C . ALA A 1 327 ? -40.531 41.011 21.989 1.00 48.19 342 ALA A C 1
ATOM 2492 O O . ALA A 1 327 ? -40.289 40.509 23.085 1.00 56.93 342 ALA A O 1
ATOM 2494 N N . GLY A 1 328 ? -39.972 42.141 21.590 1.00 52.17 343 GLY A N 1
ATOM 2495 C CA . GLY A 1 328 ? -38.994 42.799 22.426 1.00 61.32 343 GLY A CA 1
ATOM 2496 C C . GLY A 1 328 ? -39.625 43.491 23.619 1.00 63.66 343 GLY A C 1
ATOM 2497 O O . GLY A 1 328 ? -40.802 43.847 23.624 1.00 62.96 343 GLY A O 1
ATOM 2498 N N . SER A 1 329 ? -38.816 43.666 24.655 1.00 60.38 344 SER A N 1
ATOM 2499 C CA . SER A 1 329 ? -39.173 44.505 25.784 1.00 61.98 344 SER A CA 1
ATOM 2500 C C . SER A 1 329 ? -37.930 45.243 26.247 1.00 58.22 344 SER A C 1
ATOM 2501 O O . SER A 1 329 ? -36.807 44.929 25.850 1.00 51.44 344 SER A O 1
ATOM 2504 N N . TYR A 1 330 ? -38.160 46.246 27.090 1.00 56.17 345 TYR A N 1
ATOM 2505 C CA . TYR A 1 330 ? -37.084 47.082 27.594 1.00 54.55 345 TYR A CA 1
ATOM 2506 C C . TYR A 1 330 ? -35.942 46.231 28.132 1.00 52.08 345 TYR A C 1
ATOM 2507 O O . TYR A 1 330 ? -34.770 46.463 27.818 1.00 56.74 345 TYR A O 1
ATOM 2516 N N . MET A 1 331 ? -36.278 45.184 28.882 1.00 48.37 346 MET A N 1
ATOM 2517 C CA . MET A 1 331 ? -35.258 44.436 29.596 1.00 46.49 346 MET A CA 1
ATOM 2518 C C . MET A 1 331 ? -34.347 43.650 28.671 1.00 52.00 346 MET A C 1
ATOM 2519 O O . MET A 1 331 ? -33.274 43.226 29.100 1.00 53.30 346 MET A O 1
ATOM 2524 N N . ARG A 1 332 ? -34.746 43.447 27.420 1.00 58.77 347 ARG A N 1
ATOM 2525 C CA . ARG A 1 332 ? -33.953 42.697 26.462 1.00 50.06 347 ARG A CA 1
ATOM 2526 C C . ARG A 1 332 ? -33.201 43.594 25.494 1.00 47.42 347 ARG A C 1
ATOM 2527 O O . ARG A 1 332 ? -32.580 43.084 24.563 1.00 49.39 347 ARG A O 1
ATOM 2535 N N . ARG A 1 333 ? -33.244 44.907 25.675 1.00 45.08 348 ARG A N 1
ATOM 2536 C CA . ARG A 1 333 ? -32.799 45.819 24.630 1.00 45.84 348 ARG A CA 1
ATOM 2537 C C . ARG A 1 333 ? -31.463 46.491 24.907 1.00 50.05 348 ARG A C 1
ATOM 2538 O O . ARG A 1 333 ? -30.965 47.192 24.025 1.00 54.15 348 ARG A O 1
ATOM 2546 N N . PHE A 1 334 ? -30.876 46.316 26.091 1.00 44.94 349 PHE A N 1
ATOM 2547 C CA . PHE A 1 334 ? -29.563 46.896 26.339 1.00 49.54 349 PHE A CA 1
ATOM 2548 C C . PHE A 1 334 ? -28.884 46.166 27.491 1.00 50.92 349 PHE A C 1
ATOM 2549 O O . PHE A 1 334 ? -29.525 45.477 28.284 1.00 49.50 349 PHE A O 1
ATOM 2557 N N . VAL A 1 335 ? -27.558 46.304 27.532 1.00 50.40 350 VAL A N 1
ATOM 2558 C CA . VAL A 1 335 ? -26.725 45.855 28.636 1.00 47.97 350 VAL A CA 1
ATOM 2559 C C . VAL A 1 335 ? -25.735 46.965 28.930 1.00 48.38 350 VAL A C 1
ATOM 2560 O O . VAL A 1 335 ? -25.380 47.758 28.050 1.00 46.18 350 VAL A O 1
ATOM 2564 N N . ALA A 1 336 ? -25.310 47.032 30.182 1.00 44.98 351 ALA A N 1
ATOM 2565 C CA . ALA A 1 336 ? -24.145 47.815 30.546 1.00 48.28 351 ALA A CA 1
ATOM 2566 C C . ALA A 1 336 ? -22.905 46.946 30.379 1.00 53.31 351 ALA A C 1
ATOM 2567 O O . ALA A 1 336 ? -22.889 45.776 30.777 1.00 46.65 351 ALA A O 1
ATOM 2569 N N . LEU A 1 337 ? -21.877 47.521 29.757 1.00 55.80 352 LEU A N 1
ATOM 2570 C CA . LEU A 1 337 ? -20.645 46.815 29.419 1.00 52.72 352 LEU A CA 1
ATOM 2571 C C . LEU A 1 337 ? -19.477 47.712 29.819 1.00 55.60 352 LEU A C 1
ATOM 2572 O O . LEU A 1 337 ? -19.056 48.569 29.043 1.00 53.58 352 LEU A O 1
ATOM 2577 N N . ASP A 1 338 ? -18.995 47.535 31.053 1.00 59.34 353 ASP A N 1
ATOM 2578 C CA . ASP A 1 338 ? -17.782 48.184 31.560 1.00 53.92 353 ASP A CA 1
ATOM 2579 C C . ASP A 1 338 ? -17.780 49.695 31.311 1.00 57.44 353 ASP A C 1
ATOM 2580 O O . ASP A 1 338 ? -16.809 50.266 30.812 1.00 63.08 353 ASP A O 1
ATOM 2585 N N . GLY A 1 339 ? -18.874 50.353 31.685 1.00 49.53 354 GLY A N 1
ATOM 2586 C CA . GLY A 1 339 ? -18.985 51.793 31.542 1.00 50.76 354 GLY A CA 1
ATOM 2587 C C . GLY A 1 339 ? -19.483 52.273 30.190 1.00 54.20 354 GLY A C 1
ATOM 2588 O O . GLY A 1 339 ? -19.526 53.491 29.962 1.00 59.62 354 GLY A O 1
ATOM 2589 N N . THR A 1 340 ? -19.829 51.357 29.283 1.00 53.56 355 THR A N 1
ATOM 2590 C CA . THR A 1 340 ? -20.470 51.648 28.007 1.00 48.50 355 THR A CA 1
ATOM 2591 C C . THR A 1 340 ? -21.824 50.947 27.957 1.00 53.67 355 THR A C 1
ATOM 2592 O O . THR A 1 340 ? -22.105 50.033 28.735 1.00 50.54 355 THR A O 1
ATOM 2596 N N . ILE A 1 341 ? -22.662 51.350 27.006 1.00 59.00 356 ILE A N 1
ATOM 2597 C CA . ILE A 1 341 ? -23.975 50.746 26.803 1.00 51.57 356 ILE A CA 1
ATOM 2598 C C . ILE A 1 341 ? -24.010 50.165 25.397 1.00 54.02 356 ILE A C 1
ATOM 2599 O O . ILE A 1 341 ? -23.616 50.833 24.435 1.00 56.15 356 ILE A O 1
ATOM 2604 N N . VAL A 1 342 ? -24.469 48.927 25.272 1.00 57.08 357 VAL A N 1
ATOM 2605 C CA . VAL A 1 342 ? -24.802 48.358 23.968 1.00 59.11 357 VAL A CA 1
ATOM 2606 C C . VAL A 1 342 ? -26.310 48.195 23.943 1.00 53.03 357 V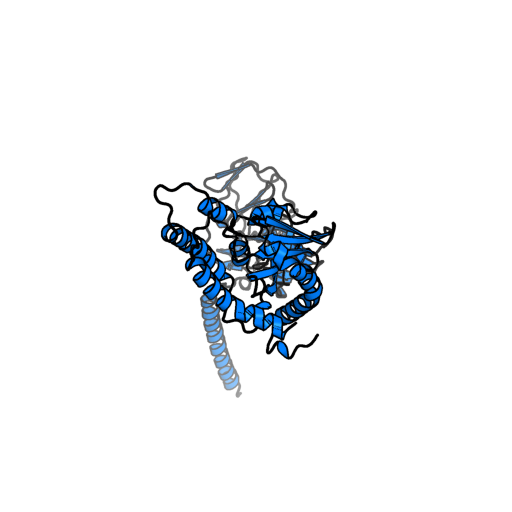AL A C 1
ATOM 2607 O O . VAL A 1 342 ? -26.876 47.508 24.805 1.00 47.55 357 VAL A O 1
ATOM 2611 N N . ALA A 1 343 ? -26.961 48.827 22.966 1.00 48.49 358 ALA A N 1
ATOM 2612 C CA . ALA A 1 343 ? -28.412 48.884 22.941 1.00 49.36 358 ALA A CA 1
ATOM 2613 C C . ALA A 1 343 ? -28.937 48.726 21.516 1.00 50.30 358 ALA A C 1
ATOM 2614 O O . ALA A 1 343 ? -28.298 49.137 20.545 1.00 50.83 358 ALA A O 1
ATOM 2616 N N . ASN A 1 344 ? -30.117 48.131 21.411 1.00 50.46 359 ASN A N 1
ATOM 2617 C CA . ASN A 1 344 ? -30.904 48.138 20.184 1.00 49.62 359 ASN A CA 1
ATOM 2618 C C . ASN A 1 344 ? -31.559 49.512 20.081 1.00 54.05 359 ASN A C 1
ATOM 2619 O O . ASN A 1 344 ? -32.641 49.746 20.621 1.00 52.56 359 ASN A O 1
ATOM 2624 N N . CYS A 1 345 ? -30.893 50.443 19.394 1.00 52.56 360 CYS A N 1
ATOM 2625 C CA . CYS A 1 345 ? -31.345 51.831 19.363 1.00 63.75 360 CYS A CA 1
ATOM 2626 C C . CYS A 1 345 ? -32.378 52.113 18.280 1.00 56.66 360 CYS A C 1
ATOM 2627 O O . CYS A 1 345 ? -32.707 53.278 18.056 1.00 58.45 360 CYS A O 1
ATOM 2630 N N . ARG A 1 346 ? -32.884 51.082 17.608 1.00 57.55 361 ARG A N 1
ATOM 2631 C CA . ARG A 1 346 ? -34.080 51.212 16.788 1.00 57.39 361 ARG A CA 1
ATOM 2632 C C . ARG A 1 346 ? -35.3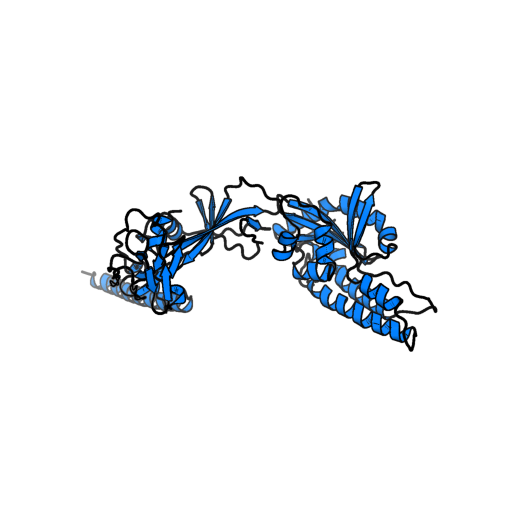39 50.872 17.581 1.00 59.13 361 ARG A C 1
ATOM 2633 O O . ARG A 1 346 ? -36.301 51.646 17.588 1.00 66.26 361 ARG A O 1
ATOM 2641 N N . SER A 1 347 ? -35.351 49.720 18.257 1.00 55.33 362 SER A N 1
ATOM 2642 C CA . SER A 1 347 ? -36.492 49.389 19.100 1.00 62.27 362 SER A CA 1
ATOM 2643 C C . SER A 1 347 ? -36.488 50.204 20.387 1.00 64.90 362 SER A C 1
ATOM 2644 O O . SER A 1 347 ? -37.528 50.341 21.037 1.00 68.68 362 SER A O 1
ATOM 2647 N N . LEU A 1 348 ? -35.341 50.746 20.767 1.00 64.49 363 LEU A N 1
ATOM 2648 C CA . LEU A 1 348 ? -35.212 51.565 21.957 1.00 74.00 363 LEU A CA 1
ATOM 2649 C C . LEU A 1 348 ? -34.839 52.964 21.507 1.00 75.99 363 LEU A C 1
ATOM 2650 O O . LEU A 1 348 ? -33.915 53.130 20.707 1.00 83.68 363 LEU A O 1
ATOM 2655 N N . THR A 1 349 ? -35.566 53.964 21.989 1.00 67.44 364 THR A N 1
ATOM 2656 C CA . THR A 1 349 ? -35.186 55.340 21.699 1.00 69.69 364 THR A CA 1
ATOM 2657 C C . THR A 1 349 ? -33.990 55.688 22.571 1.00 68.86 364 THR A C 1
ATOM 2658 O O . THR A 1 349 ? -34.094 55.720 23.802 1.00 75.43 364 THR A O 1
ATOM 2662 N N . CYS A 1 350 ? -32.849 55.922 21.940 1.00 71.36 365 CYS A N 1
ATOM 2663 C CA . CYS A 1 350 ? -31.607 56.177 22.653 1.00 72.57 365 CYS A CA 1
ATOM 2664 C C . CYS A 1 350 ? -31.415 57.686 22.717 1.00 80.71 365 CYS A C 1
ATOM 2665 O O . CYS A 1 350 ? -31.077 58.330 21.716 1.00 76.52 365 CYS A O 1
ATOM 2668 N N . LEU A 1 351 ? -31.671 58.250 23.888 1.00 86.67 366 LEU A N 1
ATOM 2669 C CA . LEU A 1 351 ? -31.635 59.688 24.079 1.00 90.43 366 LEU A CA 1
ATOM 2670 C C . LEU A 1 351 ? -30.365 60.026 24.849 1.00 97.57 366 LEU A C 1
ATOM 2671 O O . LEU A 1 351 ? -30.368 60.108 26.076 1.00 93.52 366 LEU A O 1
ATOM 2676 N N . CYS A 1 352 ? -29.269 60.196 24.123 1.00 106.74 367 CYS A N 1
ATOM 2677 C CA . CYS A 1 352 ? -28.078 60.745 24.744 1.00 115.40 367 CYS A CA 1
ATOM 2678 C C . CYS A 1 352 ? -28.371 62.176 25.159 1.00 114.64 367 CYS A C 1
ATOM 2679 O O . CYS A 1 352 ? -28.849 62.970 24.350 1.00 116.61 367 CYS A O 1
ATOM 2682 N N . LYS A 1 353 ? -28.117 62.496 26.428 1.00 109.51 368 LYS A N 1
ATOM 2683 C CA . LYS A 1 353 ? -28.463 63.796 26.991 1.00 100.45 368 LYS A CA 1
ATOM 2684 C C . LYS A 1 353 ? -27.268 64.721 27.166 1.00 101.51 368 LYS A C 1
ATOM 2685 O O . LYS A 1 353 ? -27.453 65.859 27.604 1.00 101.71 368 LYS A O 1
ATOM 2691 N N . SER A 1 354 ? -26.048 64.271 26.851 1.00 107.36 369 SER A N 1
ATOM 2692 C CA . SER A 1 354 ? -24.910 65.186 26.948 1.00 116.90 369 SER A CA 1
ATOM 2693 C C . SER A 1 354 ? -25.017 66.300 25.920 1.00 131.20 369 SER A C 1
ATOM 2694 O O . SER A 1 354 ? -24.971 67.482 26.317 1.00 146.09 369 SER A O 1
ATOM 2697 N N . PRO A 1 355 ? -25.167 66.037 24.622 1.00 124.77 370 PRO A N 1
ATOM 2698 C CA . PRO A 1 355 ? -25.689 67.063 23.708 1.00 130.91 370 PRO A CA 1
ATOM 2699 C C . PRO A 1 355 ? -27.181 66.928 23.426 1.00 143.38 370 PRO A C 1
ATOM 2700 O O . PRO A 1 355 ? -27.674 67.615 22.525 1.00 145.60 370 PRO A O 1
ATOM 2704 N N . SER A 1 356 ? -27.878 66.059 24.164 1.00 155.42 371 SER A N 1
ATOM 2705 C CA . SER A 1 356 ? -29.318 65.823 24.026 1.00 158.06 371 SER A CA 1
ATOM 2706 C C . SER A 1 356 ? -29.715 65.488 22.588 1.00 154.68 371 SER A C 1
ATOM 2707 O O . SER A 1 356 ? -30.845 65.745 22.170 1.00 159.63 371 SER A O 1
ATOM 2710 N N . TYR A 1 357 ? -28.788 64.880 21.811 1.00 142.22 372 TYR A N 1
ATOM 2711 C CA . TYR A 1 357 ? -29.168 64.579 20.439 1.00 124.53 372 TYR A CA 1
ATOM 2712 C C . TYR A 1 357 ? -29.717 63.157 20.327 1.00 111.96 372 TYR A C 1
ATOM 2713 O O . TYR A 1 357 ? -29.369 62.281 21.127 1.00 107.72 372 TYR A O 1
ATOM 2722 N N . PRO A 1 358 ? -30.595 62.910 19.353 1.00 103.43 373 PRO A N 1
ATOM 2723 C CA . PRO A 1 358 ? -31.213 61.585 19.236 1.00 96.90 373 PRO A CA 1
ATOM 2724 C C . PRO A 1 358 ? -30.302 60.636 18.471 1.00 94.14 373 PRO A C 1
ATOM 2725 O O . PRO A 1 358 ? -29.869 60.936 17.354 1.00 92.77 373 PRO A O 1
ATOM 2729 N N . ILE A 1 359 ? -30.008 59.487 19.076 1.00 85.37 374 ILE A N 1
ATOM 2730 C CA . ILE A 1 359 ? -29.163 58.492 18.423 1.00 79.39 374 ILE A CA 1
ATOM 2731 C C . ILE A 1 359 ? -30.020 57.699 17.442 1.00 76.59 374 ILE A C 1
ATOM 2732 O O . ILE A 1 359 ? -30.856 56.885 17.848 1.00 76.33 374 ILE A O 1
ATOM 2737 N N . TYR A 1 360 ? -29.811 57.941 16.145 1.00 72.72 375 TYR A N 1
ATOM 2738 C CA . TYR A 1 360 ? -30.381 57.124 15.082 1.00 69.44 375 TYR A CA 1
ATOM 2739 C C . TYR A 1 360 ? -29.423 55.988 14.764 1.00 63.60 375 TYR A C 1
ATOM 2740 O O . TYR A 1 360 ? -28.220 56.210 14.603 1.00 67.21 375 TYR A O 1
ATOM 2749 N N . GLN A 1 361 ? -29.959 54.777 14.683 1.00 61.33 376 GLN A N 1
ATOM 2750 C CA . GLN A 1 361 ? -29.182 53.589 14.352 1.00 61.70 376 GLN A CA 1
ATOM 2751 C C . GLN A 1 361 ? -29.516 53.174 12.921 1.00 66.93 376 GLN A C 1
ATOM 2752 O O . GLN A 1 361 ? -30.664 52.788 12.646 1.00 71.33 376 GLN A O 1
ATOM 2758 N N . PRO A 1 362 ? -28.580 53.258 11.978 1.00 64.85 377 PRO A N 1
ATOM 2759 C CA . PRO A 1 362 ? -28.924 53.007 10.568 1.00 62.13 377 PRO A CA 1
ATOM 2760 C C . PRO A 1 362 ? -29.193 51.531 10.314 1.00 67.56 377 PRO A C 1
ATOM 2761 O O . PRO A 1 362 ? -28.961 50.669 11.165 1.00 59.90 377 PRO A O 1
ATOM 2765 N N . ASP A 1 363 ? -29.700 51.245 9.109 1.00 68.26 378 ASP A N 1
ATOM 2766 C CA . ASP A 1 363 ? -30.087 49.877 8.762 1.00 64.84 378 ASP A CA 1
ATOM 2767 C C . ASP A 1 363 ? -28.891 48.936 8.641 1.00 58.23 378 ASP A C 1
ATOM 2768 O O . ASP A 1 363 ? -29.059 47.721 8.805 1.00 55.18 378 ASP A O 1
ATOM 2773 N N . HIS A 1 364 ? -27.686 49.445 8.382 1.00 56.98 379 HIS A N 1
ATOM 2774 C CA . HIS A 1 364 ? -26.524 48.565 8.366 1.00 64.41 379 HIS A CA 1
ATOM 2775 C C . HIS A 1 364 ? -25.898 48.351 9.755 1.00 68.35 379 HIS A C 1
ATOM 2776 O O . HIS A 1 364 ? -24.789 47.811 9.836 1.00 70.98 379 HIS A O 1
ATOM 2783 N N . HIS A 1 365 ? -26.585 48.752 10.837 1.00 65.66 380 HIS A N 1
ATOM 2784 C CA . HIS A 1 365 ? -26.218 48.430 12.220 1.00 60.50 380 HIS A CA 1
ATOM 2785 C C . HIS A 1 365 ? -27.316 47.590 12.862 1.00 55.74 380 HIS A C 1
ATOM 2786 O O . HIS A 1 365 ? -28.487 47.973 12.840 1.00 60.75 380 HIS A O 1
ATOM 2793 N N . ALA A 1 366 ? -26.929 46.482 13.486 1.00 52.95 381 ALA A N 1
ATOM 2794 C CA . ALA A 1 366 ? -27.882 45.673 14.233 1.00 45.94 381 ALA A CA 1
ATOM 2795 C C . ALA A 1 366 ? -28.126 46.243 15.630 1.00 57.24 381 ALA A C 1
ATOM 2796 O O . ALA A 1 366 ? -29.265 46.277 16.111 1.00 45.01 381 ALA A O 1
ATOM 2798 N N . VAL A 1 367 ? -27.066 46.682 16.293 1.00 50.05 382 VAL A N 1
ATOM 2799 C CA . VAL A 1 367 ? -27.128 47.340 17.578 1.00 50.01 382 VAL A CA 1
ATOM 2800 C C . VAL A 1 367 ? -26.161 48.516 17.529 1.00 57.04 382 VAL A C 1
ATOM 2801 O O . VAL A 1 367 ? -25.419 48.697 16.561 1.00 58.76 382 VAL A O 1
ATOM 2805 N N . THR A 1 368 ? -26.144 49.306 18.589 1.00 56.11 383 THR A N 1
ATOM 2806 C CA . THR A 1 368 ? -25.205 50.408 18.684 1.00 60.98 383 THR A CA 1
ATOM 2807 C C . THR A 1 368 ? -24.489 50.339 20.026 1.00 50.01 383 THR A C 1
ATOM 2808 O O . THR A 1 368 ? -25.122 50.114 21.062 1.00 54.09 383 THR A O 1
ATOM 2812 N N . THR A 1 369 ? -23.169 50.517 20.006 1.00 51.71 384 THR A N 1
ATOM 2813 C CA . THR A 1 369 ? -22.384 50.630 21.229 1.00 48.32 384 THR A CA 1
ATOM 2814 C C . THR A 1 369 ? -22.195 52.105 21.542 1.00 50.12 384 THR A C 1
ATOM 2815 O O . THR A 1 369 ? -21.663 52.855 20.721 1.00 62.71 384 THR A O 1
ATOM 2819 N N . ILE A 1 370 ? -22.634 52.519 22.719 1.00 57.15 385 ILE A N 1
ATOM 2820 C CA . ILE A 1 370 ? -22.560 53.912 23.148 1.00 50.36 385 ILE A CA 1
ATOM 2821 C C . ILE A 1 370 ? -21.451 54.015 24.185 1.00 56.04 385 ILE A C 1
ATOM 2822 O O . ILE A 1 370 ? -21.586 53.508 25.308 1.00 56.67 385 ILE A O 1
ATOM 2827 N N . ASP A 1 371 ? -20.340 54.648 23.805 1.00 55.01 386 ASP A N 1
ATOM 2828 C CA . ASP A 1 371 ? -19.243 54.873 24.737 1.00 52.90 386 ASP A CA 1
ATOM 2829 C C . ASP A 1 371 ? -18.944 56.359 24.873 1.00 68.27 386 ASP A C 1
ATOM 2830 O O . ASP A 1 371 ? -19.759 57.203 24.483 1.00 69.15 386 ASP A O 1
ATOM 2835 N N . LEU A 1 372 ? -17.761 56.684 25.398 1.00 64.04 387 LEU A N 1
ATOM 2836 C CA . LEU A 1 372 ? -17.416 58.080 25.642 1.00 71.28 387 LEU A CA 1
ATOM 2837 C C . LEU A 1 372 ? -17.158 58.852 24.345 1.00 77.18 387 LEU A C 1
ATOM 2838 O O . LEU A 1 372 ? -17.408 60.058 24.297 1.00 73.09 387 LEU A O 1
ATOM 2843 N N . THR A 1 373 ? -16.699 58.187 23.276 1.00 88.75 388 THR A N 1
ATOM 2844 C CA . THR A 1 373 ? -16.469 58.891 22.012 1.00 85.72 388 THR A CA 1
ATOM 2845 C C . THR A 1 373 ? -17.735 59.514 21.444 1.00 89.97 388 THR A C 1
ATOM 2846 O O . THR A 1 373 ? -17.641 60.381 20.572 1.00 103.99 388 THR A O 1
ATOM 2850 N N . ALA A 1 374 ? -18.909 59.097 21.904 1.00 89.95 389 ALA A N 1
ATOM 2851 C CA . ALA A 1 374 ? -20.168 59.556 21.336 1.00 93.83 389 ALA A CA 1
ATOM 2852 C C . ALA A 1 374 ? -21.101 60.210 22.338 1.00 95.91 389 ALA A C 1
ATOM 2853 O O . ALA A 1 374 ? -21.884 61.077 21.951 1.00 97.71 389 ALA A O 1
ATOM 2855 N N . CYS A 1 375 ? -21.051 59.824 23.605 1.00 99.58 390 CYS A N 1
ATOM 2856 C CA . CYS A 1 375 ? -22.015 60.329 24.566 1.00 102.55 390 CYS A CA 1
ATOM 2857 C C . CYS A 1 375 ? -21.363 60.408 25.936 1.00 104.02 390 CYS A C 1
ATOM 2858 O O . CYS A 1 375 ? -20.307 59.817 26.187 1.00 107.71 390 CYS A O 1
ATOM 2861 N N . GLN A 1 376 ? -22.011 61.151 26.828 1.00 95.31 391 GLN A N 1
ATOM 2862 C CA . GLN A 1 376 ? -21.543 61.287 28.195 1.00 90.20 391 GLN A CA 1
ATOM 2863 C C . GLN A 1 376 ? -22.627 61.056 29.238 1.00 90.95 391 GLN A C 1
ATOM 2864 O O . GLN A 1 376 ? -22.297 60.643 30.355 1.00 92.55 391 GLN A O 1
ATOM 2870 N N . THR A 1 377 ? -23.902 61.291 28.916 1.00 88.92 392 THR A N 1
ATOM 2871 C CA . THR A 1 377 ? -25.013 60.938 29.803 1.00 90.04 392 THR A CA 1
ATOM 2872 C C . THR A 1 377 ? -26.191 60.531 28.918 1.00 94.06 392 THR A C 1
ATOM 2873 O O . THR A 1 377 ? -26.922 61.393 28.419 1.00 91.84 392 THR A O 1
ATOM 2877 N N . LEU A 1 378 ? -26.363 59.221 28.729 1.00 92.34 393 LEU A N 1
ATOM 2878 C CA . LEU A 1 378 ? -27.391 58.678 27.852 1.00 89.75 393 LEU A CA 1
ATOM 2879 C C . LEU A 1 378 ? -28.670 58.403 28.631 1.00 86.89 393 LEU A C 1
ATOM 2880 O O . LEU A 1 378 ? -28.640 58.028 29.806 1.00 87.07 393 LEU A O 1
ATOM 2885 N N . SER A 1 379 ? -29.802 58.616 27.967 1.00 87.85 394 SER A N 1
ATOM 2886 C CA . SER A 1 379 ? -31.108 58.294 28.524 1.00 89.45 394 SER A CA 1
ATOM 2887 C C . SER A 1 379 ? -31.734 57.207 27.667 1.00 91.79 394 SER A C 1
ATOM 2888 O O . SER A 1 379 ? -31.868 57.369 26.448 1.00 91.37 394 SER A O 1
ATOM 2891 N N . LEU A 1 380 ? -32.087 56.099 28.301 1.00 96.25 395 LEU A N 1
ATOM 2892 C CA . LEU A 1 380 ? -32.810 55.002 27.667 1.00 95.20 395 LEU A CA 1
ATOM 2893 C C . LEU A 1 380 ? -34.221 55.045 28.239 1.00 99.09 395 LEU A C 1
ATOM 2894 O O . LEU A 1 380 ? -34.505 54.438 29.273 1.00 94.10 395 LEU A O 1
ATOM 2899 N N . ASP A 1 381 ? -35.095 55.795 27.567 1.00 109.32 396 ASP A N 1
ATOM 2900 C CA . ASP A 1 381 ? -36.478 55.987 27.991 1.00 117.36 396 ASP A CA 1
ATOM 2901 C C . ASP A 1 381 ? -36.551 56.570 29.401 1.00 118.66 396 ASP A C 1
ATOM 2902 O O . ASP A 1 381 ? -36.256 57.754 29.600 1.00 118.16 396 ASP A O 1
ATOM 2907 N N . GLY A 1 382 ? -36.921 55.741 30.386 1.00 114.56 397 GLY A N 1
ATOM 2908 C CA . GLY A 1 382 ? -37.185 56.251 31.722 1.00 112.59 397 GLY A CA 1
ATOM 2909 C C . GLY A 1 382 ? -35.949 56.619 32.524 1.00 113.37 397 GLY A C 1
ATOM 2910 O O . GLY A 1 382 ? -36.006 57.515 33.373 1.00 108.77 397 GLY A O 1
ATOM 2911 N N . LEU A 1 383 ? -34.824 55.950 32.272 1.00 115.96 398 LEU A N 1
ATOM 2912 C CA . LEU A 1 383 ? -33.616 56.085 33.075 1.00 120.73 398 LEU A CA 1
ATOM 2913 C C . LEU A 1 383 ? -32.552 56.896 32.339 1.00 127.25 398 LEU A C 1
ATOM 2914 O O . LEU A 1 383 ? -32.585 57.043 31.113 1.00 130.03 398 LEU A O 1
ATOM 2919 N N . ASP A 1 384 ? -31.606 57.430 33.117 1.00 128.07 399 ASP A N 1
ATOM 2920 C CA . ASP A 1 384 ? -30.471 58.199 32.614 1.00 122.87 399 ASP A CA 1
ATOM 2921 C C . ASP A 1 384 ? -29.186 57.580 33.152 1.00 103.91 399 ASP A C 1
ATOM 2922 O O . ASP A 1 384 ? -29.103 57.259 34.343 1.00 98.38 399 ASP A O 1
ATOM 2927 N N . PHE A 1 385 ? -28.186 57.422 32.282 1.00 93.15 400 PHE A N 1
ATOM 2928 C CA . PHE A 1 385 ? -26.972 56.666 32.580 1.00 84.23 400 PHE A CA 1
ATOM 2929 C C . PHE A 1 385 ? -25.728 57.500 32.290 1.00 77.96 400 PHE A C 1
ATOM 2930 O O . PHE A 1 385 ? -25.639 58.146 31.242 1.00 74.92 400 PHE A O 1
ATOM 2938 N N . SER A 1 386 ? -24.749 57.450 33.194 1.00 72.94 401 SER A N 1
ATOM 2939 C CA . SER A 1 386 ? -23.460 58.110 32.986 1.00 74.96 401 SER A CA 1
ATOM 2940 C C . SER A 1 386 ? -22.547 57.191 32.179 1.00 81.32 401 SER A C 1
ATOM 2941 O O . SER A 1 386 ? -22.047 56.191 32.704 1.00 79.50 401 SER A O 1
ATOM 2944 N N . ILE A 1 387 ? -22.315 57.525 30.910 1.00 79.01 402 ILE A N 1
ATOM 2945 C CA . ILE A 1 387 ? -21.312 56.818 30.118 1.00 74.75 402 ILE A CA 1
ATOM 2946 C C . ILE A 1 387 ? -19.940 57.397 30.444 1.00 73.97 402 ILE A C 1
ATOM 2947 O O . ILE A 1 387 ? -19.760 58.618 30.479 1.00 78.99 402 ILE A O 1
ATOM 2952 N N . VAL A 1 388 ? -18.962 56.523 30.678 1.00 67.53 403 VAL A N 1
ATOM 2953 C CA . VAL A 1 388 ? -17.686 56.975 31.213 1.00 66.88 403 VAL A CA 1
ATOM 2954 C C . VAL A 1 388 ? -16.493 56.334 30.519 1.00 60.69 403 VAL A C 1
ATOM 2955 O O . VAL A 1 388 ? -15.382 56.858 30.603 1.00 69.17 403 VAL A O 1
ATOM 2959 N N . SER A 1 389 ? -16.686 55.196 29.865 1.00 60.81 404 SER A N 1
ATOM 2960 C CA . SER A 1 389 ? -15.569 54.423 29.334 1.00 69.04 404 SER A CA 1
ATOM 2961 C C . SER A 1 389 ? -15.556 54.427 27.808 1.00 63.00 404 SER A C 1
ATOM 2962 O O . SER A 1 389 ? -16.535 54.772 27.143 1.00 60.99 404 SER A O 1
ATOM 2965 N N . LEU A 1 390 ? -14.412 54.021 27.263 1.00 61.27 405 LEU A N 1
ATOM 2966 C CA . LEU A 1 390 ? -14.255 53.827 25.829 1.00 69.29 405 LEU A CA 1
ATOM 2967 C C . LEU A 1 390 ? -14.509 52.371 25.483 1.00 68.20 405 LEU A C 1
ATOM 2968 O O . LEU A 1 390 ? -13.985 51.472 26.146 1.00 68.10 405 LEU A O 1
ATOM 2973 N N . SER A 1 391 ? -15.303 52.144 24.441 1.00 65.84 406 SER A N 1
ATOM 2974 C CA . SER A 1 391 ? -15.498 50.792 23.947 1.00 61.96 406 SER A CA 1
ATOM 2975 C C . SER A 1 391 ? -14.178 50.215 23.447 1.00 63.48 406 SER A C 1
ATOM 2976 O O . SER A 1 391 ? -13.296 50.933 22.972 1.00 66.30 406 SER A O 1
ATOM 2979 N N . ASN A 1 392 ? -14.047 48.898 23.569 1.00 62.39 407 ASN A N 1
ATOM 2980 C CA . ASN A 1 392 ? -12.950 48.172 22.949 1.00 65.04 407 ASN A CA 1
ATOM 2981 C C . ASN A 1 392 ? -13.145 47.961 21.449 1.00 69.39 407 ASN A C 1
ATOM 2982 O O . ASN A 1 392 ? -12.215 47.495 20.782 1.00 68.04 407 ASN A O 1
ATOM 2987 N N . ILE A 1 393 ? -14.315 48.273 20.897 1.00 62.41 408 ILE A N 1
ATOM 2988 C CA . ILE A 1 393 ? -14.500 48.171 19.456 1.00 63.07 408 ILE A CA 1
ATOM 2989 C C . ILE A 1 393 ? -13.847 49.373 18.797 1.00 73.53 408 ILE A C 1
ATOM 2990 O O . ILE A 1 393 ? -14.048 50.519 19.218 1.00 71.73 408 ILE A O 1
ATOM 2995 N N . THR A 1 394 ? -13.064 49.112 17.757 1.00 76.58 409 THR A N 1
ATOM 2996 C CA . THR A 1 394 ? -12.397 50.169 17.013 1.00 88.08 409 THR A CA 1
ATOM 2997 C C . THR A 1 394 ? -13.300 50.696 15.902 1.00 85.21 409 THR A C 1
ATOM 2998 O O . THR A 1 394 ? -13.694 51.866 15.912 1.00 77.68 409 THR A O 1
ATOM 3002 N N . TYR A 1 395 ? -13.655 49.826 14.961 1.00 85.13 410 TYR A N 1
ATOM 3003 C CA . TYR A 1 395 ? -14.456 50.164 13.795 1.00 83.71 410 TYR A CA 1
ATOM 3004 C C . TYR A 1 395 ? -15.784 49.426 13.892 1.00 69.75 410 TYR A C 1
ATOM 3005 O O . TYR A 1 395 ? -15.812 48.194 14.004 1.00 71.16 410 TYR A O 1
ATOM 3014 N N . ALA A 1 396 ? -16.879 50.176 13.884 1.00 61.85 411 ALA A N 1
ATOM 3015 C CA . ALA A 1 396 ? -18.194 49.561 13.760 1.00 67.28 411 ALA A CA 1
ATOM 3016 C C . ALA A 1 396 ? -18.408 49.074 12.329 1.00 69.05 411 ALA A C 1
ATOM 3017 O O . ALA A 1 396 ? -18.206 49.826 11.365 1.00 73.43 411 ALA A O 1
ATOM 3019 N N . GLU A 1 397 ? -18.818 47.813 12.195 1.00 62.49 412 GLU A N 1
ATOM 3020 C CA . GLU A 1 397 ? -19.007 47.198 10.884 1.00 66.85 412 GLU A CA 1
ATOM 3021 C C . GLU A 1 397 ? -20.306 47.656 10.224 1.00 63.96 412 GLU A C 1
ATOM 3022 O O . GLU A 1 397 ? -21.319 47.880 10.892 1.00 60.00 412 GLU A O 1
ATOM 3028 N N . ASN A 1 398 ? -20.274 47.798 8.903 1.00 60.63 413 ASN A N 1
ATOM 3029 C CA . ASN A 1 398 ? -21.507 47.852 8.134 1.00 63.97 413 ASN A CA 1
ATOM 3030 C C . ASN A 1 398 ? -21.949 46.425 7.891 1.00 60.42 413 ASN A C 1
ATOM 3031 O O . ASN A 1 398 ? -21.208 45.640 7.290 1.00 71.29 413 ASN A O 1
ATOM 3036 N N . LEU A 1 399 ? -23.129 46.079 8.386 1.00 59.48 414 LEU A N 1
ATOM 3037 C CA . LEU A 1 399 ? -23.670 44.736 8.252 1.00 58.21 414 LEU A CA 1
ATOM 3038 C C . LEU A 1 399 ? -24.693 44.707 7.133 1.00 59.87 414 LEU A C 1
ATOM 3039 O O . LEU A 1 399 ? -25.522 45.614 7.010 1.00 70.93 414 LEU A O 1
ATOM 3044 N N . THR A 1 400 ? -24.641 43.658 6.327 1.00 56.75 415 THR A N 1
ATOM 3045 C CA . THR A 1 400 ? -25.716 43.354 5.395 1.00 59.02 415 THR A CA 1
ATOM 3046 C C . THR A 1 400 ? -26.172 41.942 5.734 1.00 60.35 415 THR A C 1
ATOM 3047 O O . THR A 1 400 ? -25.440 40.972 5.512 1.00 60.63 415 THR A O 1
ATOM 3051 N N . ILE A 1 401 ? -27.348 41.832 6.333 1.00 59.61 416 ILE A N 1
ATOM 3052 C CA . ILE A 1 401 ? -27.850 40.561 6.821 1.00 54.80 416 ILE A CA 1
ATOM 3053 C C . ILE A 1 401 ? -28.826 40.037 5.799 1.00 57.01 416 ILE A C 1
ATOM 3054 O O . ILE A 1 401 ? -29.751 40.754 5.395 1.00 58.13 416 ILE A O 1
ATOM 3059 N N . SER A 1 402 ? -28.635 38.785 5.401 1.00 59.32 417 SER A N 1
ATOM 3060 C CA . SER A 1 402 ? -29.508 38.166 4.424 1.00 69.61 417 SER A CA 1
ATOM 3061 C C . SER A 1 402 ? -30.823 37.756 5.073 1.00 67.03 417 SER A C 1
ATOM 3062 O O . SER A 1 402 ? -30.887 37.443 6.266 1.00 62.35 417 SER A O 1
ATOM 3065 N N . LEU A 1 403 ? -31.883 37.764 4.266 1.00 63.81 418 LEU A N 1
ATOM 3066 C CA . LEU A 1 403 ? -33.181 37.309 4.749 1.00 66.68 418 LEU A CA 1
ATOM 3067 C C . LEU A 1 403 ? -33.139 35.845 5.167 1.00 55.61 418 LEU A C 1
ATOM 3068 O O . LEU A 1 403 ? -33.864 35.435 6.086 1.00 50.06 418 LEU A O 1
ATOM 3073 N N . SER A 1 404 ? -32.270 35.053 4.538 1.00 44.40 419 SER A N 1
ATOM 3074 C CA . SER A 1 404 ? -32.167 33.652 4.905 1.00 46.92 419 SER A CA 1
ATOM 3075 C C . SER A 1 404 ? -31.601 33.453 6.309 1.00 53.44 419 SER A C 1
ATOM 3076 O O . SER A 1 404 ? -31.741 32.356 6.867 1.00 59.86 419 SER A O 1
ATOM 3079 N N . GLN A 1 405 ? -30.985 34.475 6.906 1.00 47.18 420 GLN A N 1
ATOM 3080 C CA . GLN A 1 405 ? -30.426 34.270 8.243 1.00 41.96 420 GLN A CA 1
ATOM 3081 C C . GLN A 1 405 ? -31.469 34.422 9.344 1.00 49.10 420 GLN A C 1
ATOM 3082 O O . GLN A 1 405 ? -31.120 34.379 10.528 1.00 58.72 420 GLN A O 1
ATOM 3088 N N . THR A 1 406 ? -32.729 34.626 8.980 1.00 51.83 421 THR A N 1
ATOM 3089 C CA . THR A 1 406 ? -33.829 34.578 9.930 1.00 52.44 421 THR A CA 1
ATOM 3090 C C . THR A 1 406 ? -34.341 33.145 10.067 1.00 60.34 421 THR A C 1
ATOM 3091 O O . THR A 1 406 ? -34.562 32.452 9.069 1.00 71.62 421 THR A O 1
ATOM 3095 N N . ILE A 1 407 ? -34.488 32.694 11.313 1.00 50.71 422 ILE A N 1
ATOM 3096 C CA . ILE A 1 407 ? -34.937 31.348 11.635 1.00 53.89 422 ILE A CA 1
ATOM 3097 C C . ILE A 1 407 ? -36.016 31.456 12.699 1.00 51.52 422 ILE A C 1
ATOM 3098 O O . ILE A 1 407 ? -36.253 32.524 13.266 1.00 42.44 422 ILE A O 1
ATOM 3103 N N . ASN A 1 408 ? -36.652 30.320 12.981 1.00 52.87 423 ASN A N 1
ATOM 3104 C CA . ASN A 1 408 ? -37.532 30.164 14.130 1.00 54.60 423 ASN A CA 1
ATOM 3105 C C . ASN A 1 408 ? -36.807 29.421 15.236 1.00 51.81 423 ASN A C 1
ATOM 3106 O O . ASN A 1 408 ? -35.748 28.831 15.026 1.00 54.45 423 ASN A O 1
ATOM 3111 N N . THR A 1 409 ? -37.393 29.453 16.436 1.00 47.09 424 THR A N 1
ATOM 3112 C CA . THR A 1 409 ? -36.791 28.745 17.558 1.00 52.02 424 THR A CA 1
ATOM 3113 C C . THR A 1 409 ? -37.750 27.740 18.197 1.00 51.87 424 THR A C 1
ATOM 3114 O O . THR A 1 409 ? -37.312 26.701 18.690 1.00 60.35 424 THR A O 1
ATOM 3118 N N . GLN A 1 410 ? -39.037 28.021 18.194 1.00 49.46 425 GLN A N 1
ATOM 3119 C CA . GLN A 1 410 ? -39.994 27.073 18.743 1.00 54.55 425 GLN A CA 1
ATOM 3120 C C . GLN A 1 410 ? -40.215 25.924 17.759 1.00 54.01 425 GLN A C 1
ATOM 3121 O O . GLN A 1 410 ? -40.415 26.170 16.570 1.00 52.22 425 GLN A O 1
ATOM 3127 N N . PRO A 1 411 ? -40.186 24.667 18.221 1.00 57.26 426 PRO A N 1
ATOM 3128 C CA . PRO A 1 411 ? -40.484 23.518 17.328 1.00 45.56 426 PRO A CA 1
ATOM 3129 C C . PRO A 1 411 ? -41.797 23.618 16.553 1.00 50.76 426 PRO A C 1
ATOM 3130 O O . PRO A 1 411 ? -41.830 23.266 15.370 1.00 51.33 426 PRO A O 1
ATOM 3134 N N . ILE A 1 412 ? -42.879 24.105 17.170 1.00 50.58 427 ILE A N 1
ATOM 3135 C CA . ILE A 1 412 ? -44.138 24.207 16.437 1.00 50.36 427 ILE A CA 1
ATOM 3136 C C . ILE A 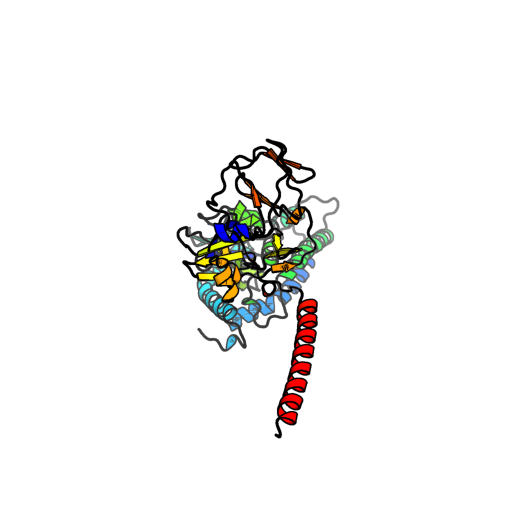1 412 ? -43.995 25.138 15.237 1.00 50.18 427 ILE A C 1
ATOM 3137 O O . ILE A 1 412 ? -44.549 24.870 14.164 1.00 49.53 427 ILE A O 1
ATOM 3142 N N . ASP A 1 413 ? -43.252 26.244 15.398 1.00 44.03 428 ASP A N 1
ATOM 3143 C CA . ASP A 1 413 ? -43.077 27.187 14.294 1.00 47.75 428 ASP A CA 1
ATOM 3144 C C . ASP A 1 413 ? -42.139 26.622 13.235 1.00 49.27 428 ASP A C 1
ATOM 3145 O O . ASP A 1 413 ? -42.357 26.826 12.032 1.00 46.88 428 ASP A O 1
ATOM 3150 N N . ILE A 1 414 ? -41.084 25.920 13.668 1.00 44.23 429 ILE A N 1
ATOM 3151 C CA . ILE A 1 414 ? -40.191 25.249 12.725 1.00 43.76 429 ILE A CA 1
ATOM 3152 C C . ILE A 1 414 ? -40.952 24.192 11.929 1.00 43.89 429 ILE A C 1
ATOM 3153 O O . ILE A 1 414 ? -40.792 24.078 10.706 1.00 46.99 429 ILE A O 1
ATOM 3158 N N . SER A 1 415 ? -41.804 23.420 12.611 1.00 42.41 430 SER A N 1
ATOM 3159 C CA . SER A 1 415 ? -42.558 22.367 11.958 1.00 49.18 430 SER A CA 1
ATOM 3160 C C . SER A 1 415 ? -43.601 22.941 11.009 1.00 50.23 430 SER A C 1
ATOM 3161 O O . SER A 1 415 ? -43.846 22.380 9.934 1.00 49.98 430 SER A O 1
ATOM 3164 N N . THR A 1 416 ? -44.233 24.055 11.398 1.00 42.70 431 THR A N 1
ATOM 3165 C CA . THR A 1 416 ? -45.174 24.730 10.505 1.00 36.73 431 THR A CA 1
ATOM 3166 C C . THR A 1 416 ? -44.463 25.224 9.255 1.00 43.34 431 THR A C 1
ATOM 3167 O O . THR A 1 416 ? -44.984 25.092 8.139 1.00 49.93 431 THR A O 1
ATOM 3171 N N . GLU A 1 417 ? -43.253 25.776 9.423 1.00 44.75 432 GLU A N 1
ATOM 3172 C CA . GLU A 1 417 ? -42.492 26.252 8.274 1.00 47.82 432 GLU A CA 1
ATOM 3173 C C . GLU A 1 417 ? -42.059 25.091 7.400 1.00 45.29 432 GLU A C 1
ATOM 3174 O O . GLU A 1 417 ? -42.056 25.211 6.172 1.00 45.64 432 GLU A O 1
ATOM 3180 N N . LEU A 1 418 ? -41.696 23.958 8.019 1.00 42.60 433 LEU A N 1
ATOM 3181 C CA . LEU A 1 418 ? -41.293 22.787 7.242 1.00 46.70 433 LEU A CA 1
ATOM 3182 C C . LEU A 1 418 ? -42.428 22.303 6.350 1.00 46.90 433 LEU A C 1
ATOM 3183 O O . LEU A 1 418 ? -42.211 22.022 5.163 1.00 45.49 433 LEU A O 1
ATOM 3188 N N . SER A 1 419 ? -43.653 22.218 6.893 1.00 45.69 434 SER A N 1
ATOM 3189 C CA . SER A 1 419 ? -44.787 21.829 6.050 1.00 44.79 434 SER A CA 1
ATOM 3190 C C . SER A 1 419 ? -44.999 22.822 4.917 1.00 50.06 434 SER A C 1
ATOM 3191 O O . SER A 1 419 ? -45.418 22.428 3.817 1.00 53.65 434 SER A O 1
ATOM 3194 N N . LYS A 1 420 ? -44.694 24.105 5.145 1.00 45.15 435 LYS A N 1
ATOM 3195 C CA . LYS A 1 420 ? -44.854 2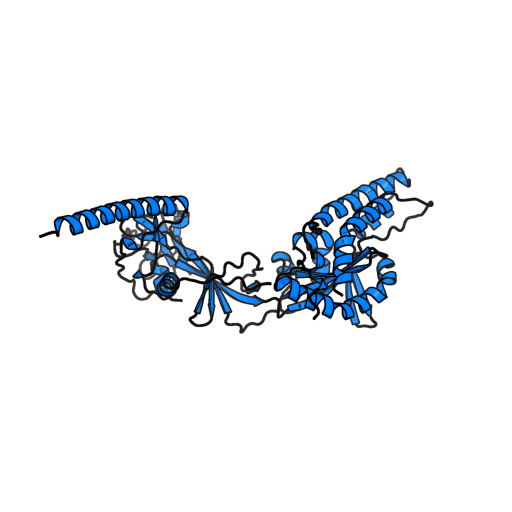5.070 4.058 1.00 50.25 435 LYS A CA 1
ATOM 3196 C C . LYS A 1 420 ? -43.748 24.934 3.019 1.00 44.49 435 LYS A C 1
ATOM 3197 O O . LYS A 1 420 ? -44.012 25.016 1.817 1.00 45.79 435 LYS A O 1
ATOM 3203 N N . VAL A 1 421 ? -42.509 24.724 3.459 1.00 46.96 436 VAL A N 1
ATOM 3204 C CA . VAL A 1 421 ? -41.431 24.405 2.526 1.00 45.24 436 VAL A CA 1
ATOM 3205 C C . VAL A 1 421 ? -41.789 23.155 1.738 1.00 49.40 436 VAL A C 1
ATOM 3206 O O . VAL A 1 421 ? -41.662 23.099 0.502 1.00 53.36 436 VAL A O 1
ATOM 3210 N N . ASN A 1 422 ? -42.295 22.145 2.442 1.00 44.42 437 ASN A N 1
ATOM 3211 C CA . ASN A 1 422 ? -42.624 20.885 1.789 1.00 45.51 437 ASN A CA 1
ATOM 3212 C C . ASN A 1 422 ? -43.685 21.067 0.721 1.00 51.02 437 ASN A C 1
ATOM 3213 O O . ASN A 1 422 ? -43.591 20.479 -0.367 1.00 50.64 437 ASN A O 1
ATOM 3218 N N . ALA A 1 423 ? -44.718 21.858 1.022 1.00 44.02 438 ALA A N 1
ATOM 3219 C CA . ALA A 1 423 ? -45.772 22.097 0.041 1.00 48.35 438 ALA A CA 1
ATOM 3220 C C . ALA A 1 423 ? -45.217 22.767 -1.212 1.00 51.53 438 ALA A C 1
ATOM 3221 O O . ALA A 1 423 ? -45.653 22.469 -2.327 1.00 54.54 438 ALA A O 1
ATOM 3223 N N . SER A 1 424 ? -44.271 23.693 -1.047 1.00 55.91 439 SER A N 1
ATOM 3224 C CA . SER A 1 424 ? -43.626 24.306 -2.205 1.00 53.49 439 SER A CA 1
ATOM 3225 C C . SER A 1 424 ? -42.826 23.272 -2.982 1.00 44.35 439 SER A C 1
ATOM 3226 O O . SER A 1 424 ? -42.908 23.203 -4.212 1.00 53.05 439 SER A O 1
ATOM 3229 N N . LEU A 1 425 ? -42.049 22.451 -2.270 1.00 47.22 440 LEU A N 1
ATOM 3230 C CA . LEU A 1 425 ? -41.316 21.371 -2.917 1.00 44.73 440 LEU A CA 1
ATOM 3231 C C . LEU A 1 425 ? -42.253 20.481 -3.716 1.00 50.56 440 LEU A C 1
ATOM 3232 O O . LEU A 1 425 ? -42.000 20.192 -4.889 1.00 49.75 440 LEU A O 1
ATOM 3237 N N . GLN A 1 426 ? -43.345 20.031 -3.092 1.00 48.50 441 GLN A N 1
ATOM 3238 C CA . GLN A 1 426 ? -44.206 19.067 -3.774 1.00 49.38 441 GLN A CA 1
ATOM 3239 C C . GLN A 1 426 ? -44.862 19.697 -4.983 1.00 60.01 441 GLN A C 1
ATOM 3240 O O . GLN A 1 426 ? -45.096 19.019 -5.995 1.00 61.47 441 GLN A O 1
ATOM 3246 N N . ASN A 1 427 ? -45.149 20.991 -4.906 1.00 54.83 442 ASN A N 1
ATOM 3247 C CA . ASN A 1 427 ? -45.672 21.676 -6.074 1.00 51.92 442 ASN A CA 1
ATOM 3248 C C . ASN A 1 427 ? -44.619 21.758 -7.166 1.00 58.15 442 ASN A C 1
ATOM 3249 O O . ASN A 1 427 ? -44.932 21.605 -8.353 1.00 55.75 442 ASN A O 1
ATOM 3254 N N . ALA A 1 428 ? -43.356 21.968 -6.781 1.00 64.14 443 ALA A N 1
ATOM 3255 C CA . ALA A 1 428 ? -42.288 22.034 -7.771 1.00 56.53 443 ALA A CA 1
ATOM 3256 C C . ALA A 1 428 ? -42.054 20.672 -8.417 1.00 64.01 443 ALA A C 1
ATOM 3257 O O . ALA A 1 428 ? -41.855 20.584 -9.638 1.00 55.90 443 ALA A O 1
ATOM 3259 N N . VAL A 1 429 ? -42.091 19.595 -7.623 1.00 57.26 444 VAL A N 1
ATOM 3260 C CA . VAL A 1 429 ? -41.964 18.253 -8.195 1.00 64.84 444 VAL A CA 1
ATOM 3261 C C . VAL A 1 429 ? -43.016 18.041 -9.286 1.00 63.70 444 VAL A C 1
ATOM 3262 O O . VAL A 1 429 ? -42.710 17.593 -10.397 1.00 60.19 444 VAL A O 1
ATOM 3266 N N . LYS A 1 430 ? -44.269 18.392 -8.987 1.00 61.61 445 LYS A N 1
ATOM 3267 C CA . LYS A 1 430 ? -45.329 18.312 -9.987 1.00 56.96 445 LYS A CA 1
ATOM 3268 C C . LYS A 1 430 ? -44.997 19.156 -11.208 1.00 62.17 445 LYS A C 1
ATOM 3269 O O . LYS A 1 430 ? -45.209 18.725 -12.347 1.00 65.82 445 LYS A O 1
ATOM 3275 N N . TYR A 1 431 ? -44.471 20.362 -10.998 1.00 64.68 446 TYR A N 1
ATOM 3276 C CA . TYR A 1 431 ? -44.057 21.180 -12.134 1.00 77.65 446 TYR A CA 1
ATOM 3277 C C . TYR A 1 431 ? -43.003 20.465 -12.972 1.00 78.95 446 TYR A C 1
ATOM 3278 O O . TYR A 1 431 ? -42.996 20.587 -14.204 1.00 69.28 446 TYR A O 1
ATOM 3287 N N . ILE A 1 432 ? -42.132 19.683 -12.326 1.00 76.08 447 ILE A N 1
ATOM 3288 C CA . ILE A 1 432 ? -41.034 19.029 -13.035 1.00 73.59 447 ILE A CA 1
ATOM 3289 C C . ILE A 1 432 ? -41.546 17.878 -13.888 1.00 73.55 447 ILE A C 1
ATOM 3290 O O . ILE A 1 432 ? -41.102 17.689 -15.029 1.00 73.14 447 ILE A O 1
ATOM 3295 N N . LYS A 1 433 ? -42.460 17.073 -13.340 1.00 74.03 448 LYS A N 1
ATOM 3296 C CA . LYS A 1 433 ? -43.049 15.986 -14.114 1.00 75.98 448 LYS A CA 1
ATOM 3297 C C . LYS A 1 433 ? -43.793 16.536 -15.321 1.00 88.02 448 LYS A C 1
ATOM 3298 O O . LYS A 1 433 ? -43.594 16.076 -16.451 1.00 91.00 448 LYS A O 1
ATOM 3304 N N . GLU A 1 434 ? -44.634 17.551 -15.102 1.00 93.46 449 GLU A N 1
ATOM 3305 C CA . GLU A 1 434 ? -45.333 18.181 -16.218 1.00 94.77 449 GLU A CA 1
ATOM 3306 C C . GLU A 1 434 ? -44.354 18.869 -17.159 1.00 86.40 449 GLU A C 1
ATOM 3307 O O . GLU A 1 434 ? -44.519 18.816 -18.383 1.00 92.86 449 GLU A O 1
ATOM 3313 N N . SER A 1 435 ? -43.318 19.506 -16.611 1.00 84.26 450 SER A N 1
ATOM 3314 C CA . SER A 1 435 ? -42.256 20.046 -17.453 1.00 89.90 450 SER A CA 1
ATOM 3315 C C . SER A 1 435 ? -41.585 18.935 -18.253 1.00 98.93 450 SER A C 1
ATOM 3316 O O . SER A 1 435 ? -41.432 19.040 -19.475 1.00 99.09 450 SER A O 1
ATOM 3319 N N . ASN A 1 436 ? -41.194 17.848 -17.580 1.00 102.89 451 ASN A N 1
ATOM 3320 C CA . ASN A 1 436 ? -40.539 16.751 -18.284 1.00 106.97 451 ASN A CA 1
ATOM 3321 C C . ASN A 1 436 ? -41.483 16.062 -19.262 1.00 114.49 451 ASN A C 1
ATOM 3322 O O . ASN A 1 436 ? -41.034 15.555 -20.298 1.00 119.61 451 ASN A O 1
ATOM 3327 N N . HIS A 1 437 ? -42.786 16.034 -18.963 1.00 111.95 452 HIS A N 1
ATOM 3328 C CA . HIS A 1 437 ? -43.745 15.474 -19.912 1.00 111.04 452 HIS A CA 1
ATOM 3329 C C . HIS A 1 437 ? -43.833 16.336 -21.167 1.00 104.01 452 HIS A C 1
ATOM 3330 O O . HIS A 1 437 ? -43.574 15.862 -22.279 1.00 101.77 452 HIS A O 1
ATOM 3337 N N . GLN A 1 438 ? -44.171 17.624 -21.010 1.00 104.17 453 GLN A N 1
ATOM 3338 C CA . GLN A 1 438 ? -44.308 18.441 -22.217 1.00 112.20 453 GLN A CA 1
ATOM 3339 C C . GLN A 1 438 ? -42.970 18.651 -22.924 1.00 119.21 453 GLN A C 1
ATOM 3340 O O . GLN A 1 438 ? -42.849 19.515 -23.794 1.00 125.57 453 GLN A O 1
ATOM 3346 N N . LEU A 1 439 ? -41.971 17.844 -22.573 1.00 117.30 454 LEU A N 1
ATOM 3347 C CA . LEU A 1 439 ? -40.725 17.760 -23.316 1.00 118.79 454 LEU A CA 1
ATOM 3348 C C . LEU A 1 439 ? -40.732 16.635 -24.340 1.00 120.67 454 LEU A C 1
ATOM 3349 O O . LEU A 1 439 ? -39.716 16.415 -25.005 1.00 125.07 454 LEU A O 1
ATOM 3354 N N . GLN A 1 440 ? -41.843 15.914 -24.489 1.00 119.41 455 GLN A N 1
ATOM 3355 C CA . GLN A 1 440 ? -41.936 14.937 -25.568 1.00 117.55 455 GLN A CA 1
ATOM 3356 C C . GLN A 1 440 ? -42.064 15.645 -26.906 1.00 117.74 455 GLN A C 1
ATOM 3357 O O . GLN A 1 440 ? -43.099 15.554 -27.572 1.00 126.72 455 GLN A O 1
ATOM 3363 N N . SER A 1 441 ? -41.022 16.364 -27.295 1.00 112.70 456 SER A N 1
ATOM 3364 C CA . SER A 1 441 ? -40.983 17.020 -28.589 1.00 110.44 456 SER A CA 1
ATOM 3365 C C . SER A 1 441 ? -39.552 16.937 -29.096 1.00 107.33 456 SER A C 1
ATOM 3366 O O . SER A 1 441 ? -38.611 16.982 -28.298 1.00 105.55 456 SER A O 1
#

InterPro domains:
  IPR000776 Precursor fusion glycoprotein F0, Paramyxoviridae [PF00523] (22-502)

Foldseek 3Di:
DPQQLCVLQFWHFDAKAAEDELVAWDKAKEKQQLQADQDAPDPPQDQVLSVVLLVVVLVLCVLQQVLLVQLCVDCPSVPDDDPLLVVLSVVLNVCVVLVVVQVVCLVVLLPDQDAWDFDDDVPHTSHIYGHQCSVVSVVLRDDDDPDDDSVVSSVVSNVVSVVLSVQQNVQGDVVDNNSQSDKGDLSNVCSRNPPCVLVRLVVDDADQDDSVQCVVQVQWIWGFRHADSVSRMTMIMITGHHDDDPRQFMKIFIAGAWWQAPNATKTWDAARIWTDRPLDIFRAPLPVWTDDRHHIYHNDGRTHDDDPLNSCVVVNVVQSIAIEGDDDDPVRAWDDDPLKIKGRCVVWFKQADPVRDTDDDDNQGGIDIGAPVHGAWIDGVPDIGGRDHDDPHDDNDRHDYDPVRYDDDDPVVNVVVVVVVVVVVVVVVVVVVVVVVVPPD

B-factor: mean 65.82, std 23.92, range [35.48, 165.44]

Solvent-accessible surface area: 23654 Å² total; per-residue (Å²): 42,48,54,50,36,0,11,18,0,0,2,4,83,82,37,50,33,36,9,9,62,14,116,77,31,39,63,30,30,7,0,1,0,2,31,8,18,39,110,43,126,102,110,92,28,130,24,125,16,34,94,97,8,48,118,51,1,31,95,52,0,80,64,8,14,94,11,14,117,100,26,68,211,60,120,102,57,10,65,145,34,84,79,38,43,47,84,16,7,64,22,0,67,132,3,28,93,64,3,163,45,3,22,83,64,65,91,61,5,35,73,34,43,143,8,44,21,82,4,88,99,64,126,126,80,35,2,13,0,0,0,6,25,0,84,94,0,48,73,24,20,122,50,180,60,170,101,95,46,44,112,70,12,8,86,42,0,49,96,12,2,28,113,4,29,93,80,1,65,59,18,29,76,125,129,52,121,5,14,1,4,29,63,11,53,61,100,4,4,106,10,3,0,31,97,23,14,70,38,2,3,136,38,22,128,30,148,46,8,62,24,71,74,4,65,99,24,10,0,11,30,3,21,13,0,16,19,27,59,99,30,10,1,6,0,1,38,1,30,1,0,39,49,68,97,156,39,109,18,64,0,10,15,7,110,18,2,0,0,35,3,55,114,76,23,4,20,6,57,19,42,91,45,0,9,31,78,66,136,107,11,72,9,0,32,3,155,122,16,38,57,19,186,111,20,0,1,0,65,105,108,38,36,89,201,10,47,112,94,25,79,68,1,0,66,15,66,27,78,13,1,46,0,6,58,53,104,24,55,58,136,113,45,34,21,82,38,131,30,5,10,0,0,0,7,74,32,2,99,5,75,0,86,53,87,73,83,107,29,147,0,33,104,78,37,4,8,17,40,3,11,80,115,49,4,110,50,0,1,0,78,71,96,90,51,89,3,96,39,112,25,132,27,131,141,49,65,94,15,126,23,50,140,96,9,50,61,50,69,117,100,136,70,86,65,72,66,118,74,119,98,63,65,76,101,99,88,48,61,118,154,98,132,107,46,100,132,149,127,154,145

Nearest PDB structures (foldseek):
  4wsg-assembly1_B  TM=9.468E-01  e=4.661E-52  Mammalian orthorubulavirus 5
  2b9b-assembly1_C  TM=9.456E-01  e=1.224E-51  Mammalian orthorubulavirus 5
  2b9b-assembly1_A  TM=9.311E-01  e=8.227E-52  Mammalian orthorubulavirus 5
  4wsg-assembly1_C  TM=9.502E-01  e=1.061E-50  Mammalian orthorubulavirus 5
  4gip-assembly1_F  TM=9.507E-01  e=1.134E-39  Simian virus 5 (strain W3)